Protein 4WJ4 (pdb70)

Foldseek 3Di:
DFFDFQLPDDPVQAFPKTKHKAWFQAKDDPPQKIWTWGADLNGTAIEMEGCPPVVQVVVRVVAGGGFTKMFIFGKHQDDPVQADPVRSCRRIHTYTPHMDRPGHDDDDPDHLDDDDPDDVLSCQQPVVVVCVNNLLSVLQVLLVVLVVLLCVLCVVVQADADDDDQFAADDPDDAAWDWAFDLVDFPGTTTGAQDCVLVVLLVLLVVRAKYWYFDWHAGPDFADQAGARIFTKIWIKGFPDAPVVFCVSVVVSVQSSCCSRVNDHDPDAAEAECVVCLQWQLDLFHQVQFPKTKAFQLCLVCPWQDCLRNVLSPPPQWGKIKIKDALCLVPDVVVLVVLQVQLVVLPAPGKFKWRAAAVVVFLPSTDGPCSVRGDRVSVVVVCVVNVHHHRMMMIMGTDGSNSSSRSVNVSRVVVRVVVVSGRDLKRKHKHFWAQQWDDDVDPAIAGPAHLFFDWPDDLVVCLPPVRPIITQWMFMHMSRHTQKIWGWGDLQLSSSVSSCVSRPNDVVCCCVPVVVVSVSSVVGRGGMMIMMGRSLVVSCSSSVHRGSCSSDSNGADSNNARSNVRPPDDDDVVVVVSSPDDDDD

Nearest PDB structures (foldseek):
  4wj3-assembly2_O  TM=9.629E-01  e=0.000E+00  Pseudomonas aeruginosa PAO1
  1eqr-assembly1_C-1  TM=9.334E-01  e=2.883E-82  Escherichia coli
  7ap4-assembly1_B  TM=9.429E-01  e=3.306E-72  Thermus thermophilus HB8
  7ap4-assembly1_A  TM=9.368E-01  e=5.315E-71  Thermus thermophilus HB8
  6wom-assembly2_C  TM=9.315E-01  e=9.173E-64  Elizabethkingia anophelis

Structure (mmCIF, N/CA/C/O backbone):
data_4WJ4
#
_entry.id   4WJ4
#
_cell.length_a   157.913
_cell.length_b   157.913
_cell.length_c   146.260
_cell.angle_alpha   90.00
_cell.angle_beta   90.00
_cell.angle_gamma   90.00
#
_symmetry.space_group_name_H-M   'P 41 2 2'
#
loop_
_entity.id
_entity.type
_entity.pdbx_description
1 polymer 'Aspartate--tRNA(Asp/Asn) ligase'
2 polymer 76mer-tRNA
3 non-polymer 'ASPARTIC ACID'
#
loop_
_atom_site.group_PDB
_atom_site.id
_atom_site.type_symbol
_atom_site.label_atom_id
_atom_site.label_alt_id
_atom_site.label_comp_id
_atom_site.label_asym_id
_atom_site.label_entity_id
_atom_site.label_seq_id
_atom_site.pdbx_PDB_ins_code
_atom_site.Cartn_x
_atom_site.Cartn_y
_atom_site.Cartn_z
_atom_site.occupancy
_atom_site.B_iso_or_equiv
_atom_site.auth_seq_id
_atom_site.auth_comp_id
_atom_site.auth_asym_id
_atom_site.auth_atom_id
_atom_site.pdbx_PDB_model_num
ATOM 1 N N . MET A 1 10 ? -67.612 8.263 24.848 1.00 110.28 2 MET A N 1
ATOM 2 C CA . MET A 1 10 ? -66.419 7.630 25.403 1.00 116.07 2 MET A CA 1
ATOM 3 C C . MET A 1 10 ? -65.153 8.119 24.703 1.00 120.84 2 MET A C 1
ATOM 4 O O . MET A 1 10 ? -64.167 8.459 25.355 1.00 122.94 2 MET A O 1
ATOM 9 N N . ARG A 1 11 ? -65.182 8.147 23.374 1.00 119.86 3 ARG A N 1
ATOM 10 C CA . ARG A 1 11 ? -64.068 8.683 22.598 1.00 110.39 3 ARG A CA 1
ATOM 11 C C . ARG A 1 11 ? -64.326 10.146 22.243 1.00 117.32 3 ARG A C 1
ATOM 12 O O . ARG A 1 11 ? -65.455 10.523 21.926 1.00 114.38 3 ARG A O 1
ATOM 20 N N . SER A 1 12 ? -63.281 10.967 22.302 1.00 122.01 4 SER A N 1
ATOM 21 C CA . SER A 1 12 ? -63.392 12.382 21.956 1.00 116.36 4 SER A CA 1
ATOM 22 C C . SER A 1 12 ? -63.216 12.594 20.461 1.00 120.12 4 SER A C 1
ATOM 23 O O . SER A 1 12 ? -64.086 13.153 19.793 1.00 120.94 4 SER A O 1
ATOM 26 N N . HIS A 1 13 ? -62.075 12.152 19.944 1.00 116.42 5 HIS A N 1
ATOM 27 C CA . HIS A 1 13 ? -61.771 12.299 18.528 1.00 118.39 5 HIS A CA 1
ATOM 28 C C . HIS A 1 13 ? -61.096 11.045 17.984 1.00 115.97 5 HIS A C 1
ATOM 29 O O . HIS A 1 13 ? -60.507 10.269 18.738 1.00 108.10 5 HIS A O 1
ATOM 36 N N . TYR A 1 14 ? -61.194 10.851 16.672 1.00 115.29 6 TYR A N 1
ATOM 37 C CA . TYR A 1 14 ? -60.486 9.769 16.000 1.00 111.21 6 TYR A CA 1
ATOM 38 C C . TYR A 1 14 ? -59.022 10.140 15.815 1.00 115.23 6 TYR A C 1
ATOM 39 O O . TYR A 1 14 ? -58.702 11.294 15.528 1.00 118.10 6 TYR A O 1
ATOM 48 N N . CYS A 1 15 ? -58.142 9.155 15.971 1.00 114.71 7 CYS A N 1
ATOM 49 C CA . CYS A 1 15 ? -56.702 9.371 15.857 1.00 113.94 7 CYS A CA 1
ATOM 50 C C . CYS A 1 15 ? -56.316 10.028 14.536 1.00 116.70 7 CYS A C 1
ATOM 51 O O . CYS A 1 15 ? -55.566 11.003 14.516 1.00 120.15 7 CYS A O 1
ATOM 54 N N . GLY A 1 16 ? -56.843 9.496 13.437 1.00 116.46 8 GLY A N 1
ATOM 55 C CA . GLY A 1 16 ? -56.517 9.991 12.111 1.00 118.20 8 GLY A CA 1
ATOM 56 C C . GLY A 1 16 ? -57.235 11.273 11.736 1.00 118.27 8 GLY A C 1
ATOM 57 O O . GLY A 1 16 ? -57.272 11.652 10.565 1.00 123.32 8 GLY A O 1
ATOM 58 N N . GLN A 1 17 ? -57.812 11.942 12.729 1.00 111.96 9 GLN A N 1
ATOM 59 C CA . GLN A 1 17 ? -58.479 13.217 12.503 1.00 118.12 9 GLN A CA 1
ATOM 60 C C . GLN A 1 17 ? -57.989 14.271 13.489 1.00 121.31 9 GLN A C 1
ATOM 61 O O . GLN A 1 17 ? -58.716 15.205 13.827 1.00 119.55 9 GLN A O 1
ATOM 67 N N . LEU A 1 18 ? -56.749 14.115 13.945 1.00 122.25 10 LEU A N 1
ATOM 68 C CA . LEU A 1 18 ? -56.139 15.077 14.857 1.00 121.72 10 LEU A CA 1
ATOM 69 C C . LEU A 1 18 ? -55.376 16.154 14.090 1.00 129.81 10 LEU A C 1
ATOM 70 O O . LEU A 1 18 ? -54.211 15.973 13.730 1.00 123.05 10 LEU A O 1
ATOM 75 N N . ASN A 1 19 ? -56.049 17.275 13.849 1.00 135.56 11 ASN A N 1
ATOM 76 C CA . ASN A 1 19 ? -55.483 18.381 13.088 1.00 129.02 11 ASN A CA 1
ATOM 77 C C . ASN A 1 19 ? -54.595 19.270 13.956 1.00 134.76 11 ASN A C 1
ATOM 78 O O . ASN A 1 19 ? -54.418 19.013 15.146 1.00 135.57 11 ASN A O 1
ATOM 83 N N . GLU A 1 20 ? -54.032 20.313 13.353 1.00 141.08 12 GLU A N 1
ATOM 84 C CA . GLU A 1 20 ? -53.200 21.264 14.080 1.00 137.45 12 GLU A CA 1
ATOM 85 C C . GLU A 1 20 ? -54.063 22.184 14.930 1.00 135.18 12 GLU A C 1
ATOM 86 O O . GLU A 1 20 ? -53.615 22.703 15.950 1.00 136.57 12 GLU A O 1
ATOM 92 N N . SER A 1 21 ? -55.305 22.378 14.496 1.00 132.28 13 SER A N 1
ATOM 93 C CA . SER A 1 21 ? -56.234 23.285 15.163 1.00 139.45 13 SER A CA 1
ATOM 94 C C . SER A 1 21 ? -56.592 22.807 16.566 1.00 143.90 13 SER A C 1
ATOM 95 O O . SER A 1 21 ? -57.023 23.592 17.414 1.00 139.56 13 SER A O 1
ATOM 98 N N . LEU A 1 22 ? -56.406 21.514 16.804 1.00 143.10 14 LEU A N 1
ATOM 99 C CA . LEU A 1 22 ? -56.749 20.913 18.085 1.00 144.85 14 LEU A CA 1
ATOM 100 C C . LEU A 1 22 ? -55.633 21.096 19.111 1.00 146.11 14 LEU A C 1
ATOM 101 O O . LEU A 1 22 ? -55.682 20.521 20.198 1.00 145.00 14 LEU A O 1
ATOM 106 N N . ASP A 1 23 ? -54.634 21.901 18.758 1.00 142.33 15 ASP A N 1
ATOM 107 C CA . ASP A 1 23 ? -53.502 22.171 19.640 1.00 143.31 15 ASP A CA 1
ATOM 108 C C . ASP A 1 23 ? -53.961 22.798 20.954 1.00 143.30 15 ASP A C 1
ATOM 109 O O . ASP A 1 23 ? -54.811 23.690 20.964 1.00 144.65 15 ASP A O 1
ATOM 114 N N . GLY A 1 24 ? -53.399 22.320 22.060 1.00 139.00 16 GLY A N 1
ATOM 115 C CA . GLY A 1 24 ? -53.772 22.803 23.377 1.00 144.50 16 GLY A CA 1
ATOM 116 C C . GLY A 1 24 ? -54.912 22.000 23.974 1.00 149.90 16 GLY A C 1
ATOM 117 O O . GLY A 1 24 ? -54.870 21.618 25.146 1.00 144.19 16 GLY A O 1
ATOM 118 N N . GLN A 1 25 ? -55.933 21.750 23.159 1.00 149.07 17 GLN A N 1
ATOM 119 C CA . GLN A 1 25 ? -57.080 20.945 23.562 1.00 145.00 17 GLN A CA 1
ATOM 120 C C . GLN A 1 25 ? -56.659 19.549 24.007 1.00 141.43 17 GLN A C 1
ATOM 121 O O . GLN A 1 25 ? -55.685 18.993 23.497 1.00 137.45 17 GLN A O 1
ATOM 127 N N . GLU A 1 26 ? -57.389 18.988 24.965 1.00 138.13 18 GLU A N 1
ATOM 128 C CA . GLU A 1 26 ? -57.137 17.619 25.388 1.00 133.04 18 GLU A CA 1
ATOM 129 C C . GLU A 1 26 ? -58.165 16.679 24.768 1.00 132.91 18 GLU A C 1
ATOM 130 O O . GLU A 1 26 ? -59.326 17.044 24.573 1.00 127.72 18 GLU A O 1
ATOM 136 N N . VAL A 1 27 ? -57.724 15.467 24.457 1.00 127.49 19 VAL A N 1
ATOM 137 C CA . VAL A 1 27 ? -58.532 14.524 23.704 1.00 118.13 19 VAL A CA 1
ATOM 138 C C . VAL A 1 27 ? -58.498 13.139 24.350 1.00 122.62 19 VAL A C 1
ATOM 139 O O . VAL A 1 27 ? -57.511 12.759 24.983 1.00 122.08 19 VAL A O 1
ATOM 143 N N . THR A 1 28 ? -59.599 12.406 24.212 1.00 126.39 20 THR A N 1
ATOM 144 C CA . THR A 1 28 ? -59.664 11.005 24.609 1.00 120.22 20 THR A CA 1
ATOM 145 C C . THR A 1 28 ? -59.979 10.143 23.392 1.00 117.04 20 THR A C 1
ATOM 146 O O . THR A 1 28 ? -61.069 10.231 22.830 1.00 120.46 20 THR A O 1
ATOM 150 N N . LEU A 1 29 ? -59.025 9.315 22.983 1.00 108.54 21 LEU A N 1
ATOM 151 C CA . LEU A 1 29 ? -59.205 8.482 21.801 1.00 108.82 21 LEU A CA 1
ATOM 152 C C . LEU A 1 29 ? -59.048 6.997 22.119 1.00 111.72 21 LEU A C 1
ATOM 153 O O . LEU A 1 29 ? -58.173 6.602 22.890 1.00 113.12 21 LEU A O 1
ATOM 158 N N . CYS A 1 30 ? -59.915 6.181 21.527 1.00 113.60 22 CYS A N 1
ATOM 159 C CA . CYS A 1 30 ? -59.866 4.734 21.710 1.00 106.70 22 CYS A CA 1
ATOM 160 C C . CYS A 1 30 ? -59.437 4.063 20.413 1.00 100.88 22 CYS A C 1
ATOM 161 O O . CYS A 1 30 ? -59.803 4.513 19.326 1.00 105.00 22 CYS A O 1
ATOM 164 N N . GLY A 1 31 ? -58.663 2.989 20.519 1.00 91.62 23 GLY A N 1
ATOM 165 C CA . GLY A 1 31 ? -58.219 2.289 19.327 1.00 92.07 23 GLY A CA 1
ATOM 166 C C . GLY A 1 31 ? -57.244 1.163 19.598 1.00 97.33 23 GLY A C 1
ATOM 167 O O . GLY A 1 31 ? -57.131 0.681 20.724 1.00 99.81 23 GLY A O 1
ATOM 168 N N . TRP A 1 32 ? -56.535 0.739 18.558 1.00 94.52 24 TRP A N 1
ATOM 169 C CA . TRP A 1 32 ? -55.571 -0.343 18.694 1.00 97.63 24 TRP A CA 1
ATOM 170 C C . TRP A 1 32 ? -54.153 0.196 18.781 1.00 104.15 24 TRP A C 1
ATOM 171 O O . TRP A 1 32 ? -53.870 1.300 18.325 1.00 107.74 24 TRP A O 1
ATOM 182 N N . VAL A 1 33 ? -53.261 -0.585 19.375 1.00 104.79 25 VAL A N 1
ATOM 183 C CA . VAL A 1 33 ? -51.858 -0.209 19.432 1.00 104.78 25 VAL A CA 1
ATOM 184 C C . VAL A 1 33 ? -51.128 -0.807 18.237 1.00 106.56 25 VAL A C 1
ATOM 185 O O . VAL A 1 33 ? -50.790 -1.991 18.234 1.00 108.60 25 VAL A O 1
ATOM 189 N N . HIS A 1 34 ? -50.905 0.018 17.218 1.00 100.80 26 HIS A N 1
ATOM 190 C CA . HIS A 1 34 ? -50.268 -0.431 15.985 1.00 108.95 26 HIS A CA 1
ATOM 191 C C . HIS A 1 34 ? -48.858 -0.937 16.249 1.00 113.67 26 HIS A C 1
ATOM 192 O O . HIS A 1 34 ? -48.582 -2.130 16.113 1.00 112.05 26 HIS A O 1
ATOM 199 N N . ARG A 1 35 ? -47.968 -0.023 16.621 1.00 119.29 27 ARG A N 1
ATOM 200 C CA . ARG A 1 35 ? -46.632 -0.401 17.065 1.00 119.33 27 ARG A CA 1
ATOM 201 C C . ARG A 1 35 ? -46.148 0.510 18.187 1.00 114.61 27 ARG A C 1
ATOM 202 O O . ARG A 1 35 ? -46.594 1.652 18.323 1.00 104.82 27 ARG A O 1
ATOM 210 N N . ARG A 1 36 ? -45.233 -0.021 18.990 1.00 121.39 28 ARG A N 1
ATOM 211 C CA . ARG A 1 36 ? -44.722 0.666 20.169 1.00 120.24 28 ARG A CA 1
ATOM 212 C C . ARG A 1 36 ? -43.203 0.768 20.136 1.00 125.87 28 ARG A C 1
ATOM 213 O O . ARG A 1 36 ? -42.513 -0.214 19.860 1.00 129.41 28 ARG A O 1
ATOM 221 N N . ARG A 1 37 ? -42.684 1.957 20.426 1.00 124.20 29 ARG A N 1
ATOM 222 C CA . ARG A 1 37 ? -41.241 2.165 20.456 1.00 129.93 29 ARG A CA 1
ATOM 223 C C . ARG A 1 37 ? -40.789 2.643 21.833 1.00 135.39 29 ARG A C 1
ATOM 224 O O . ARG A 1 37 ? -41.186 3.715 22.292 1.00 134.17 29 ARG A O 1
ATOM 232 N N . ASP A 1 38 ? -39.956 1.834 22.484 1.00 136.78 30 ASP A N 1
ATOM 233 C CA . ASP A 1 38 ? -39.543 2.085 23.863 1.00 147.47 30 ASP A CA 1
ATOM 234 C C . ASP A 1 38 ? -38.108 2.596 23.953 1.00 151.19 30 ASP A C 1
ATOM 235 O O . ASP A 1 38 ? -37.163 1.880 23.622 1.00 153.52 30 ASP A O 1
ATOM 240 N N . HIS A 1 39 ? -37.954 3.837 24.407 1.00 152.18 31 HIS A N 1
ATOM 241 C CA . HIS A 1 39 ? -36.633 4.433 24.577 1.00 154.49 31 HIS A CA 1
ATOM 242 C C . HIS A 1 39 ? -36.229 4.476 26.050 1.00 153.65 31 HIS A C 1
ATOM 243 O O . HIS A 1 39 ? -35.133 4.920 26.389 1.00 153.72 31 HIS A O 1
ATOM 250 N N . GLY A 1 40 ? -37.120 4.012 26.920 1.00 151.08 32 GLY A N 1
ATOM 251 C CA . GLY A 1 40 ? -36.851 3.988 28.345 1.00 143.72 32 GLY A CA 1
ATOM 252 C C . GLY A 1 40 ? -37.364 5.222 29.063 1.00 146.11 32 GLY A C 1
ATOM 253 O O . GLY A 1 40 ? -38.284 5.140 29.877 1.00 151.59 32 GLY A O 1
ATOM 254 N N . GLY A 1 41 ? -36.765 6.370 28.761 1.00 142.71 33 GLY A N 1
ATOM 255 C CA . GLY A 1 41 ? -37.145 7.621 29.393 1.00 147.55 33 GLY A CA 1
ATOM 256 C C . GLY A 1 41 ? -38.290 8.302 28.672 1.00 147.58 33 GLY A C 1
ATOM 257 O O . GLY A 1 41 ? -38.893 9.240 29.191 1.00 142.09 33 GLY A O 1
ATOM 258 N N . VAL A 1 42 ? -38.578 7.830 27.463 1.00 149.33 34 VAL A N 1
ATOM 259 C CA . VAL A 1 42 ? -39.714 8.308 26.682 1.00 146.44 34 VAL A CA 1
ATOM 260 C C . VAL A 1 42 ? -40.318 7.139 25.910 1.00 141.87 34 VAL A C 1
ATOM 261 O O . VAL A 1 42 ? -39.609 6.434 25.191 1.00 141.09 34 VAL A O 1
ATOM 265 N N . ILE A 1 43 ? -41.622 6.923 26.068 1.00 139.97 35 ILE A N 1
ATOM 266 C CA . ILE A 1 43 ? -42.292 5.820 25.380 1.00 136.27 35 ILE A CA 1
ATOM 267 C C . ILE A 1 43 ? -43.203 6.326 24.263 1.00 132.08 35 ILE A C 1
ATOM 268 O O . ILE A 1 43 ? -43.996 7.244 24.465 1.00 130.65 35 ILE A O 1
ATOM 273 N N . PHE A 1 44 ? -43.082 5.725 23.082 1.00 129.88 36 PHE A N 1
ATOM 274 C CA . PHE A 1 44 ? -43.890 6.119 21.932 1.00 126.32 36 PHE A CA 1
ATOM 275 C C . PHE A 1 44 ? -44.944 5.075 21.572 1.00 124.66 36 PHE A C 1
ATOM 276 O O . PHE A 1 44 ? -44.650 3.881 21.499 1.00 123.64 36 PHE A O 1
ATOM 284 N N . LEU A 1 45 ? -46.170 5.536 21.341 1.00 123.44 37 LEU A N 1
ATOM 285 C CA . LEU A 1 45 ? -47.251 4.663 20.890 1.00 123.37 37 LEU A CA 1
ATOM 286 C C . LEU A 1 45 ? -47.879 5.181 19.604 1.00 123.57 37 LEU A C 1
ATOM 287 O O . LEU A 1 45 ? -48.168 6.367 19.483 1.00 121.83 37 LEU A O 1
ATOM 292 N N . ASP A 1 46 ? -48.090 4.290 18.642 1.00 118.51 38 ASP A N 1
ATOM 293 C CA . ASP A 1 46 ? -48.840 4.650 17.445 1.00 117.16 38 ASP A CA 1
ATOM 294 C C . ASP A 1 46 ? -50.232 4.034 17.504 1.00 116.02 38 ASP A C 1
ATOM 295 O O . ASP A 1 46 ? -50.409 2.851 17.226 1.00 111.80 38 ASP A O 1
ATOM 300 N N . VAL A 1 47 ? -51.216 4.845 17.875 1.00 110.68 39 VAL A N 1
ATOM 301 C CA . VAL A 1 47 ? -52.581 4.362 18.048 1.00 109.10 39 VAL A CA 1
ATOM 302 C C . VAL A 1 47 ? -53.389 4.490 16.756 1.00 111.91 39 VAL A C 1
ATOM 303 O O . VAL A 1 47 ? -53.399 5.546 16.120 1.00 114.08 39 VAL A O 1
ATOM 307 N N . ARG A 1 48 ? -54.067 3.409 16.383 1.00 108.92 40 ARG A N 1
ATOM 308 C CA . ARG A 1 48 ? -54.785 3.332 15.116 1.00 107.57 40 ARG A CA 1
ATOM 309 C C . ARG A 1 48 ? -56.289 3.130 15.285 1.00 102.95 40 ARG A C 1
ATOM 310 O O . ARG A 1 48 ? -56.728 2.317 16.102 1.00 103.96 40 ARG A O 1
ATOM 318 N N . ASP A 1 49 ? -57.069 3.875 14.506 1.00 97.70 41 ASP A N 1
ATOM 319 C CA . ASP A 1 49 ? -58.497 3.606 14.368 1.00 95.79 41 ASP A CA 1
ATOM 320 C C . ASP A 1 49 ? -58.928 3.782 12.912 1.00 107.04 41 ASP A C 1
ATOM 321 O O . ASP A 1 49 ? -58.089 3.951 12.026 1.00 111.80 41 ASP A O 1
ATOM 326 N N . ARG A 1 50 ? -60.238 3.762 12.678 1.00 107.76 42 ARG A N 1
ATOM 327 C CA . ARG A 1 50 ? -60.795 3.768 11.326 1.00 108.63 42 ARG A CA 1
ATOM 328 C C . ARG A 1 50 ? -60.329 4.943 10.461 1.00 112.59 42 ARG A C 1
ATOM 329 O O . ARG A 1 50 ? -60.392 4.872 9.234 1.00 116.27 42 ARG A O 1
ATOM 337 N N . GLU A 1 51 ? -59.867 6.017 11.096 1.00 110.98 43 GLU A N 1
ATOM 338 C CA . GLU A 1 51 ? -59.482 7.223 10.367 1.00 112.60 43 GLU A CA 1
ATOM 339 C C . GLU A 1 51 ? -57.974 7.334 10.177 1.00 111.29 43 GLU A C 1
ATOM 340 O O . GLU A 1 51 ? -57.501 8.173 9.408 1.00 108.94 43 GLU A O 1
ATOM 346 N N . GLY A 1 52 ? -57.218 6.492 10.876 1.00 107.48 44 GLY A N 1
ATOM 347 C CA . GLY A 1 52 ? -55.774 6.498 10.732 1.00 111.33 44 GLY A CA 1
ATOM 348 C C . GLY A 1 52 ? -55.006 6.369 12.032 1.00 110.85 44 GLY A C 1
ATOM 349 O O . GLY A 1 52 ? -55.532 5.882 13.035 1.00 113.85 44 GLY A O 1
ATOM 350 N N . LEU A 1 53 ? -53.752 6.810 12.008 1.00 112.78 45 LEU A N 1
ATOM 351 C CA . LEU A 1 53 ? -52.865 6.668 13.156 1.00 109.12 45 LEU A CA 1
ATOM 352 C C . LEU A 1 53 ? -52.472 8.011 13.759 1.00 115.92 45 LEU A C 1
ATOM 353 O O . LEU A 1 53 ? -52.400 9.024 13.063 1.00 117.30 45 LEU A O 1
ATOM 358 N N . ALA A 1 54 ? -52.221 8.004 15.063 1.00 116.43 46 ALA A N 1
ATOM 359 C CA . ALA A 1 54 ? -51.705 9.176 15.757 1.00 112.75 46 ALA A CA 1
ATOM 360 C C . ALA A 1 54 ? -50.642 8.742 16.760 1.00 114.55 46 ALA A C 1
ATOM 361 O O . ALA A 1 54 ? -50.576 7.570 17.133 1.00 112.34 46 ALA A O 1
ATOM 363 N N . GLN A 1 55 ? -49.808 9.680 17.192 1.00 117.34 47 GLN A N 1
ATOM 364 C CA . GLN A 1 55 ? -48.708 9.345 18.088 1.00 121.01 47 GLN A CA 1
ATOM 365 C C . GLN A 1 55 ? -48.932 9.876 19.500 1.00 121.58 47 GLN A C 1
ATOM 366 O O . GLN A 1 55 ? -49.222 11.056 19.702 1.00 118.52 47 GLN A O 1
ATOM 372 N N . VAL A 1 56 ? -48.797 8.983 20.473 1.00 120.45 48 VAL A N 1
ATOM 373 C CA . VAL A 1 56 ? -48.911 9.339 21.877 1.00 124.59 48 VAL A CA 1
ATOM 374 C C . VAL A 1 56 ? -47.558 9.169 22.559 1.00 130.94 48 VAL A C 1
ATOM 375 O O . VAL A 1 56 ? -46.909 8.130 22.420 1.00 127.03 48 VAL A O 1
ATOM 379 N N . VAL A 1 57 ? -47.137 10.197 23.290 1.00 130.63 49 VAL A N 1
ATOM 380 C CA . VAL A 1 57 ? -45.829 10.200 23.937 1.00 130.32 49 VAL A CA 1
ATOM 381 C C . VAL A 1 57 ? -45.970 10.118 25.455 1.00 134.77 49 VAL A C 1
ATOM 382 O O . VAL A 1 57 ? -46.874 10.721 26.035 1.00 134.19 49 VAL A O 1
ATOM 386 N N . PHE A 1 58 ? -45.074 9.369 26.092 1.00 138.84 50 PHE A N 1
ATOM 387 C CA . PHE A 1 58 ? -45.107 9.191 27.541 1.00 141.26 50 PHE A CA 1
ATOM 388 C C . PHE A 1 58 ? -43.775 9.524 28.210 1.00 147.07 50 PHE A C 1
ATOM 389 O O . PHE A 1 58 ? -42.721 9.010 27.816 1.00 146.56 50 PHE A O 1
ATOM 397 N N . ASP A 1 59 ? -43.841 10.387 29.222 1.00 152.74 51 ASP A N 1
ATOM 398 C CA . ASP A 1 59 ? -42.704 10.691 30.086 1.00 148.80 51 ASP A CA 1
ATOM 399 C C . ASP A 1 59 ? -42.994 10.164 31.494 1.00 144.93 51 ASP A C 1
ATOM 400 O O . ASP A 1 59 ? -44.151 10.127 31.916 1.00 143.84 51 ASP A O 1
ATOM 405 N N . PRO A 1 60 ? -41.945 9.744 32.223 1.00 142.96 52 PRO A N 1
ATOM 406 C CA . PRO A 1 60 ? -42.105 9.062 33.515 1.00 140.90 52 PRO A CA 1
ATOM 407 C C . PRO A 1 60 ? -42.521 9.963 34.681 1.00 141.00 52 PRO A C 1
ATOM 408 O O . PRO A 1 60 ? -42.461 9.513 35.825 1.00 136.71 52 PRO A O 1
ATOM 412 N N . ASP A 1 61 ? -42.936 11.198 34.406 1.00 143.89 53 ASP A N 1
ATOM 413 C CA . ASP A 1 61 ? -43.404 12.093 35.463 1.00 138.07 53 ASP A CA 1
ATOM 414 C C . ASP A 1 61 ? -44.711 11.581 36.069 1.00 144.57 53 ASP A C 1
ATOM 415 O O . ASP A 1 61 ? -45.066 11.927 37.196 1.00 145.85 53 ASP A O 1
ATOM 420 N N . ARG A 1 62 ? -45.422 10.758 35.306 1.00 143.80 54 ARG A N 1
ATOM 421 C CA . ARG A 1 62 ? -46.554 9.998 35.821 1.00 140.46 54 ARG A CA 1
ATOM 422 C C . ARG A 1 62 ? -46.288 8.520 35.558 1.00 137.70 54 ARG A C 1
ATOM 423 O O . ARG A 1 62 ? -46.646 7.986 34.507 1.00 138.66 54 ARG A O 1
ATOM 431 N N . ALA A 1 63 ? -45.645 7.871 36.523 1.00 131.48 55 ALA A N 1
ATOM 432 C CA . ALA A 1 63 ? -45.087 6.539 36.321 1.00 129.41 55 ALA A CA 1
ATOM 433 C C . ALA A 1 63 ? -46.141 5.442 36.245 1.00 134.21 55 ALA A C 1
ATOM 434 O O . ALA A 1 63 ? -45.840 4.324 35.829 1.00 134.89 55 ALA A O 1
ATOM 436 N N . GLU A 1 64 ? -47.371 5.743 36.648 1.00 130.61 56 GLU A N 1
ATOM 437 C CA . GLU A 1 64 ? -48.427 4.745 36.556 1.00 137.99 56 GLU A CA 1
ATOM 438 C C . GLU A 1 64 ? -48.838 4.562 35.100 1.00 138.45 56 GLU A C 1
ATOM 439 O O . GLU A 1 64 ? -48.930 3.437 34.607 1.00 139.78 56 GLU A O 1
ATOM 445 N N . THR A 1 65 ? -49.075 5.679 34.418 1.00 135.20 57 THR A N 1
ATOM 446 C CA . THR A 1 65 ? -49.398 5.660 32.997 1.00 128.69 57 THR A CA 1
ATOM 447 C C . THR A 1 65 ? -48.227 5.077 32.214 1.00 127.23 57 THR A C 1
ATOM 448 O O . THR A 1 65 ? -48.411 4.399 31.202 1.00 132.77 57 THR A O 1
ATOM 452 N N . PHE A 1 66 ? -47.021 5.344 32.703 1.00 126.14 58 PHE A N 1
ATOM 453 C CA . PHE A 1 66 ? -45.805 4.789 32.125 1.00 128.07 58 PHE A CA 1
ATOM 454 C C . PHE A 1 66 ? -45.784 3.267 32.270 1.00 130.59 58 PHE A C 1
ATOM 455 O O . PHE A 1 66 ? -45.358 2.548 31.362 1.00 130.54 58 PHE A O 1
ATOM 463 N N . ALA A 1 67 ? -46.251 2.785 33.418 1.00 130.25 59 ALA A N 1
ATOM 464 C CA . ALA A 1 67 ? -46.331 1.352 33.680 1.00 133.47 59 ALA A CA 1
ATOM 465 C C . ALA A 1 67 ? -47.387 0.715 32.790 1.00 135.66 59 ALA A C 1
ATOM 466 O O . ALA A 1 67 ? -47.253 -0.433 32.364 1.00 137.95 59 ALA A O 1
ATOM 468 N N . LYS A 1 68 ? -48.440 1.476 32.516 1.00 130.88 60 LYS A N 1
ATOM 469 C CA . LYS A 1 68 ? -49.486 1.036 31.607 1.00 130.20 60 LYS A CA 1
ATOM 470 C C . LYS A 1 68 ? -49.084 1.282 30.155 1.00 133.91 60 LYS A C 1
ATOM 471 O O . LYS A 1 68 ? -49.844 0.989 29.236 1.00 141.60 60 LYS A O 1
ATOM 477 N N . ALA A 1 69 ? -47.888 1.824 29.951 1.00 128.79 61 ALA A N 1
ATOM 478 C CA . ALA A 1 69 ? -47.374 2.034 28.604 1.00 123.78 61 ALA A CA 1
ATOM 479 C C . ALA A 1 69 ? -46.300 1.005 28.276 1.00 127.24 61 ALA A C 1
ATOM 480 O O . ALA A 1 69 ? -46.079 0.674 27.112 1.00 127.39 61 ALA A O 1
ATOM 482 N N . ASP A 1 70 ? -45.637 0.499 29.309 1.00 133.05 62 ASP A N 1
ATOM 483 C CA . ASP A 1 70 ? -44.568 -0.475 29.122 1.00 138.29 62 ASP A CA 1
ATOM 484 C C . ASP A 1 70 ? -45.131 -1.884 28.925 1.00 139.67 62 ASP A C 1
ATOM 485 O O . ASP A 1 70 ? -44.560 -2.694 28.194 1.00 134.94 62 ASP A O 1
ATOM 490 N N . ARG A 1 71 ? -46.256 -2.167 29.576 1.00 135.77 63 ARG A N 1
ATOM 491 C CA . ARG A 1 71 ? -46.893 -3.477 29.471 1.00 136.92 63 ARG A CA 1
ATOM 492 C C . ARG A 1 71 ? -47.571 -3.660 28.115 1.00 136.19 63 ARG A C 1
ATOM 493 O O . ARG A 1 71 ? -47.642 -4.771 27.587 1.00 134.47 63 ARG A O 1
ATOM 501 N N . VAL A 1 72 ? -48.060 -2.555 27.559 1.00 134.15 64 VAL A N 1
ATOM 502 C CA . VAL A 1 72 ? -48.778 -2.551 26.285 1.00 121.95 64 VAL A CA 1
ATOM 503 C C . VAL A 1 72 ? -47.938 -3.083 25.123 1.00 116.78 64 VAL A C 1
ATOM 504 O O . VAL A 1 72 ? -46.802 -2.656 24.925 1.00 124.71 64 VAL A O 1
ATOM 508 N N . ARG A 1 73 ? -48.502 -4.020 24.363 1.00 117.96 65 ARG A N 1
ATOM 509 C CA . ARG A 1 73 ? -47.830 -4.563 23.181 1.00 120.41 65 ARG A CA 1
ATOM 510 C C . ARG A 1 73 ? -48.645 -4.326 21.905 1.00 121.13 65 ARG A C 1
ATOM 511 O O . ARG A 1 73 ? -49.464 -3.407 21.843 1.00 114.21 65 ARG A O 1
ATOM 519 N N . SER A 1 74 ? -48.416 -5.153 20.888 1.00 123.22 66 SER A N 1
ATOM 520 C CA . SER A 1 74 ? -49.040 -4.954 19.580 1.00 121.44 66 SER A CA 1
ATOM 521 C C . SER A 1 74 ? -50.531 -5.279 19.568 1.00 116.52 66 SER A C 1
ATOM 522 O O . SER A 1 74 ? -50.967 -6.281 20.139 1.00 115.25 66 SER A O 1
ATOM 525 N N . GLU A 1 75 ? -51.298 -4.410 18.913 1.00 111.40 67 GLU A N 1
ATOM 526 C CA . GLU A 1 75 ? -52.731 -4.602 18.685 1.00 114.67 67 GLU A CA 1
ATOM 527 C C . GLU A 1 75 ? -53.567 -4.657 19.968 1.00 111.71 67 GLU A C 1
ATOM 528 O O . GLU A 1 75 ? -54.699 -5.143 19.955 1.00 108.17 67 GLU A O 1
ATOM 534 N N . PHE A 1 76 ? -53.014 -4.151 21.066 1.00 106.32 68 PHE A N 1
ATOM 535 C CA . PHE A 1 76 ? -53.780 -3.972 22.295 1.00 99.69 68 PHE A CA 1
ATOM 536 C C . PHE A 1 76 ? -54.907 -2.973 22.065 1.00 99.06 68 PHE A C 1
ATOM 537 O O . PHE A 1 76 ? -54.723 -1.975 21.371 1.00 104.39 68 PHE A O 1
ATOM 545 N N . VAL A 1 77 ? -56.073 -3.240 22.641 1.00 97.54 69 VAL A N 1
ATOM 546 C CA . VAL A 1 77 ? -57.192 -2.312 22.532 1.00 96.38 69 VAL A CA 1
ATOM 547 C C . VAL A 1 77 ? -57.197 -1.368 23.725 1.00 93.25 69 VAL A C 1
ATOM 548 O O . VAL A 1 77 ? -57.526 -1.771 24.841 1.00 97.68 69 VAL A O 1
ATOM 552 N N . VAL A 1 78 ? -56.830 -0.114 23.485 1.00 92.58 70 VAL A N 1
ATOM 553 C CA . VAL A 1 78 ? -56.639 0.842 24.568 1.00 92.99 70 VAL A CA 1
ATOM 554 C C . VAL A 1 78 ? -57.426 2.138 24.401 1.00 100.46 70 VAL A C 1
ATOM 555 O O . VAL A 1 78 ? -57.837 2.511 23.296 1.00 102.33 70 VAL A O 1
ATOM 559 N N . LYS A 1 79 ? -57.623 2.812 25.529 1.00 102.84 71 LYS A N 1
ATOM 560 C CA . LYS A 1 79 ? -58.268 4.116 25.581 1.00 109.37 71 LYS A CA 1
ATOM 561 C C . LYS A 1 79 ? -57.317 5.118 26.222 1.00 116.80 71 LYS A C 1
ATOM 562 O O . LYS A 1 79 ? -56.952 4.976 27.390 1.00 121.38 71 LYS A O 1
ATOM 568 N N . ILE A 1 80 ? -56.910 6.125 25.458 1.00 114.67 72 ILE A N 1
ATOM 569 C CA . ILE A 1 80 ? -55.928 7.085 25.944 1.00 113.91 72 ILE A CA 1
ATOM 570 C C . ILE A 1 80 ? -56.498 8.493 26.040 1.00 116.70 72 ILE A C 1
ATOM 571 O O . ILE A 1 80 ? -57.081 9.004 25.088 1.00 111.93 72 ILE A O 1
ATOM 576 N N . THR A 1 81 ? -56.333 9.109 27.206 1.00 125.29 73 THR A N 1
ATOM 577 C CA . THR A 1 81 ? -56.659 10.516 27.387 1.00 122.54 73 THR A CA 1
ATOM 578 C C . THR A 1 81 ? -55.364 11.306 27.523 1.00 123.33 73 THR A C 1
ATOM 579 O O . THR A 1 81 ? -54.487 10.936 28.302 1.00 125.28 73 THR A O 1
ATOM 583 N N . GLY A 1 82 ? -55.237 12.384 26.758 1.00 120.06 74 GLY A N 1
ATOM 584 C CA . GLY A 1 82 ? -54.033 13.192 26.805 1.00 122.81 74 GLY A CA 1
ATOM 585 C C . GLY A 1 82 ? -54.233 14.588 26.255 1.00 128.90 74 GLY A C 1
ATOM 586 O O . GLY A 1 82 ? -55.366 15.018 26.057 1.00 126.42 74 GLY A O 1
ATOM 587 N N . LYS A 1 83 ? -53.137 15.301 26.013 1.00 133.13 75 LYS A N 1
ATOM 588 C CA . LYS A 1 83 ? -53.226 16.639 25.430 1.00 133.18 75 LYS A CA 1
ATOM 589 C C . LYS A 1 83 ? -52.567 16.702 24.061 1.00 131.92 75 LYS A C 1
ATOM 590 O O . LYS A 1 83 ? -51.491 16.142 23.850 1.00 128.38 75 LYS A O 1
ATOM 596 N N . VAL A 1 84 ? -53.224 17.392 23.134 1.00 131.32 76 VAL A N 1
ATOM 597 C CA . VAL A 1 84 ? -52.719 17.530 21.775 1.00 133.42 76 VAL A CA 1
ATOM 598 C C . VAL A 1 84 ? -51.550 18.508 21.725 1.00 137.43 76 VAL A C 1
ATOM 599 O O . VAL A 1 84 ? -51.733 19.726 21.757 1.00 135.96 76 VAL A O 1
ATOM 603 N N . ARG A 1 85 ? -50.346 17.953 21.652 1.00 137.67 77 ARG A N 1
ATOM 604 C CA . ARG A 1 85 ? -49.120 18.736 21.623 1.00 137.35 77 ARG A CA 1
ATOM 605 C C . ARG A 1 85 ? -48.610 18.924 20.201 1.00 139.67 77 ARG A C 1
ATOM 606 O O . ARG A 1 85 ? -48.401 17.952 19.483 1.00 140.18 77 ARG A O 1
ATOM 614 N N . LEU A 1 86 ? -48.410 20.175 19.799 1.00 139.94 78 LEU A N 1
ATOM 615 C CA . LEU A 1 86 ? -47.810 20.462 18.501 1.00 138.35 78 LEU A CA 1
ATOM 616 C C . LEU A 1 86 ? -46.356 19.995 18.501 1.00 135.28 78 LEU A C 1
ATOM 617 O O . LEU A 1 86 ? -45.487 20.645 19.078 1.00 139.29 78 LEU A O 1
ATOM 622 N N . ARG A 1 87 ? -46.102 18.858 17.859 1.00 136.05 79 ARG A N 1
ATOM 623 C CA . ARG A 1 87 ? -44.787 18.224 17.906 1.00 141.92 79 ARG A CA 1
ATOM 624 C C . ARG A 1 87 ? -43.726 19.061 17.188 1.00 149.00 79 ARG A C 1
ATOM 625 O O . ARG A 1 87 ? -44.049 19.818 16.270 1.00 148.12 79 ARG A O 1
ATOM 633 N N . PRO A 1 88 ? -42.456 18.936 17.618 1.00 151.85 80 PRO A N 1
ATOM 634 C CA . PRO A 1 88 ? -41.323 19.665 17.029 1.00 151.79 80 PRO A CA 1
ATOM 635 C C . PRO A 1 88 ? -41.193 19.485 15.517 1.00 158.50 80 PRO A C 1
ATOM 636 O O . PRO A 1 88 ? -41.744 18.541 14.949 1.00 155.85 80 PRO A O 1
ATOM 640 N N . GLU A 1 89 ? -40.456 20.390 14.881 1.00 162.11 81 GLU A N 1
ATOM 641 C CA . GLU A 1 89 ? -40.343 20.420 13.427 1.00 162.84 81 GLU A CA 1
ATOM 642 C C . GLU A 1 89 ? -39.512 19.266 12.870 1.00 158.33 81 GLU A C 1
ATOM 643 O O . GLU A 1 89 ? -39.761 18.794 11.760 1.00 151.74 81 GLU A O 1
ATOM 649 N N . GLY A 1 90 ? -38.529 18.814 13.641 1.00 155.63 82 GLY A N 1
ATOM 650 C CA . GLY A 1 90 ? -37.658 17.738 13.203 1.00 156.61 82 GLY A CA 1
ATOM 651 C C . GLY A 1 90 ? -38.218 16.364 13.514 1.00 153.30 82 GLY A C 1
ATOM 652 O O . GLY A 1 90 ? -37.533 15.353 13.353 1.00 145.10 82 GLY A O 1
ATOM 653 N N . ALA A 1 91 ? -39.471 16.328 13.955 1.00 155.26 83 ALA A N 1
ATOM 654 C CA . ALA A 1 91 ? -40.104 15.078 14.362 1.00 153.30 83 ALA A CA 1
ATOM 655 C C . ALA A 1 91 ? -41.397 14.809 13.596 1.00 146.16 83 ALA A C 1
ATOM 656 O O . ALA A 1 91 ? -42.070 13.807 13.839 1.00 144.06 83 ALA A O 1
ATOM 658 N N . ARG A 1 92 ? -41.739 15.702 12.672 1.00 145.38 84 ARG A N 1
ATOM 659 C CA . ARG A 1 92 ? -42.994 15.592 11.936 1.00 140.59 84 ARG A CA 1
ATOM 660 C C . ARG A 1 92 ? -42.976 14.408 10.970 1.00 138.18 84 ARG A C 1
ATOM 661 O O . ARG A 1 92 ? -41.964 14.135 10.324 1.00 140.33 84 ARG A O 1
ATOM 669 N N . ASN A 1 93 ? -44.100 13.702 10.888 1.00 138.33 85 ASN A N 1
ATOM 670 C CA . ASN A 1 93 ? -44.207 12.510 10.054 1.00 137.66 85 ASN A CA 1
ATOM 671 C C . ASN A 1 93 ? -45.073 12.761 8.822 1.00 137.55 85 ASN A C 1
ATOM 672 O O . ASN A 1 93 ? -46.249 13.103 8.945 1.00 133.03 85 ASN A O 1
ATOM 677 N N . PRO A 1 94 ? -44.485 12.596 7.626 1.00 139.93 86 PRO A N 1
ATOM 678 C CA . PRO A 1 94 ? -45.183 12.810 6.352 1.00 139.60 86 PRO A CA 1
ATOM 679 C C . PRO A 1 94 ? -46.276 11.777 6.077 1.00 137.55 86 PRO A C 1
ATOM 680 O O . PRO A 1 94 ? -47.364 12.147 5.634 1.00 134.89 86 PRO A O 1
ATOM 684 N N . ASN A 1 95 ? -45.983 10.504 6.330 1.00 137.40 87 ASN A N 1
ATOM 685 C CA . ASN A 1 95 ? -46.925 9.422 6.052 1.00 138.78 87 ASN A CA 1
ATOM 686 C C . ASN A 1 95 ? -48.192 9.497 6.899 1.00 137.68 87 ASN A C 1
ATOM 687 O O . ASN A 1 95 ? -49.279 9.136 6.445 1.00 137.47 87 ASN A O 1
ATOM 692 N N . MET A 1 96 ? -48.042 9.966 8.131 1.00 135.19 88 MET A N 1
ATOM 693 C CA . MET A 1 96 ? -49.152 10.053 9.071 1.00 127.17 88 MET A CA 1
ATOM 694 C C . MET A 1 96 ? -49.944 11.343 8.859 1.00 117.65 88 MET A C 1
ATOM 695 O O . MET A 1 96 ? -49.377 12.434 8.872 1.00 122.81 88 MET A O 1
ATOM 700 N N . ALA A 1 97 ? -51.252 11.213 8.658 1.00 115.42 89 ALA A N 1
ATOM 701 C CA . ALA A 1 97 ? -52.116 12.370 8.432 1.00 112.60 89 ALA A CA 1
ATOM 702 C C . ALA A 1 97 ? -52.078 13.327 9.619 1.00 117.91 89 ALA A C 1
ATOM 703 O O . ALA A 1 97 ? -52.158 14.542 9.453 1.00 119.02 89 ALA A O 1
ATOM 705 N N . SER A 1 98 ? -51.957 12.765 10.817 1.00 122.65 90 SER A N 1
ATOM 706 C CA . SER A 1 98 ? -51.787 13.557 12.027 1.00 119.59 90 SER A CA 1
ATOM 707 C C . SER A 1 98 ? -50.333 13.499 12.467 1.00 129.32 90 SER A C 1
ATOM 708 O O . SER A 1 98 ? -50.036 13.389 13.657 1.00 132.92 90 SER A O 1
ATOM 711 N N . GLY A 1 99 ? -49.429 13.565 11.494 1.00 135.77 91 GLY A N 1
ATOM 712 C CA . GLY A 1 99 ? -48.008 13.403 11.748 1.00 138.90 91 GLY A CA 1
ATOM 713 C C . GLY A 1 99 ? -47.297 14.684 12.134 1.00 136.44 91 GLY A C 1
ATOM 714 O O . GLY A 1 99 ? -46.126 14.659 12.507 1.00 135.76 91 GLY A O 1
ATOM 715 N N . SER A 1 100 ? -47.999 15.807 12.032 1.00 135.60 92 SER A N 1
ATOM 716 C CA . SER A 1 100 ? -47.453 17.087 12.465 1.00 137.50 92 SER A CA 1
ATOM 717 C C . SER A 1 100 ? -47.928 17.394 13.877 1.00 139.18 92 SER A C 1
ATOM 718 O O . SER A 1 100 ? -47.814 18.524 14.353 1.00 141.23 92 SER A O 1
ATOM 721 N N . ILE A 1 101 ? -48.458 16.374 14.543 1.00 138.88 93 ILE A N 1
ATOM 722 C CA . ILE A 1 101 ? -49.033 16.544 15.869 1.00 133.28 93 ILE A CA 1
ATOM 723 C C . ILE A 1 101 ? -48.775 15.317 16.740 1.00 129.79 93 ILE A C 1
ATOM 724 O O . ILE A 1 101 ? -48.502 14.226 16.236 1.00 131.64 93 ILE A O 1
ATOM 729 N N . GLU A 1 102 ? -48.852 15.511 18.051 1.00 128.44 94 GLU A N 1
ATOM 730 C CA . GLU A 1 102 ? -48.657 14.438 19.017 1.00 127.37 94 GLU A CA 1
ATOM 731 C C . GLU A 1 102 ? -49.687 14.529 20.126 1.00 126.73 94 GLU A C 1
ATOM 732 O O . GLU A 1 102 ? -50.473 15.472 20.182 1.00 131.41 94 GLU A O 1
ATOM 738 N N . VAL A 1 103 ? -49.677 13.540 21.011 1.00 127.01 95 VAL A N 1
ATOM 739 C CA . VAL A 1 103 ? -50.532 13.563 22.187 1.00 128.02 95 VAL A CA 1
ATOM 740 C C . VAL A 1 103 ? -49.741 13.125 23.412 1.00 126.41 95 VAL A C 1
ATOM 741 O O . VAL A 1 103 ? -49.281 11.988 23.484 1.00 119.73 95 VAL A O 1
ATOM 745 N N . LEU A 1 104 ? -49.562 14.031 24.367 1.00 125.63 96 LEU A N 1
ATOM 746 C CA . LEU A 1 104 ? -48.920 13.654 25.618 1.00 129.76 96 LEU A CA 1
ATOM 747 C C . LEU A 1 104 ? -49.940 12.910 26.469 1.00 130.82 96 LEU A C 1
ATOM 748 O O . LEU A 1 104 ? -51.010 13.435 26.778 1.00 128.77 96 LEU A O 1
ATOM 753 N N . GLY A 1 105 ? -49.605 11.671 26.820 1.00 129.01 97 GLY A N 1
ATOM 754 C CA . GLY A 1 105 ? -50.539 10.779 27.482 1.00 126.90 97 GLY A CA 1
ATOM 755 C C . GLY A 1 105 ? -50.737 11.046 28.959 1.00 127.83 97 GLY A C 1
ATOM 756 O O . GLY A 1 105 ? -49.876 10.728 29.780 1.00 123.41 97 GLY A O 1
ATOM 757 N N . TYR A 1 106 ? -51.883 11.629 29.295 1.00 130.53 98 TYR A N 1
ATOM 758 C CA . TYR A 1 106 ? -52.250 11.865 30.686 1.00 132.62 98 TYR A CA 1
ATOM 759 C C . TYR A 1 106 ? -52.594 10.556 31.394 1.00 131.80 98 TYR A C 1
ATOM 760 O O . TYR A 1 106 ? -51.981 10.209 32.405 1.00 131.12 98 TYR A O 1
ATOM 769 N N . GLU A 1 107 ? -53.572 9.830 30.861 1.00 137.61 99 GLU A N 1
ATOM 770 C CA . GLU A 1 107 ? -53.944 8.531 31.415 1.00 137.74 99 GLU A CA 1
ATOM 771 C C . GLU A 1 107 ? -54.259 7.505 30.327 1.00 128.82 99 GLU A C 1
ATOM 772 O O . GLU A 1 107 ? -54.936 7.808 29.343 1.00 124.64 99 GLU A O 1
ATOM 778 N N . LEU A 1 108 ? -53.760 6.288 30.520 1.00 121.25 100 LEU A N 1
ATOM 779 C CA . LEU A 1 108 ? -53.993 5.194 29.587 1.00 122.00 100 LEU A CA 1
ATOM 780 C C . LEU A 1 108 ? -54.748 4.062 30.275 1.00 123.72 100 LEU A C 1
ATOM 781 O O . LEU A 1 108 ? -54.582 3.831 31.471 1.00 133.67 100 LEU A O 1
ATOM 786 N N . GLU A 1 109 ? -55.578 3.358 29.513 1.00 117.76 101 GLU A N 1
ATOM 787 C CA . GLU A 1 109 ? -56.281 2.191 30.029 1.00 111.70 101 GLU A CA 1
ATOM 788 C C . GLU A 1 109 ? -56.356 1.098 28.973 1.00 106.75 101 GLU A C 1
ATOM 789 O O . GLU A 1 109 ? -56.755 1.350 27.837 1.00 109.08 101 GLU A O 1
ATOM 795 N N . VAL A 1 110 ? -55.967 -0.116 29.347 1.00 99.12 102 VAL A N 1
ATOM 796 C CA . VAL A 1 110 ? -56.053 -1.246 28.433 1.00 93.83 102 VAL A CA 1
ATOM 797 C C . VAL A 1 110 ? -57.454 -1.848 28.470 1.00 99.69 102 VAL A C 1
ATOM 798 O O . VAL A 1 110 ? -57.779 -2.634 29.362 1.00 103.51 102 VAL A O 1
ATOM 802 N N . LEU A 1 111 ? -58.282 -1.461 27.502 1.00 100.52 103 LEU A N 1
ATOM 803 C CA . LEU A 1 111 ? -59.645 -1.972 27.398 1.00 90.59 103 LEU A CA 1
ATOM 804 C C . LEU A 1 111 ? -59.638 -3.478 27.176 1.00 96.00 103 LEU A C 1
ATOM 805 O O . LEU A 1 111 ? -60.497 -4.194 27.694 1.00 105.69 103 LEU A O 1
ATOM 810 N N . ASN A 1 112 ? -58.665 -3.955 26.406 1.00 88.52 104 ASN A N 1
ATOM 811 C CA . ASN A 1 112 ? -58.496 -5.388 26.196 1.00 94.99 104 ASN A CA 1
ATOM 812 C C . ASN A 1 112 ? -57.091 -5.720 25.714 1.00 94.30 104 ASN A C 1
ATOM 813 O O . ASN A 1 112 ? -56.504 -4.981 24.924 1.00 96.15 104 ASN A O 1
ATOM 818 N N . GLN A 1 113 ? -56.554 -6.836 26.197 1.00 98.58 105 GLN A N 1
ATOM 819 C CA . GLN A 1 113 ? -55.223 -7.277 25.801 1.00 104.47 105 GLN A CA 1
ATOM 820 C C . GLN A 1 113 ? -55.276 -8.047 24.489 1.00 101.48 105 GLN A C 1
ATOM 821 O O . GLN A 1 113 ? -56.345 -8.485 24.061 1.00 102.17 105 GLN A O 1
ATOM 827 N N . ALA A 1 114 ? -54.120 -8.217 23.857 1.00 101.57 106 ALA A N 1
ATOM 828 C CA . ALA A 1 114 ? -54.062 -8.862 22.550 1.00 101.53 106 ALA A CA 1
ATOM 829 C C . ALA A 1 114 ? -52.854 -9.778 22.403 1.00 97.39 106 ALA A C 1
ATOM 830 O O . ALA A 1 114 ? -51.729 -9.399 22.725 1.00 102.33 106 ALA A O 1
ATOM 832 N N . GLU A 1 115 ? -53.097 -10.986 21.906 1.00 89.95 107 GLU A N 1
ATOM 833 C CA . GLU A 1 115 ? -52.020 -11.916 21.606 1.00 100.51 107 GLU A CA 1
ATOM 834 C C . GLU A 1 115 ? -51.300 -11.438 20.346 1.00 106.08 107 GLU A C 1
ATOM 835 O O . GLU A 1 115 ? -51.864 -10.678 19.560 1.00 109.65 107 GLU A O 1
ATOM 841 N N . THR A 1 116 ? -50.056 -11.871 20.163 1.00 107.52 108 THR A N 1
ATOM 842 C CA . THR A 1 116 ? -49.247 -11.436 19.026 1.00 111.41 108 THR A CA 1
ATOM 843 C C . THR A 1 116 ? -49.871 -11.829 17.687 1.00 110.45 108 THR A C 1
ATOM 844 O O . THR A 1 116 ? -50.083 -13.013 17.423 1.00 106.73 108 THR A O 1
ATOM 848 N N . PRO A 1 117 ? -50.162 -10.829 16.837 1.00 106.62 109 PRO A N 1
ATOM 849 C CA . PRO A 1 117 ? -50.768 -11.049 15.518 1.00 107.25 109 PRO A CA 1
ATOM 850 C C . PRO A 1 117 ? -49.917 -11.956 14.634 1.00 109.38 109 PRO A C 1
ATOM 851 O O . PRO A 1 117 ? -48.749 -11.640 14.407 1.00 114.37 109 PRO A O 1
ATOM 855 N N . PRO A 1 118 ? -50.496 -13.071 14.152 1.00 108.66 110 PRO A N 1
ATOM 856 C CA . PRO A 1 118 ? -49.834 -14.092 13.329 1.00 113.93 110 PRO A CA 1
ATOM 857 C C . PRO A 1 118 ? -48.955 -13.496 12.233 1.00 118.66 110 PRO A C 1
ATOM 858 O O . PRO A 1 118 ? -47.799 -13.893 12.081 1.00 126.76 110 PRO A O 1
ATOM 862 N N . PHE A 1 119 ? -49.501 -12.552 11.476 1.00 106.41 111 PHE A N 1
ATOM 863 C CA . PHE A 1 119 ? -48.700 -11.817 10.511 1.00 109.41 111 PHE A CA 1
ATOM 864 C C . PHE A 1 119 ? -48.637 -10.353 10.922 1.00 109.35 111 PHE A C 1
ATOM 865 O O . PHE A 1 119 ? -49.555 -9.848 11.567 1.00 108.37 111 PHE A O 1
ATOM 873 N N . PRO A 1 120 ? -47.539 -9.672 10.568 1.00 115.17 112 PRO A N 1
ATOM 874 C CA . PRO A 1 120 ? -47.397 -8.252 10.897 1.00 119.26 112 PRO A CA 1
ATOM 875 C C . PRO A 1 120 ? -48.283 -7.371 10.025 1.00 118.68 112 PRO A C 1
ATOM 876 O O . PRO A 1 120 ? -48.557 -7.715 8.876 1.00 119.86 112 PRO A O 1
ATOM 880 N N . LEU A 1 121 ? -48.727 -6.247 10.576 1.00 118.30 113 LEU A N 1
ATOM 881 C CA . LEU A 1 121 ? -49.506 -5.275 9.820 1.00 125.48 113 LEU A CA 1
ATOM 882 C C . LEU A 1 121 ? -48.573 -4.202 9.270 1.00 139.41 113 LEU A C 1
ATOM 883 O O . LEU A 1 121 ? -48.952 -3.040 9.134 1.00 144.38 113 LEU A O 1
ATOM 888 N N . ASP A 1 122 ? -47.351 -4.614 8.946 1.00 144.21 114 ASP A N 1
ATOM 889 C CA . ASP A 1 122 ? -46.270 -3.688 8.631 1.00 144.21 114 ASP A CA 1
ATOM 890 C C . ASP A 1 122 ? -46.175 -3.359 7.142 1.00 147.96 114 ASP A C 1
ATOM 891 O O . ASP A 1 122 ? -46.805 -4.003 6.301 1.00 142.22 114 ASP A O 1
ATOM 896 N N . GLU A 1 123 ? -45.382 -2.337 6.840 1.00 158.74 115 GLU A N 1
ATOM 897 C CA . GLU A 1 123 ? -45.060 -1.951 5.473 1.00 158.31 115 GLU A CA 1
ATOM 898 C C . GLU A 1 123 ? -44.360 -3.074 4.716 1.00 153.82 115 GLU A C 1
ATOM 899 O O . GLU A 1 123 ? -43.300 -3.549 5.132 1.00 148.62 115 GLU A O 1
ATOM 905 N N . TYR A 1 124 ? -44.966 -3.489 3.608 1.00 151.05 116 TYR A N 1
ATOM 906 C CA . TYR A 1 124 ? -44.376 -4.476 2.705 1.00 160.09 116 TYR A CA 1
ATOM 907 C C . TYR A 1 124 ? -43.985 -5.779 3.399 1.00 148.68 116 TYR A C 1
ATOM 908 O O . TYR A 1 124 ? -42.806 -6.122 3.477 1.00 147.46 116 TYR A O 1
ATOM 917 N N . SER A 1 125 ? -44.981 -6.495 3.906 1.00 144.66 117 SER A N 1
ATOM 918 C CA . SER A 1 125 ? -44.775 -7.853 4.390 1.00 135.81 117 SER A CA 1
ATOM 919 C C . SER A 1 125 ? -45.551 -8.795 3.481 1.00 132.04 117 SER A C 1
ATOM 920 O O . SER A 1 125 ? -46.781 -8.765 3.449 1.00 135.74 117 SER A O 1
ATOM 923 N N . ASP A 1 126 ? -44.831 -9.626 2.736 1.00 129.04 118 ASP A N 1
ATOM 924 C CA . ASP A 1 126 ? -45.439 -10.392 1.653 1.00 129.80 118 ASP A CA 1
ATOM 925 C C . ASP A 1 126 ? -46.258 -11.589 2.134 1.00 126.34 118 ASP A C 1
ATOM 926 O O . ASP A 1 126 ? -46.094 -12.701 1.633 1.00 132.84 118 ASP A O 1
ATOM 931 N N . VAL A 1 127 ? -47.133 -11.366 3.109 1.00 118.23 119 VAL A N 1
ATOM 932 C CA . VAL A 1 127 ? -48.216 -12.306 3.351 1.00 110.30 119 VAL A CA 1
ATOM 933 C C . VAL A 1 127 ? -49.049 -12.236 2.076 1.00 115.89 119 VAL A C 1
ATOM 934 O O . VAL A 1 127 ? -49.250 -11.144 1.544 1.00 126.71 119 VAL A O 1
ATOM 938 N N . GLY A 1 128 ? -49.545 -13.364 1.573 1.00 109.22 120 GLY A N 1
ATOM 939 C CA . GLY A 1 128 ? -49.592 -14.623 2.284 1.00 101.43 120 GLY A CA 1
ATOM 940 C C . GLY A 1 128 ? -51.077 -14.875 2.419 1.00 104.32 120 GLY A C 1
ATOM 941 O O . GLY A 1 128 ? -51.615 -14.920 3.524 1.00 112.44 120 GLY A O 1
ATOM 942 N N . GLU A 1 129 ? -51.742 -15.020 1.276 1.00 100.64 121 GLU A N 1
ATOM 943 C CA . GLU A 1 129 ? -53.194 -14.888 1.214 1.00 107.36 121 GLU A CA 1
ATOM 944 C C . GLU A 1 129 ? -53.960 -15.929 2.023 1.00 105.28 121 GLU A C 1
ATOM 945 O O . GLU A 1 129 ? -55.021 -15.626 2.559 1.00 111.73 121 GLU A O 1
ATOM 951 N N . GLU A 1 130 ? -53.444 -17.149 2.108 1.00 96.26 122 GLU A N 1
ATOM 952 C CA . GLU A 1 130 ? -54.114 -18.174 2.901 1.00 99.86 122 GLU A CA 1
ATOM 953 C C . GLU A 1 130 ? -54.141 -17.759 4.372 1.00 103.84 122 GLU A C 1
ATOM 954 O O . GLU A 1 130 ? -55.144 -17.942 5.071 1.00 105.67 122 GLU A O 1
ATOM 960 N N . THR A 1 131 ? -53.036 -17.177 4.829 1.00 101.20 123 THR A N 1
ATOM 961 C CA . THR A 1 131 ? -52.932 -16.691 6.197 1.00 100.32 123 THR A CA 1
ATOM 962 C C . THR A 1 131 ? -53.787 -15.443 6.397 1.00 104.51 123 THR A C 1
ATOM 963 O O . THR A 1 131 ? -54.366 -15.243 7.465 1.00 109.72 123 THR A O 1
ATOM 967 N N . ARG A 1 132 ? -53.866 -14.603 5.369 1.00 102.71 124 ARG A N 1
ATOM 968 C CA . ARG A 1 132 ? -54.673 -13.390 5.452 1.00 100.64 124 ARG A CA 1
ATOM 969 C C . ARG A 1 132 ? -56.156 -13.731 5.498 1.00 100.96 124 ARG A C 1
ATOM 970 O O . ARG A 1 132 ? -56.948 -12.999 6.085 1.00 104.72 124 ARG A O 1
ATOM 978 N N . LEU A 1 133 ? -56.524 -14.848 4.880 1.00 98.05 125 LEU A N 1
ATOM 979 C CA . LEU A 1 133 ? -57.914 -15.285 4.855 1.00 99.08 125 LEU A CA 1
ATOM 980 C C . LEU A 1 133 ? -58.281 -16.036 6.130 1.00 104.03 125 LEU A C 1
ATOM 981 O O . LEU A 1 133 ? -59.404 -15.919 6.622 1.00 104.42 125 LEU A O 1
ATOM 986 N N . ARG A 1 134 ? -57.335 -16.806 6.664 1.00 104.00 126 ARG A N 1
ATOM 987 C CA . ARG A 1 134 ? -57.576 -17.542 7.901 1.00 99.51 126 ARG A CA 1
ATOM 988 C C . ARG A 1 134 ? -57.761 -16.580 9.072 1.00 96.85 126 ARG A C 1
ATOM 989 O O . ARG A 1 134 ? -58.512 -16.861 10.005 1.00 103.54 126 ARG A O 1
ATOM 997 N N . TYR A 1 135 ? -57.078 -15.441 9.013 1.00 95.51 127 TYR A N 1
ATOM 998 C CA . TYR A 1 135 ? -57.219 -14.404 10.029 1.00 94.12 127 TYR A CA 1
ATOM 999 C C . TYR A 1 135 ? -57.697 -13.107 9.391 1.00 98.88 127 TYR A C 1
ATOM 1000 O O . TYR A 1 135 ? -57.093 -12.049 9.575 1.00 98.16 127 TYR A O 1
ATOM 1009 N N . ARG A 1 136 ? -58.793 -13.201 8.645 1.00 98.04 128 ARG A N 1
ATOM 1010 C CA . ARG A 1 136 ? -59.336 -12.069 7.902 1.00 93.09 128 ARG A CA 1
ATOM 1011 C C . ARG A 1 136 ? -59.736 -10.910 8.815 1.00 93.43 128 ARG A C 1
ATOM 1012 O O . ARG A 1 136 ? -59.795 -9.761 8.378 1.00 92.47 128 ARG A O 1
ATOM 1020 N N . PHE A 1 137 ? -59.999 -11.214 10.083 1.00 93.95 129 PHE A N 1
ATOM 1021 C CA . PHE A 1 137 ? -60.455 -10.204 11.032 1.00 91.37 129 PHE A CA 1
ATOM 1022 C C . PHE A 1 137 ? -59.334 -9.276 11.491 1.00 93.24 129 PHE A C 1
ATOM 1023 O O . PHE A 1 137 ? -59.600 -8.218 12.056 1.00 95.63 129 PHE A O 1
ATOM 1031 N N . ILE A 1 138 ? -58.085 -9.669 11.266 1.00 94.25 130 ILE A N 1
ATOM 1032 C CA . ILE A 1 138 ? -56.969 -8.767 11.535 1.00 99.89 130 ILE A CA 1
ATOM 1033 C C . ILE A 1 138 ? -56.329 -8.335 10.226 1.00 99.01 130 ILE A C 1
ATOM 1034 O O . ILE A 1 138 ? -55.525 -7.403 10.195 1.00 106.80 130 ILE A O 1
ATOM 1039 N N . ASP A 1 139 ? -56.687 -9.016 9.143 1.00 92.40 131 ASP A N 1
ATOM 1040 C CA . ASP A 1 139 ? -56.216 -8.617 7.826 1.00 91.26 131 ASP A CA 1
ATOM 1041 C C . ASP A 1 139 ? -56.912 -7.336 7.392 1.00 86.86 131 ASP A C 1
ATOM 1042 O O . ASP A 1 139 ? -56.315 -6.490 6.730 1.00 96.67 131 ASP A O 1
ATOM 1047 N N . LEU A 1 140 ? -58.176 -7.195 7.775 1.00 86.02 132 LEU A N 1
ATOM 1048 C CA . LEU A 1 140 ? -58.956 -6.016 7.418 1.00 85.00 132 LEU A CA 1
ATOM 1049 C C . LEU A 1 140 ? -58.589 -4.823 8.293 1.00 90.88 132 LEU A C 1
ATOM 1050 O O . LEU A 1 140 ? -59.078 -3.715 8.077 1.00 94.12 132 LEU A O 1
ATOM 1055 N N . ARG A 1 141 ? -57.733 -5.051 9.286 1.00 91.89 133 ARG A N 1
ATOM 1056 C CA . ARG A 1 141 ? -57.216 -3.956 10.099 1.00 94.08 133 ARG A CA 1
ATOM 1057 C C . ARG A 1 141 ? -56.268 -3.105 9.269 1.00 92.74 133 ARG A C 1
ATOM 1058 O O . ARG A 1 141 ? -56.175 -1.892 9.462 1.00 86.89 133 ARG A O 1
ATOM 1066 N N . ARG A 1 142 ? -55.563 -3.762 8.352 1.00 91.16 134 ARG A N 1
ATOM 1067 C CA . ARG A 1 142 ? -54.675 -3.086 7.417 1.00 86.95 134 ARG A CA 1
ATOM 1068 C C . ARG A 1 142 ? -55.415 -1.980 6.684 1.00 96.52 134 ARG A C 1
ATOM 1069 O O . ARG A 1 142 ? -56.460 -2.225 6.081 1.00 102.31 134 ARG A O 1
ATOM 1077 N N . PRO A 1 143 ? -54.870 -0.757 6.735 1.00 92.17 135 PRO A N 1
ATOM 1078 C CA . PRO A 1 143 ? -55.485 0.440 6.151 1.00 94.20 135 PRO A CA 1
ATOM 1079 C C . PRO A 1 143 ? -55.879 0.271 4.684 1.00 97.08 135 PRO A C 1
ATOM 108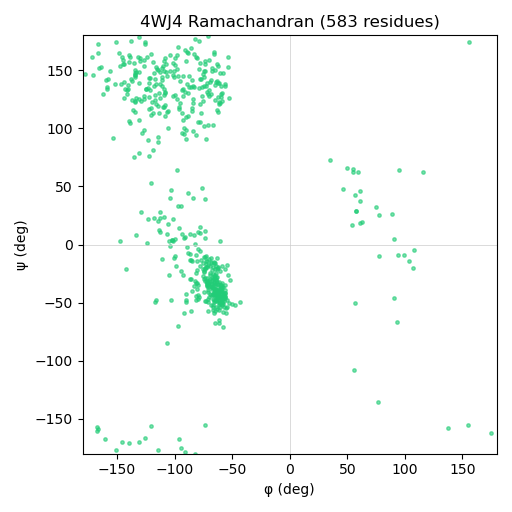0 O O . PRO A 1 143 ? -56.850 0.885 4.248 1.00 97.55 135 PRO A O 1
ATOM 1084 N N . GLU A 1 144 ? -55.144 -0.554 3.944 1.00 99.08 136 GLU A N 1
ATOM 1085 C CA . GLU A 1 144 ? -55.430 -0.774 2.529 1.00 105.09 136 GLU A CA 1
ATOM 1086 C C . GLU A 1 144 ? -56.762 -1.488 2.324 1.00 103.09 136 GLU A C 1
ATOM 1087 O O . GLU A 1 144 ? -57.626 -1.015 1.580 1.00 102.11 136 GLU A O 1
ATOM 1093 N N . MET A 1 145 ? -56.916 -2.632 2.985 1.00 100.47 137 MET A N 1
ATOM 1094 C CA . MET A 1 145 ? -58.153 -3.401 2.934 1.00 95.27 137 MET A CA 1
ATOM 1095 C C . MET A 1 145 ? -59.339 -2.568 3.401 1.00 96.33 137 MET A C 1
ATOM 1096 O O . MET A 1 145 ? -60.399 -2.548 2.763 1.00 97.41 137 MET A O 1
ATOM 1101 N N . ALA A 1 146 ? -59.147 -1.881 4.522 1.00 86.95 138 ALA A N 1
ATOM 1102 C CA . ALA A 1 146 ? -60.181 -1.027 5.080 1.00 84.21 138 ALA A CA 1
ATOM 1103 C C . ALA A 1 146 ? -60.590 0.036 4.071 1.00 95.25 138 ALA A C 1
ATOM 1104 O O . ALA A 1 146 ? -61.775 0.310 3.899 1.00 98.47 138 ALA A O 1
ATOM 1106 N N . ALA A 1 147 ? -59.604 0.615 3.392 1.00 96.88 139 ALA A N 1
ATOM 1107 C CA . ALA A 1 147 ? -59.864 1.641 2.387 1.00 91.26 139 ALA A CA 1
ATOM 1108 C C . ALA A 1 147 ? -60.651 1.070 1.216 1.00 90.06 139 ALA A C 1
ATOM 1109 O O . ALA A 1 147 ? -61.537 1.732 0.673 1.00 86.90 139 ALA A O 1
ATOM 1111 N N . LYS A 1 148 ? -60.323 -0.159 0.829 1.00 92.13 140 LYS A N 1
ATOM 1112 C CA . LYS A 1 148 ? -61.056 -0.834 -0.236 1.00 87.96 140 LYS A CA 1
ATOM 1113 C C . LYS A 1 148 ? -62.521 -1.015 0.142 1.00 89.93 140 LYS A C 1
ATOM 1114 O O . LYS A 1 148 ? -63.408 -0.670 -0.635 1.00 91.64 140 LYS A O 1
ATOM 1120 N N . LEU A 1 149 ? -62.774 -1.546 1.336 1.00 90.57 141 LEU A N 1
ATOM 1121 C CA . LEU A 1 149 ? -64.149 -1.792 1.773 1.00 86.32 141 LEU A CA 1
ATOM 1122 C C . LEU A 1 149 ? -64.948 -0.501 1.942 1.00 86.41 141 LEU A C 1
ATOM 1123 O O . LEU A 1 149 ? -66.108 -0.419 1.517 1.00 91.69 141 LEU A O 1
ATOM 1128 N N . LYS A 1 150 ? -64.330 0.503 2.558 1.00 80.51 142 LYS A N 1
ATOM 1129 C CA . LYS A 1 150 ? -64.967 1.807 2.702 1.00 83.70 142 LYS A CA 1
ATOM 1130 C C . LYS A 1 150 ? -65.284 2.375 1.324 1.00 87.28 142 LYS A C 1
ATOM 1131 O O . LYS A 1 150 ? -66.323 3.013 1.127 1.00 89.26 142 LYS A O 1
ATOM 1137 N N . LEU A 1 151 ? -64.396 2.119 0.366 1.00 88.71 143 LEU A N 1
ATOM 1138 C CA . LEU A 1 151 ? -64.621 2.572 -1.000 1.00 87.70 143 LEU A CA 1
ATOM 1139 C C . LEU A 1 151 ? -65.812 1.860 -1.622 1.00 80.42 143 LEU A C 1
ATOM 1140 O O . LEU A 1 151 ? -66.616 2.488 -2.298 1.00 83.21 143 LEU A O 1
ATOM 1145 N N . ARG A 1 152 ? -65.914 0.552 -1.401 1.00 76.94 144 ARG A N 1
ATOM 1146 C CA . ARG A 1 152 ? -67.040 -0.221 -1.915 1.00 75.47 144 ARG A CA 1
ATOM 1147 C C . ARG A 1 152 ? -68.346 0.348 -1.376 1.00 80.83 144 ARG A C 1
ATOM 1148 O O . ARG A 1 152 ? -69.299 0.578 -2.131 1.00 78.89 144 ARG A O 1
ATOM 1156 N N . ALA A 1 153 ? -68.375 0.591 -0.068 1.00 80.22 145 ALA A N 1
ATOM 1157 C CA . ALA A 1 153 ? -69.558 1.155 0.573 1.00 80.04 145 ALA A CA 1
ATOM 1158 C C . ALA A 1 153 ? -69.913 2.514 -0.024 1.00 82.43 145 ALA A C 1
ATOM 1159 O O . ALA A 1 153 ? -71.083 2.807 -0.280 1.00 86.40 145 ALA A O 1
ATOM 1161 N N . ARG A 1 154 ? -68.895 3.337 -0.249 1.00 84.04 146 ARG A N 1
ATOM 1162 C CA . ARG A 1 154 ? -69.084 4.657 -0.842 1.00 84.04 146 ARG A CA 1
ATOM 1163 C C . ARG A 1 154 ? -69.665 4.548 -2.256 1.00 84.26 146 ARG A C 1
ATOM 1164 O O . ARG A 1 154 ? -70.541 5.326 -2.651 1.00 87.38 146 ARG A O 1
ATOM 1172 N N . ILE A 1 155 ? -69.173 3.563 -3.004 1.00 81.17 147 ILE A N 1
ATOM 1173 C CA . ILE A 1 155 ? -69.643 3.280 -4.356 1.00 83.96 147 ILE A CA 1
ATOM 1174 C C . ILE A 1 155 ? -71.122 2.909 -4.361 1.00 85.22 147 ILE A C 1
ATOM 1175 O O . ILE A 1 155 ? -71.923 3.546 -5.050 1.00 83.98 147 ILE A O 1
ATOM 1180 N N . THR A 1 156 ? -71.483 1.883 -3.590 1.00 78.67 148 THR A N 1
ATOM 1181 C CA . THR A 1 156 ? -72.878 1.454 -3.516 1.00 75.95 148 THR A CA 1
ATOM 1182 C C . THR A 1 156 ? -73.763 2.593 -3.027 1.00 84.15 148 THR A C 1
ATOM 1183 O O . THR A 1 156 ? -74.920 2.709 -3.437 1.00 84.57 148 THR A O 1
ATOM 1187 N N . SER A 1 157 ? -73.211 3.431 -2.155 1.00 83.90 149 SER A N 1
ATOM 1188 C CA . SER A 1 157 ? -73.910 4.620 -1.688 1.00 86.07 149 SER A CA 1
ATOM 1189 C C . SER A 1 157 ? -74.258 5.523 -2.869 1.00 86.63 149 SER A C 1
ATOM 1190 O O . SER A 1 157 ? -75.415 5.920 -3.044 1.00 83.50 149 SER A O 1
ATOM 1193 N N . SER A 1 158 ? -73.249 5.825 -3.685 1.00 88.95 150 SER A N 1
ATOM 1194 C CA . SER A 1 158 ? -73.430 6.681 -4.858 1.00 94.69 150 SER A CA 1
ATOM 1195 C C . SER A 1 158 ? -74.426 6.109 -5.870 1.00 89.51 150 SER A C 1
ATOM 1196 O O . SER A 1 158 ? -75.280 6.832 -6.394 1.00 87.66 150 SER A O 1
ATOM 1199 N N . ILE A 1 159 ? -74.304 4.814 -6.144 1.00 82.10 151 ILE A N 1
ATOM 1200 C CA . ILE A 1 159 ? -75.182 4.141 -7.094 1.00 78.80 151 ILE A CA 1
ATOM 1201 C C . ILE A 1 159 ? -76.625 4.151 -6.616 1.00 82.92 151 ILE A C 1
ATOM 1202 O O . ILE A 1 159 ? -77.538 4.488 -7.374 1.00 83.17 151 ILE A O 1
ATOM 1207 N N . ARG A 1 160 ? -76.821 3.783 -5.353 1.00 89.71 152 ARG A N 1
ATOM 1208 C CA . ARG A 1 160 ? -78.145 3.808 -4.742 1.00 88.16 152 ARG A CA 1
ATOM 1209 C C . ARG A 1 160 ? -78.750 5.203 -4.811 1.00 85.87 152 ARG A C 1
ATOM 1210 O O . ARG A 1 160 ? -79.932 5.359 -5.116 1.00 82.84 152 ARG A O 1
ATOM 1218 N N . ARG A 1 161 ? -77.928 6.211 -4.531 1.00 86.99 153 ARG A N 1
ATOM 1219 C CA . ARG A 1 161 ? -78.372 7.599 -4.590 1.00 86.95 153 ARG A CA 1
ATOM 1220 C C . ARG A 1 161 ? -78.829 7.975 -5.999 1.00 90.87 153 ARG A C 1
ATOM 1221 O O . ARG A 1 161 ? -79.910 8.544 -6.177 1.00 92.47 153 ARG A O 1
ATOM 1229 N N . TYR A 1 162 ? -78.013 7.638 -6.997 1.00 90.78 154 TYR A N 1
ATOM 1230 C CA . TYR A 1 162 ? -78.357 7.911 -8.390 1.00 87.97 154 TYR A CA 1
ATOM 1231 C C . TYR A 1 162 ? -79.672 7.246 -8.788 1.00 86.86 154 TYR A C 1
ATOM 1232 O O . TYR A 1 162 ? -80.610 7.914 -9.217 1.00 88.08 154 TYR A O 1
ATOM 1241 N N . LEU A 1 163 ? -79.726 5.924 -8.653 1.00 89.77 155 LEU A N 1
ATOM 1242 C CA . LEU A 1 163 ? -80.900 5.157 -9.055 1.00 85.20 155 LEU A CA 1
ATOM 1243 C C . LEU A 1 163 ? -82.164 5.595 -8.324 1.00 87.15 155 LEU A C 1
ATOM 1244 O O . LEU A 1 163 ? -83.247 5.614 -8.908 1.00 87.23 155 LEU A O 1
ATOM 1249 N N . ASP A 1 164 ? -82.025 5.949 -7.051 1.00 90.79 156 ASP A N 1
ATOM 1250 C CA . ASP A 1 164 ? -83.157 6.469 -6.295 1.00 90.01 156 ASP A CA 1
ATOM 1251 C C . ASP A 1 164 ? -83.612 7.807 -6.874 1.00 90.24 156 ASP A C 1
ATOM 1252 O O . ASP A 1 164 ? -84.811 8.063 -6.985 1.00 92.43 156 ASP A O 1
ATOM 1257 N N . ASP A 1 165 ? -82.653 8.649 -7.257 1.00 93.83 157 ASP A N 1
ATOM 1258 C CA . ASP A 1 165 ? -82.973 9.969 -7.808 1.00 92.18 157 ASP A CA 1
ATOM 1259 C C . ASP A 1 165 ? -83.651 9.907 -9.178 1.00 92.75 157 ASP A C 1
ATOM 1260 O O . ASP A 1 165 ? -84.234 10.893 -9.625 1.00 97.85 157 ASP A O 1
ATOM 1265 N N . ASN A 1 166 ? -83.571 8.759 -9.846 1.00 94.55 158 ASN A N 1
ATOM 1266 C CA . ASN A 1 166 ? -84.134 8.624 -11.188 1.00 89.66 158 ASN A CA 1
ATOM 1267 C C . ASN A 1 166 ? -85.379 7.742 -11.244 1.00 90.76 158 ASN A C 1
ATOM 1268 O O . ASN A 1 166 ? -85.708 7.186 -12.291 1.00 91.34 158 ASN A O 1
ATOM 1273 N N . GLY A 1 167 ? -86.065 7.617 -10.114 1.00 89.91 159 GLY A N 1
ATOM 1274 C CA . GLY A 1 167 ? -87.342 6.929 -10.076 1.00 93.10 159 GLY A CA 1
ATOM 1275 C C . GLY A 1 167 ? -87.265 5.418 -10.159 1.00 89.68 159 GLY A C 1
ATOM 1276 O O . GLY A 1 167 ? -88.162 4.774 -10.702 1.00 86.92 159 GLY A O 1
ATOM 1277 N N . PHE A 1 168 ? -86.194 4.846 -9.621 1.00 89.94 160 PHE A N 1
ATOM 1278 C CA . PHE A 1 168 ? -86.080 3.396 -9.542 1.00 89.61 160 PHE A CA 1
ATOM 1279 C C . PHE A 1 168 ? -86.494 2.917 -8.156 1.00 90.28 160 PHE A C 1
ATOM 1280 O O . PHE A 1 168 ? -86.357 3.643 -7.172 1.00 91.75 160 PHE A O 1
ATOM 1288 N N . LEU A 1 169 ? -87.007 1.694 -8.087 1.00 88.99 161 LEU A N 1
ATOM 1289 C CA . LEU A 1 169 ? -87.550 1.159 -6.844 1.00 88.85 161 LEU A CA 1
ATOM 1290 C C . LEU A 1 169 ? -86.687 0.045 -6.266 1.00 88.23 161 LEU A C 1
ATOM 1291 O O . LEU A 1 169 ? -86.501 -0.994 -6.897 1.00 89.46 161 LEU A O 1
ATOM 1296 N N . ASP A 1 170 ? -86.169 0.261 -5.062 1.00 85.77 162 ASP A N 1
ATOM 1297 C CA . ASP A 1 170 ? -85.367 -0.753 -4.387 1.00 81.21 162 ASP A CA 1
ATOM 1298 C C . ASP A 1 170 ? -86.265 -1.881 -3.895 1.00 82.63 162 ASP A C 1
ATOM 1299 O O . ASP A 1 170 ? -86.790 -1.829 -2.784 1.00 88.88 162 ASP A O 1
ATOM 1304 N N . VAL A 1 171 ? -86.443 -2.895 -4.736 1.00 82.20 163 VAL A N 1
ATOM 1305 C CA . VAL A 1 171 ? -87.320 -4.019 -4.424 1.00 78.54 163 VAL A CA 1
ATOM 1306 C C . VAL A 1 171 ? -86.517 -5.293 -4.201 1.00 76.79 163 VAL A C 1
ATOM 1307 O O . VAL A 1 171 ? -85.588 -5.588 -4.949 1.00 83.06 163 VAL A O 1
ATOM 1311 N N . GLU A 1 172 ? -86.878 -6.050 -3.171 1.00 78.34 164 GLU A N 1
ATOM 1312 C CA . GLU A 1 172 ? -86.164 -7.278 -2.853 1.00 78.09 164 GLU A CA 1
ATOM 1313 C C . GLU A 1 172 ? -86.825 -8.488 -3.502 1.00 84.41 164 GLU A C 1
ATOM 1314 O O . GLU A 1 172 ? -88.043 -8.657 -3.436 1.00 82.35 164 GLU A O 1
ATOM 1320 N N . THR A 1 173 ? -86.009 -9.325 -4.133 1.00 85.92 165 THR A N 1
ATOM 1321 C CA . THR A 1 173 ? -86.484 -10.568 -4.723 1.00 79.23 165 THR A CA 1
ATOM 1322 C C . THR A 1 173 ? -86.011 -11.744 -3.875 1.00 81.86 165 THR A C 1
ATOM 1323 O O . THR A 1 173 ? -84.942 -11.681 -3.268 1.00 83.92 165 THR A O 1
ATOM 1327 N N . PRO A 1 174 ? -86.808 -12.821 -3.825 1.00 81.74 166 PRO A N 1
ATOM 1328 C CA . PRO A 1 174 ? -86.464 -13.981 -2.995 1.00 85.10 166 PRO A CA 1
ATOM 1329 C 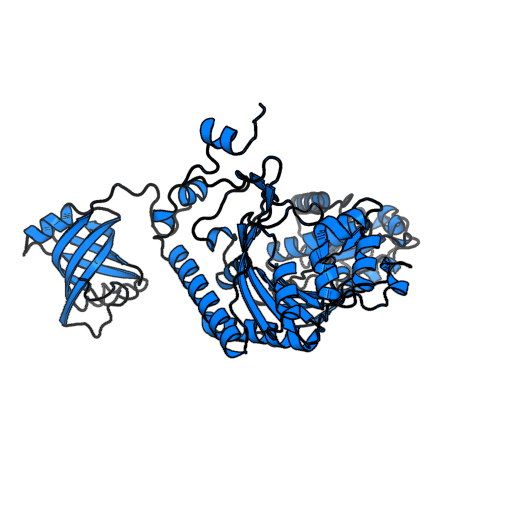C . PRO A 1 174 ? -85.202 -14.707 -3.452 1.00 85.67 166 PRO A C 1
ATOM 1330 O O . PRO A 1 174 ? -84.878 -14.708 -4.641 1.00 88.58 166 PRO A O 1
ATOM 1334 N N . ILE A 1 175 ? -84.503 -15.317 -2.500 1.00 82.67 167 ILE A N 1
ATOM 1335 C CA . ILE A 1 175 ? -83.327 -16.123 -2.798 1.00 79.57 167 ILE A CA 1
ATOM 1336 C C . ILE A 1 175 ? -83.733 -17.578 -3.032 1.00 84.81 167 ILE A C 1
ATOM 1337 O O . ILE A 1 175 ? -83.321 -18.196 -4.011 1.00 93.02 167 ILE A O 1
ATOM 1342 N N . LEU A 1 176 ? -84.550 -18.122 -2.137 1.00 80.07 168 LEU A N 1
ATOM 1343 C CA . LEU A 1 176 ? -85.031 -19.492 -2.284 1.00 82.57 168 LEU A CA 1
ATOM 1344 C C . LEU A 1 176 ? -86.034 -19.604 -3.433 1.00 93.26 168 LEU A C 1
ATOM 1345 O O . LEU A 1 176 ? -87.196 -19.223 -3.286 1.00 97.66 168 LEU A O 1
ATOM 1350 N N . GLY A 1 177 ? -85.583 -20.126 -4.573 1.00 89.13 169 GLY A N 1
ATOM 1351 C CA . GLY A 1 177 ? -86.425 -20.233 -5.753 1.00 89.21 169 GLY A CA 1
ATOM 1352 C C . GLY A 1 177 ? -86.494 -21.637 -6.328 1.00 98.08 169 GLY A C 1
ATOM 1353 O O . GLY A 1 177 ? -86.080 -22.600 -5.683 1.00 98.77 169 GLY A O 1
ATOM 1354 N N . ARG A 1 178 ? -87.017 -21.752 -7.547 1.00 97.95 170 ARG A N 1
ATOM 1355 C CA . ARG A 1 178 ? -87.172 -23.049 -8.201 1.00 93.09 170 ARG A CA 1
ATOM 1356 C C . ARG A 1 178 ? -85.922 -23.458 -8.975 1.00 94.90 170 ARG A C 1
ATOM 1357 O O . ARG A 1 178 ? -85.325 -22.642 -9.677 1.00 100.69 170 ARG A O 1
ATOM 1365 N N . PRO A 1 179 ? -85.519 -24.729 -8.837 1.00 95.62 171 PRO A N 1
ATOM 1366 C CA . PRO A 1 179 ? -84.384 -25.278 -9.585 1.00 100.85 171 PRO A CA 1
ATOM 1367 C C . PRO A 1 179 ? -84.717 -25.577 -11.044 1.00 108.50 171 PRO A C 1
ATOM 1368 O O . PRO A 1 179 ? -85.704 -26.255 -11.345 1.00 114.45 171 PRO A O 1
ATOM 1372 N N . THR A 1 180 ? -83.891 -25.060 -11.945 1.00 111.13 172 THR A N 1
ATOM 1373 C CA . THR A 1 180 ? -84.048 -25.343 -13.363 1.00 117.71 172 THR A CA 1
ATOM 1374 C C . THR A 1 180 ? -82.698 -25.676 -13.973 1.00 126.88 172 THR A C 1
ATOM 1375 O O . THR A 1 180 ? -81.675 -25.123 -13.565 1.00 127.36 172 THR A O 1
ATOM 1379 N N . PRO A 1 181 ? -82.690 -26.579 -14.965 1.00 129.65 173 PRO A N 1
ATOM 1380 C CA . PRO A 1 181 ? -81.436 -27.055 -15.531 1.00 130.27 173 PRO A CA 1
ATOM 1381 C C . PRO A 1 181 ? -81.119 -26.433 -16.892 1.00 131.48 173 PRO A C 1
ATOM 1382 O O . PRO A 1 181 ? -80.784 -27.206 -17.792 1.00 143.09 173 PRO A O 1
ATOM 1386 N N . GLU A 1 182 ? -81.233 -25.113 -17.061 1.00 125.58 174 GLU A N 1
ATOM 1387 C CA . GLU A 1 182 ? -80.783 -24.471 -18.301 1.00 135.57 174 GLU A CA 1
ATOM 1388 C C . GLU A 1 182 ? -79.618 -23.502 -18.064 1.00 133.67 174 GLU A C 1
ATOM 1389 O O . GLU A 1 182 ? -78.628 -23.537 -18.791 1.00 139.02 174 GLU A O 1
ATOM 1395 N N . GLY A 1 183 ? -79.730 -22.637 -17.061 1.00 115.72 175 GLY A N 1
ATOM 1396 C CA . GLY A 1 183 ? -78.668 -21.690 -16.771 1.00 113.71 175 GLY A CA 1
ATOM 1397 C C . GLY A 1 183 ? -77.449 -22.331 -16.131 1.00 111.29 175 GLY A C 1
ATOM 1398 O O . GLY A 1 183 ? -77.199 -23.525 -16.306 1.00 116.71 175 GLY A O 1
ATOM 1399 N N . ALA A 1 184 ? -76.685 -21.535 -15.387 1.00 110.66 176 ALA A N 1
ATOM 1400 C CA . ALA A 1 184 ? -75.525 -22.041 -14.659 1.00 105.56 176 ALA A CA 1
ATOM 1401 C C . ALA A 1 184 ? -75.942 -23.017 -13.561 1.00 107.83 176 ALA A C 1
ATOM 1402 O O . ALA A 1 184 ? -77.116 -23.091 -13.197 1.00 106.87 176 ALA A O 1
ATOM 1404 N N . ARG A 1 185 ? -74.972 -23.761 -13.036 1.00 100.07 177 ARG A N 1
ATOM 1405 C CA . ARG A 1 185 ? -75.231 -24.740 -11.984 1.00 93.19 177 ARG A CA 1
ATOM 1406 C C . ARG A 1 185 ? -75.790 -24.060 -10.743 1.00 97.09 177 ARG A C 1
ATOM 1407 O O . ARG A 1 185 ? -75.166 -23.162 -10.182 1.00 105.31 177 ARG A O 1
ATOM 1415 N N . ASP A 1 186 ? -76.972 -24.491 -10.320 1.00 99.99 178 ASP A N 1
ATOM 1416 C CA . ASP A 1 186 ? -77.639 -23.882 -9.180 1.00 101.70 178 ASP A CA 1
ATOM 1417 C C . ASP A 1 186 ? -77.237 -24.554 -7.873 1.00 90.15 178 ASP A C 1
ATOM 1418 O O . ASP A 1 186 ? -77.111 -25.775 -7.806 1.00 88.45 178 ASP A O 1
ATOM 1423 N N . TYR A 1 187 ? -77.017 -23.749 -6.840 1.00 88.09 179 TYR A N 1
ATOM 1424 C CA . TYR A 1 187 ? -76.866 -24.281 -5.494 1.00 91.49 179 TYR A CA 1
ATOM 1425 C C . TYR A 1 187 ? -78.231 -24.759 -5.016 1.00 92.89 179 TYR A C 1
ATOM 1426 O O . TYR A 1 187 ? -79.219 -24.037 -5.137 1.00 96.47 179 TYR A O 1
ATOM 1435 N N . LEU A 1 188 ? -78.293 -25.973 -4.480 1.00 91.67 180 LEU A N 1
ATOM 1436 C CA . LEU A 1 188 ? -79.573 -26.551 -4.082 1.00 92.89 180 LEU A CA 1
ATOM 1437 C C . LEU A 1 188 ? -79.784 -26.518 -2.568 1.00 95.91 180 LEU A C 1
ATOM 1438 O O . LEU A 1 188 ? -78.827 -26.576 -1.797 1.00 97.01 180 LEU A O 1
ATOM 1443 N N . VAL A 1 189 ? -81.045 -26.414 -2.154 1.00 90.07 181 VAL A N 1
ATOM 1444 C CA . VAL A 1 189 ? -81.402 -26.406 -0.738 1.00 89.17 181 VAL A CA 1
ATOM 1445 C C . VAL A 1 189 ? -82.535 -27.387 -0.455 1.00 91.90 181 VAL A C 1
ATOM 1446 O O . VAL A 1 189 ? -83.679 -27.129 -0.815 1.00 96.66 181 VAL A O 1
ATOM 1450 N N . PRO A 1 190 ? -82.223 -28.516 0.198 1.00 90.53 182 PRO A N 1
ATOM 1451 C CA . PRO A 1 190 ? -83.232 -29.537 0.506 1.00 90.87 182 PRO A CA 1
ATOM 1452 C C . PRO A 1 190 ? -84.413 -28.980 1.299 1.00 94.50 182 PRO A C 1
ATOM 1453 O O . PRO A 1 190 ? -84.218 -28.207 2.239 1.00 95.32 182 PRO A O 1
ATOM 1457 N N . SER A 1 191 ? -85.625 -29.370 0.914 1.00 91.45 183 SER A N 1
ATOM 1458 C CA . SER A 1 191 ? -86.828 -28.868 1.568 1.00 92.70 183 SER A CA 1
ATOM 1459 C C . SER A 1 191 ? -87.319 -29.811 2.655 1.00 95.96 183 SER A C 1
ATOM 1460 O O . SER A 1 191 ? -87.617 -30.975 2.395 1.00 96.88 183 SER A O 1
ATOM 1463 N N . ARG A 1 192 ? -87.408 -29.292 3.874 1.00 102.04 184 ARG A N 1
ATOM 1464 C CA . ARG A 1 192 ? -87.878 -30.074 5.009 1.00 103.27 184 ARG A CA 1
ATOM 1465 C C . ARG A 1 192 ? -89.357 -30.427 4.865 1.00 102.85 184 ARG A C 1
ATOM 1466 O O . ARG A 1 192 ? -89.794 -31.491 5.303 1.00 104.79 184 ARG A O 1
ATOM 1474 N N . THR A 1 193 ? -90.119 -29.532 4.241 1.00 101.52 185 THR A N 1
ATOM 1475 C CA . THR A 1 193 ? -91.567 -29.692 4.130 1.00 102.40 185 THR A CA 1
ATOM 1476 C C . THR A 1 193 ? -91.998 -30.401 2.846 1.00 103.57 185 THR A C 1
ATOM 1477 O O . THR A 1 193 ? -93.065 -31.015 2.797 1.00 105.99 185 THR A O 1
ATOM 1481 N N . TYR A 1 194 ? -91.172 -30.305 1.809 1.00 101.08 186 TYR A N 1
ATOM 1482 C CA . TYR A 1 194 ? -91.445 -30.971 0.540 1.00 97.02 186 TYR A CA 1
ATOM 1483 C C . TYR A 1 194 ? -90.342 -31.969 0.206 1.00 101.29 186 TYR A C 1
ATOM 1484 O O . TYR A 1 194 ? -89.442 -31.657 -0.574 1.00 103.74 186 TYR A O 1
ATOM 1493 N N . PRO A 1 195 ? -90.413 -33.175 0.790 1.00 103.61 187 PRO A N 1
ATOM 1494 C CA . PRO A 1 195 ? -89.364 -34.187 0.616 1.00 103.04 187 PRO A CA 1
ATOM 1495 C C . PRO A 1 195 ? -89.151 -34.564 -0.846 1.00 99.35 187 PRO A C 1
ATOM 1496 O O . PRO A 1 195 ? -90.113 -34.854 -1.556 1.00 104.45 187 PRO A O 1
ATOM 1500 N N . GLY A 1 196 ? -87.897 -34.548 -1.284 1.00 94.29 188 GLY A N 1
ATOM 1501 C CA . GLY A 1 196 ? -87.565 -34.890 -2.653 1.00 96.87 188 GLY A CA 1
ATOM 1502 C C . GLY A 1 196 ? -87.481 -33.665 -3.540 1.00 104.75 188 GLY A C 1
ATOM 1503 O O . GLY A 1 196 ? -87.047 -33.746 -4.689 1.00 113.42 188 GLY A O 1
ATOM 1504 N N . HIS A 1 197 ? -87.901 -32.525 -3.005 1.00 101.33 189 HIS A N 1
ATOM 1505 C CA . HIS A 1 197 ? -87.848 -31.273 -3.749 1.00 104.73 189 HIS A CA 1
ATOM 1506 C C . HIS A 1 197 ? -86.773 -30.350 -3.186 1.00 96.39 189 HIS A C 1
ATOM 1507 O O . HIS A 1 197 ? -86.365 -30.485 -2.033 1.00 97.65 189 HIS A O 1
ATOM 1514 N N . PHE A 1 198 ? -86.314 -29.415 -4.008 1.00 93.92 190 PHE A N 1
ATOM 1515 C CA . PHE A 1 198 ? -85.227 -28.530 -3.616 1.00 93.70 190 PHE A CA 1
ATOM 1516 C C . PHE A 1 198 ? -85.512 -27.078 -3.975 1.00 96.94 190 PHE A C 1
ATOM 1517 O O . PHE A 1 198 ? -86.222 -26.794 -4.936 1.00 101.03 190 PHE A O 1
ATOM 1525 N N . PHE A 1 199 ? -84.965 -26.165 -3.182 1.00 92.05 191 PHE A N 1
ATOM 1526 C CA . PHE A 1 199 ? -84.897 -24.764 -3.556 1.00 89.88 191 PHE A CA 1
ATOM 1527 C C . PHE A 1 199 ? -83.607 -24.563 -4.327 1.00 92.76 191 PHE A C 1
ATOM 1528 O O . PHE A 1 199 ? -82.723 -25.418 -4.297 1.00 93.03 191 PHE A O 1
ATOM 1536 N N . ALA A 1 200 ? -83.493 -23.435 -5.015 1.00 91.68 192 ALA A N 1
ATOM 1537 C CA . ALA A 1 200 ? -82.264 -23.121 -5.724 1.00 88.26 192 ALA A CA 1
ATOM 1538 C C . ALA A 1 200 ? -81.927 -21.645 -5.585 1.00 82.21 192 ALA A C 1
ATOM 1539 O O . ALA A 1 200 ? -82.792 -20.783 -5.739 1.00 82.68 192 ALA A O 1
ATOM 1541 N N . LEU A 1 201 ? -80.666 -21.364 -5.284 1.00 80.25 193 LEU A N 1
ATOM 1542 C CA . LEU A 1 201 ? -80.198 -19.992 -5.184 1.00 85.43 193 LEU A CA 1
ATOM 1543 C C . LEU A 1 201 ? -80.131 -19.371 -6.575 1.00 90.64 193 LEU A C 1
ATOM 1544 O O . LEU A 1 201 ? -79.699 -20.021 -7.527 1.00 100.83 193 LEU A O 1
ATOM 1549 N N . PRO A 1 202 ? -80.556 -18.105 -6.696 1.00 81.91 194 PRO A N 1
ATOM 1550 C CA . PRO A 1 202 ? -80.679 -17.451 -8.000 1.00 91.42 194 PRO A CA 1
ATOM 1551 C C . PRO A 1 202 ? -79.341 -16.997 -8.573 1.00 95.38 194 PRO A C 1
ATOM 1552 O O . PRO A 1 202 ? -78.469 -16.546 -7.830 1.00 97.25 194 PRO A O 1
ATOM 1556 N N . GLN A 1 203 ? -79.185 -17.120 -9.886 1.00 91.71 195 GLN A N 1
ATOM 1557 C CA . GLN A 1 203 ? -78.014 -16.583 -10.560 1.00 92.64 195 GLN A CA 1
ATOM 1558 C C . GLN A 1 203 ? -78.222 -15.095 -10.800 1.00 99.04 195 GLN A C 1
ATOM 1559 O O . GLN A 1 203 ? -77.266 -14.330 -10.932 1.00 98.95 195 GLN A O 1
ATOM 1565 N N . SER A 1 204 ? -79.491 -14.703 -10.854 1.00 95.80 196 SER A N 1
ATOM 1566 C CA . SER A 1 204 ? -79.893 -13.324 -11.092 1.00 91.19 196 SER A CA 1
ATOM 1567 C C . SER A 1 204 ? -81.394 -13.208 -10.874 1.00 90.83 196 SER A C 1
ATOM 1568 O O . SER A 1 204 ? -82.137 -14.142 -11.167 1.00 95.69 196 SER A O 1
ATOM 1571 N N . PRO A 1 205 ? -81.852 -12.060 -10.358 1.00 88.96 197 PRO A N 1
ATOM 1572 C CA . PRO A 1 205 ? -83.288 -11.833 -10.151 1.00 91.06 197 PRO A CA 1
ATOM 1573 C C . PRO A 1 205 ? -84.033 -11.582 -11.463 1.00 95.73 197 PRO A C 1
ATOM 1574 O O . PRO A 1 205 ? -84.940 -10.750 -11.495 1.00 100.55 197 PRO A O 1
ATOM 1578 N N . GLN A 1 206 ? -83.662 -12.306 -12.515 1.00 93.89 198 GLN A N 1
ATOM 1579 C CA . GLN A 1 206 ? -84.128 -12.024 -13.870 1.00 93.84 198 GLN A CA 1
ATOM 1580 C C . GLN A 1 206 ? -85.643 -12.134 -14.035 1.00 92.44 198 GLN A C 1
ATOM 1581 O O . GLN A 1 206 ? -86.328 -11.141 -14.326 1.00 90.86 198 GLN A O 1
ATOM 1587 N N . LEU A 1 207 ? -86.163 -13.344 -13.859 1.00 90.42 199 LEU A N 1
ATOM 1588 C CA . LEU A 1 207 ? -87.592 -13.575 -14.011 1.00 88.73 199 LEU A CA 1
ATOM 1589 C C . LEU A 1 207 ? -88.382 -12.654 -13.092 1.00 87.72 199 LEU A C 1
ATOM 1590 O O . LEU A 1 207 ? -89.388 -12.079 -13.499 1.00 89.16 199 LEU A O 1
ATOM 1595 N N . PHE A 1 208 ? -87.899 -12.493 -11.864 1.00 86.80 200 PHE A N 1
ATOM 1596 C CA . PHE A 1 208 ? -88.567 -11.645 -10.884 1.00 79.43 200 PHE A CA 1
ATOM 1597 C C . PHE A 1 208 ? -88.610 -10.183 -11.311 1.00 86.03 200 PHE A C 1
ATOM 1598 O O . PHE A 1 208 ? -89.633 -9.519 -11.147 1.00 86.42 200 PHE A O 1
ATOM 1606 N N . LYS A 1 209 ? -87.508 -9.682 -11.860 1.00 86.12 201 LYS A N 1
ATOM 1607 C CA . LYS A 1 209 ? -87.460 -8.287 -12.285 1.00 82.81 201 LYS A CA 1
ATOM 1608 C C . LYS A 1 209 ? -88.409 -8.085 -13.468 1.00 86.06 201 LYS A C 1
ATOM 1609 O O . LYS A 1 209 ? -89.087 -7.050 -13.572 1.00 91.47 201 LYS A O 1
ATOM 1615 N N . GLN A 1 210 ? -88.492 -9.088 -14.338 1.00 84.55 202 GLN A N 1
ATOM 1616 C CA . GLN A 1 210 ? -89.418 -9.005 -15.459 1.00 85.15 202 GLN A CA 1
ATOM 1617 C C . GLN A 1 210 ? -90.865 -8.988 -14.963 1.00 86.94 202 GLN A C 1
ATOM 1618 O O . GLN A 1 210 ? -91.690 -8.209 -15.452 1.00 90.09 202 GLN A O 1
ATOM 1624 N N . LEU A 1 211 ? -91.164 -9.835 -13.981 1.00 82.74 203 LEU A N 1
ATOM 1625 C CA . LEU A 1 211 ? -92.487 -9.850 -13.367 1.00 81.12 203 LEU A CA 1
ATOM 1626 C C . LEU A 1 211 ? -92.808 -8.492 -12.754 1.00 84.77 203 LEU A C 1
ATOM 1627 O O . LEU A 1 211 ? -93.937 -8.013 -12.845 1.00 87.10 203 LEU A O 1
ATOM 1632 N N . LEU A 1 212 ? -91.806 -7.872 -12.139 1.00 86.69 204 LEU A N 1
ATOM 1633 C CA . LEU A 1 212 ? -91.981 -6.549 -11.550 1.00 90.38 204 LEU A CA 1
ATOM 1634 C C . LEU A 1 212 ? -92.234 -5.497 -12.622 1.00 88.17 204 LEU A C 1
ATOM 1635 O O . LEU A 1 212 ? -92.845 -4.464 -12.349 1.00 86.61 204 LEU A O 1
ATOM 1640 N N . MET A 1 213 ? -91.762 -5.755 -13.839 1.00 89.93 205 MET A N 1
ATOM 1641 C CA . MET A 1 213 ? -92.100 -4.881 -14.961 1.00 91.40 205 MET A CA 1
ATOM 1642 C C . MET A 1 213 ? -93.539 -5.092 -15.428 1.00 94.22 205 MET A C 1
ATOM 1643 O O . MET A 1 213 ? -94.245 -4.131 -15.746 1.00 90.37 205 MET A O 1
ATOM 1648 N N . VAL A 1 214 ? -93.961 -6.354 -15.474 1.00 86.21 206 VAL A N 1
ATOM 1649 C CA . VAL A 1 214 ? -95.348 -6.694 -15.773 1.00 81.48 206 VAL A CA 1
ATOM 1650 C C . VAL A 1 214 ? -96.272 -6.158 -14.678 1.00 93.47 206 VAL A C 1
ATOM 1651 O O . VAL A 1 214 ? -97.424 -5.802 -14.932 1.00 95.40 206 VAL A O 1
ATOM 1655 N N . ALA A 1 215 ? -95.746 -6.085 -13.459 1.00 94.45 207 ALA A N 1
ATOM 1656 C CA . ALA A 1 215 ? -96.528 -5.668 -12.300 1.00 87.99 207 ALA A CA 1
ATOM 1657 C C . ALA A 1 215 ? -96.845 -4.176 -12.300 1.00 87.81 207 ALA A C 1
ATOM 1658 O O . ALA A 1 215 ? -97.631 -3.708 -11.477 1.00 94.88 207 ALA A O 1
ATOM 1660 N N . GLY A 1 216 ? -96.229 -3.427 -13.208 1.00 82.65 208 GLY A N 1
ATOM 1661 C CA . GLY A 1 216 ? -96.542 -2.018 -13.348 1.00 91.50 208 GLY A CA 1
ATOM 1662 C C . GLY A 1 216 ? -95.524 -1.059 -12.762 1.00 94.31 208 GLY A C 1
ATOM 1663 O O . GLY A 1 216 ? -95.579 0.140 -13.038 1.00 101.34 208 GLY A O 1
ATOM 1664 N N . PHE A 1 217 ? -94.608 -1.569 -11.942 1.00 88.26 209 PHE A N 1
ATOM 1665 C CA . PHE A 1 217 ? -93.502 -0.750 -11.449 1.00 84.96 209 PHE A CA 1
ATOM 1666 C C . PHE A 1 217 ? -92.658 -0.325 -12.638 1.00 100.81 209 PHE A C 1
ATOM 1667 O O . PHE A 1 217 ? -92.069 -1.164 -13.317 1.00 111.65 209 PHE A O 1
ATOM 1675 N N . ASP A 1 218 ? -92.605 0.975 -12.896 1.00 100.03 210 ASP A N 1
ATOM 1676 C CA . ASP A 1 218 ? -91.986 1.468 -14.118 1.00 96.77 210 ASP A CA 1
ATOM 1677 C C . ASP A 1 218 ? -90.481 1.208 -14.139 1.00 95.74 210 ASP A C 1
ATOM 1678 O O . ASP A 1 218 ? -89.930 0.786 -15.155 1.00 91.40 210 ASP A O 1
ATOM 1683 N N . ARG A 1 219 ? -89.821 1.456 -13.012 1.00 95.58 211 ARG A N 1
ATOM 1684 C CA . ARG A 1 219 ? -88.374 1.298 -12.930 1.00 89.81 211 ARG A CA 1
ATOM 1685 C C . ARG A 1 219 ? -87.945 0.611 -11.639 1.00 87.19 211 ARG A C 1
ATOM 1686 O O . ARG A 1 219 ? -88.270 1.063 -10.543 1.00 90.52 211 ARG A O 1
ATOM 1694 N N . TYR A 1 220 ? -87.201 -0.478 -11.783 1.00 81.93 212 TYR A N 1
ATOM 1695 C CA . TYR A 1 220 ? -86.763 -1.275 -10.646 1.00 79.46 212 TYR A CA 1
ATOM 1696 C C . TYR A 1 220 ? -85.243 -1.393 -10.579 1.00 82.21 212 TYR A C 1
ATOM 1697 O O . TYR A 1 220 ? -84.571 -1.490 -11.606 1.00 91.10 212 TYR A O 1
ATOM 1706 N N . TYR A 1 221 ? -84.709 -1.393 -9.363 1.00 77.10 213 TYR A N 1
ATOM 1707 C CA . TYR A 1 221 ? -83.299 -1.686 -9.155 1.00 79.69 213 TYR A CA 1
ATOM 1708 C C . TYR A 1 221 ? -83.116 -2.450 -7.849 1.00 79.65 213 TYR A C 1
ATOM 1709 O O . TYR A 1 221 ? -83.942 -2.351 -6.945 1.00 84.86 213 TYR A O 1
ATOM 1718 N N . GLN A 1 222 ? -82.034 -3.213 -7.753 1.00 74.77 214 GLN A N 1
ATOM 1719 C CA . GLN A 1 222 ? -81.749 -3.970 -6.537 1.00 78.51 214 GLN A CA 1
ATOM 1720 C C . GLN A 1 222 ? -80.295 -4.404 -6.483 1.00 81.84 214 GLN A C 1
ATOM 1721 O O . GLN A 1 222 ? -79.787 -4.978 -7.433 1.00 85.43 214 GLN A O 1
ATOM 1727 N N . ILE A 1 223 ? -79.620 -4.142 -5.372 1.00 82.37 215 ILE A N 1
ATOM 1728 C CA . ILE A 1 223 ? -78.267 -4.652 -5.213 1.00 78.12 215 ILE A CA 1
ATOM 1729 C C . ILE A 1 223 ? -78.351 -6.024 -4.549 1.00 73.38 215 ILE A C 1
ATOM 1730 O O . ILE A 1 223 ? -78.353 -6.138 -3.324 1.00 75.82 215 ILE A O 1
ATOM 1735 N N . ALA A 1 224 ? -78.426 -7.060 -5.382 1.00 69.86 216 ALA A N 1
ATOM 1736 C CA . ALA A 1 224 ? -78.835 -8.394 -4.948 1.00 80.30 216 ALA A CA 1
ATOM 1737 C C . ALA A 1 224 ? -77.710 -9.425 -4.922 1.00 87.67 216 ALA A C 1
ATOM 1738 O O . ALA A 1 224 ? -76.775 -9.362 -5.719 1.00 83.59 216 ALA A O 1
ATOM 1740 N N . LYS A 1 225 ? -77.827 -10.384 -4.005 1.00 90.63 217 LYS A N 1
ATOM 1741 C CA . LYS A 1 225 ? -76.897 -11.507 -3.921 1.00 82.50 217 LYS A CA 1
ATOM 1742 C C . LYS A 1 225 ? -77.215 -12.555 -4.982 1.00 88.02 217 LYS A C 1
ATOM 1743 O O . LYS A 1 225 ? -78.374 -12.922 -5.173 1.00 93.97 217 LYS A O 1
ATOM 1749 N N . CYS A 1 226 ? -76.182 -13.037 -5.665 1.00 87.71 218 CYS A N 1
ATOM 1750 C CA . CYS A 1 226 ? -76.351 -14.040 -6.713 1.00 87.67 218 CYS A CA 1
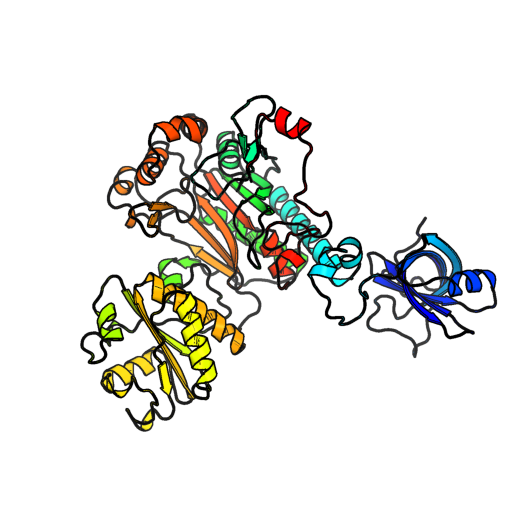ATOM 1751 C C . CYS A 1 226 ? -75.384 -15.211 -6.532 1.00 89.16 218 CYS A C 1
ATOM 1752 O O . CYS A 1 226 ? -74.265 -15.038 -6.038 1.00 93.36 218 CYS A O 1
ATOM 1755 N N . PHE A 1 227 ? -75.820 -16.398 -6.949 1.00 89.75 219 PHE A N 1
ATOM 1756 C CA . PHE A 1 227 ? -75.098 -17.631 -6.647 1.00 88.94 219 PHE A CA 1
ATOM 1757 C C . PHE A 1 227 ? -74.949 -18.566 -7.849 1.00 92.67 219 PHE A C 1
ATOM 1758 O O . PHE A 1 227 ? -75.938 -18.991 -8.450 1.00 95.60 219 PHE A O 1
ATOM 1766 N N . ARG A 1 228 ? -73.702 -18.891 -8.179 1.00 89.39 220 ARG A N 1
ATOM 1767 C CA . ARG A 1 228 ? -73.398 -19.842 -9.244 1.00 87.39 220 ARG A CA 1
ATOM 1768 C C . ARG A 1 228 ? -72.475 -20.947 -8.726 1.00 91.57 220 ARG A C 1
ATOM 1769 O O . ARG A 1 228 ? -71.402 -20.675 -8.183 1.00 91.65 220 ARG A O 1
ATOM 1777 N N . ASP A 1 229 ? -72.899 -22.196 -8.893 1.00 90.98 221 ASP A N 1
ATOM 1778 C CA . ASP A 1 229 ? -72.128 -23.342 -8.419 1.00 91.93 221 ASP A CA 1
ATOM 1779 C C . ASP A 1 229 ? -71.066 -23.739 -9.443 1.00 94.93 221 ASP A C 1
ATOM 1780 O O . ASP A 1 229 ? -70.822 -24.921 -9.682 1.00 95.95 221 ASP A O 1
ATOM 1785 N N . GLU A 1 230 ? -70.440 -22.736 -10.049 1.00 100.51 222 GLU A N 1
ATOM 1786 C CA . GLU A 1 230 ? -69.367 -22.957 -11.008 1.00 99.62 222 GLU A CA 1
ATOM 1787 C C . GLU A 1 230 ? -68.020 -22.745 -10.336 1.00 96.64 222 GLU A C 1
ATOM 1788 O O . GLU A 1 230 ? -67.934 -22.096 -9.294 1.00 97.00 222 GLU A O 1
ATOM 1794 N N . ASP A 1 231 ? -66.968 -23.291 -10.935 1.00 99.15 223 ASP A N 1
ATOM 1795 C CA . ASP A 1 231 ? -65.629 -23.147 -10.384 1.00 98.19 223 ASP A CA 1
ATOM 1796 C C . ASP A 1 231 ? -65.194 -21.686 -10.438 1.00 93.53 223 ASP A C 1
ATOM 1797 O O . ASP A 1 231 ? -65.792 -20.877 -11.146 1.00 92.31 223 ASP A O 1
ATOM 1802 N N . LEU A 1 232 ? -64.159 -21.346 -9.680 1.00 92.50 224 LEU A N 1
ATOM 1803 C CA . LEU A 1 232 ? -63.769 -19.951 -9.529 1.00 90.68 224 LEU A CA 1
ATOM 1804 C C . LEU A 1 232 ? -62.641 -19.527 -10.449 1.00 91.75 224 LEU A C 1
ATOM 1805 O O . LEU A 1 232 ? -61.998 -20.351 -11.095 1.00 93.29 224 LEU A O 1
ATOM 1810 N N . ARG A 1 233 ? -62.415 -18.219 -10.485 1.00 90.91 225 ARG A N 1
ATOM 1811 C CA . ARG A 1 233 ? -61.248 -17.631 -11.124 1.00 90.39 225 ARG A CA 1
ATOM 1812 C C . ARG A 1 233 ? -60.913 -16.331 -10.410 1.00 87.21 225 ARG A C 1
ATOM 1813 O O . ARG A 1 233 ? -61.556 -15.983 -9.420 1.00 99.09 225 ARG A O 1
ATOM 1821 N N . ALA A 1 234 ? -59.909 -15.620 -10.910 1.00 87.56 226 ALA A N 1
ATOM 1822 C CA . ALA A 1 234 ? -59.437 -14.397 -10.265 1.00 93.60 226 ALA A CA 1
ATOM 1823 C C . ALA A 1 234 ? -60.547 -13.364 -10.089 1.00 93.27 226 ALA A C 1
ATOM 1824 O O . ALA A 1 234 ? -60.569 -12.632 -9.102 1.00 92.61 226 ALA A O 1
ATOM 1826 N N . ASP A 1 235 ? -61.469 -13.316 -11.046 1.00 102.13 227 ASP A N 1
ATOM 1827 C CA . ASP A 1 235 ? -62.564 -12.350 -11.017 1.00 97.44 227 ASP A CA 1
ATOM 1828 C C . ASP A 1 235 ? -63.926 -13.033 -10.946 1.00 100.29 227 ASP A C 1
ATOM 1829 O O . ASP A 1 235 ? -64.941 -12.448 -11.325 1.00 102.62 227 ASP A O 1
ATOM 1834 N N . ARG A 1 236 ? -63.945 -14.271 -10.463 1.00 96.18 228 ARG A N 1
ATOM 1835 C CA . ARG A 1 236 ? -65.184 -15.035 -10.396 1.00 91.65 228 ARG A CA 1
ATOM 1836 C C . ARG A 1 236 ? -65.337 -15.727 -9.046 1.00 95.55 228 ARG A C 1
ATOM 1837 O O . ARG A 1 236 ? -64.473 -16.499 -8.629 1.00 101.22 228 ARG A O 1
ATOM 1845 N N . GLN A 1 237 ? -66.441 -15.440 -8.367 1.00 88.53 229 GLN A N 1
ATOM 1846 C CA . GLN A 1 237 ? -66.751 -16.070 -7.092 1.00 84.44 229 GLN A CA 1
ATOM 1847 C C . GLN A 1 237 ? -68.057 -16.846 -7.200 1.00 90.84 229 GLN A C 1
ATOM 1848 O O . GLN A 1 237 ? -68.876 -16.558 -8.073 1.00 97.10 229 GLN A O 1
ATOM 1854 N N . PRO A 1 238 ? -68.256 -17.843 -6.325 1.00 83.54 230 PRO A N 1
ATOM 1855 C CA . PRO A 1 238 ? -69.519 -18.583 -6.368 1.00 88.40 230 PRO A CA 1
ATOM 1856 C C . PRO A 1 238 ? -70.663 -17.728 -5.843 1.00 85.97 230 PRO A C 1
ATOM 1857 O O . PRO A 1 238 ? -71.815 -17.894 -6.243 1.00 91.49 230 PRO A O 1
ATOM 1861 N N . GLU A 1 239 ? -70.329 -16.813 -4.944 1.00 80.72 231 GLU A N 1
ATOM 1862 C CA . GLU A 1 239 ? -71.303 -15.900 -4.375 1.00 83.09 231 GLU A CA 1
ATOM 1863 C C . GLU A 1 239 ? -70.877 -14.479 -4.697 1.00 91.14 231 GLU A C 1
ATOM 1864 O O . GLU A 1 239 ? -69.857 -13.998 -4.198 1.00 96.02 231 GLU A O 1
ATOM 1870 N N . PHE A 1 240 ? -71.650 -13.812 -5.544 1.00 87.92 232 PHE A N 1
ATOM 1871 C CA . PHE A 1 240 ? -71.268 -12.488 -6.016 1.00 87.36 232 PHE A CA 1
ATOM 1872 C C . PHE A 1 240 ? -72.438 -11.520 -5.956 1.00 86.96 232 PHE A C 1
ATOM 1873 O O . PHE A 1 240 ? -73.581 -11.900 -6.200 1.00 89.31 232 PHE A O 1
ATOM 1881 N N . THR A 1 241 ? -72.143 -10.267 -5.629 1.00 90.71 233 THR A N 1
ATOM 1882 C CA . THR A 1 241 ? -73.166 -9.234 -5.523 1.00 79.87 233 THR A CA 1
ATOM 1883 C C . THR A 1 241 ? -73.323 -8.496 -6.845 1.00 77.05 233 THR A C 1
ATOM 1884 O O . THR A 1 241 ? -72.338 -8.112 -7.474 1.00 84.71 233 THR A O 1
ATOM 1888 N N . GLN A 1 242 ? -74.568 -8.298 -7.259 1.00 81.19 234 GLN A N 1
ATOM 1889 C CA . GLN A 1 242 ? -74.858 -7.757 -8.577 1.00 81.96 234 GLN A CA 1
ATOM 1890 C C . GLN A 1 242 ? -75.855 -6.598 -8.508 1.00 79.62 234 GLN A C 1
ATOM 1891 O O . GLN A 1 242 ? -76.823 -6.640 -7.751 1.00 81.31 234 GLN A O 1
ATOM 1897 N N . ILE A 1 243 ? -75.599 -5.557 -9.293 1.00 77.90 235 ILE A N 1
ATOM 1898 C CA . ILE A 1 243 ? -76.484 -4.403 -9.375 1.00 81.25 235 ILE A CA 1
ATOM 1899 C C . ILE A 1 243 ? -77.522 -4.595 -10.476 1.00 85.84 235 ILE A C 1
ATOM 1900 O O . ILE A 1 243 ? -77.254 -4.372 -11.657 1.00 86.20 235 ILE A O 1
ATOM 1905 N N . ASP A 1 244 ? -78.709 -5.018 -10.063 1.00 81.91 236 ASP A N 1
ATOM 1906 C CA . ASP A 1 244 ? -79.811 -5.328 -10.959 1.00 84.21 236 ASP A CA 1
ATOM 1907 C C . ASP A 1 244 ? -80.597 -4.075 -11.320 1.00 87.17 236 ASP A C 1
ATOM 1908 O O . ASP A 1 244 ? -80.886 -3.248 -10.453 1.00 92.29 236 ASP A O 1
ATOM 1913 N N . ILE A 1 245 ? -80.938 -3.942 -12.599 1.00 84.31 237 ILE A N 1
ATOM 1914 C CA . ILE A 1 245 ? -81.729 -2.816 -13.091 1.00 79.22 237 ILE A CA 1
ATOM 1915 C C . ILE A 1 245 ? -82.689 -3.273 -14.185 1.00 80.75 237 ILE A C 1
ATOM 1916 O O . ILE A 1 245 ? -82.291 -4.000 -15.093 1.00 90.68 237 ILE A O 1
ATOM 1921 N N . GLU A 1 246 ? -83.948 -2.852 -14.105 1.00 79.58 238 GLU A N 1
ATOM 1922 C CA . GLU A 1 246 ? -84.913 -3.176 -15.152 1.00 85.19 238 GLU A CA 1
ATOM 1923 C C . GLU A 1 246 ? -85.923 -2.045 -15.349 1.00 85.83 238 GLU A C 1
ATOM 1924 O O . GLU A 1 246 ? -86.401 -1.460 -14.379 1.00 89.83 238 GLU A O 1
ATOM 1930 N N . THR A 1 247 ? -86.238 -1.733 -16.605 1.00 87.80 239 THR A N 1
ATOM 1931 C CA . THR A 1 247 ? -87.157 -0.638 -16.926 1.00 89.64 239 THR A CA 1
ATOM 1932 C C . THR A 1 247 ? -88.230 -1.043 -17.930 1.00 89.81 239 THR A C 1
ATOM 1933 O O . THR A 1 247 ? -88.083 -2.036 -18.643 1.00 94.14 239 THR A O 1
ATOM 1937 N N . SER A 1 248 ? -89.300 -0.253 -17.985 1.00 89.40 240 SER A N 1
ATOM 1938 C CA . SER A 1 248 ? -90.378 -0.452 -18.950 1.00 86.43 240 SER A CA 1
ATOM 1939 C C . SER A 1 248 ? -90.484 0.734 -19.907 1.00 88.80 240 SER A C 1
ATOM 1940 O O . SER A 1 248 ? -90.121 1.858 -19.555 1.00 91.38 240 SER A O 1
ATOM 1943 N N . PHE A 1 249 ? -90.987 0.467 -21.111 1.00 93.45 241 PHE A N 1
ATOM 1944 C CA . PHE A 1 249 ? -91.207 1.483 -22.144 1.00 90.20 241 PHE A CA 1
ATOM 1945 C C . PHE A 1 249 ? -89.938 2.262 -22.497 1.00 92.38 241 PHE A C 1
ATOM 1946 O O . PHE A 1 249 ? -89.978 3.482 -22.657 1.00 94.07 241 PHE A O 1
ATOM 1954 N N . LEU A 1 250 ? -88.818 1.552 -22.622 1.00 91.54 242 LEU A N 1
ATOM 1955 C CA . LEU A 1 250 ? -87.554 2.160 -23.035 1.00 92.45 242 LEU A CA 1
ATOM 1956 C C . LEU A 1 250 ? -86.809 1.272 -24.032 1.00 97.18 242 LEU A C 1
ATOM 1957 O O . LEU A 1 250 ? -86.829 0.046 -23.910 1.00 98.50 242 LEU A O 1
ATOM 1962 N N . ASP A 1 251 ? -86.155 1.887 -25.017 1.00 93.69 243 ASP A N 1
ATOM 1963 C CA . ASP A 1 251 ? -85.348 1.130 -25.976 1.00 93.70 243 ASP A CA 1
ATOM 1964 C C . ASP A 1 251 ? -83.905 1.018 -25.492 1.00 93.44 243 ASP A C 1
ATOM 1965 O O . ASP A 1 251 ? -83.571 1.502 -24.410 1.00 96.78 243 ASP A O 1
ATOM 1970 N N . GLU A 1 252 ? -83.053 0.383 -26.291 1.00 88.47 244 GLU A N 1
ATOM 1971 C CA . GLU A 1 252 ? -81.671 0.156 -25.883 1.00 87.09 244 GLU A CA 1
ATOM 1972 C C . GLU A 1 252 ? -80.886 1.457 -25.740 1.00 92.09 244 GLU A C 1
ATOM 1973 O O . GLU A 1 252 ? -80.012 1.559 -24.884 1.00 97.49 244 GLU A O 1
ATOM 1979 N N . SER A 1 253 ? -81.203 2.453 -26.563 1.00 92.91 245 SER A N 1
ATOM 1980 C CA . SER A 1 253 ? -80.506 3.736 -26.498 1.00 93.89 245 SER A CA 1
ATOM 1981 C C . SER A 1 253 ? -80.759 4.448 -25.169 1.00 97.17 245 SER A C 1
ATOM 1982 O O . SER A 1 253 ? -79.839 5.006 -24.562 1.00 97.48 245 SER A O 1
ATOM 1985 N N . ASP A 1 254 ? -82.011 4.424 -24.723 1.00 100.46 246 ASP A N 1
ATOM 1986 C CA . ASP A 1 254 ? -82.385 5.041 -23.454 1.00 96.85 246 ASP A CA 1
ATOM 1987 C C . ASP A 1 254 ? -81.682 4.349 -22.296 1.00 91.64 246 ASP A C 1
ATOM 1988 O O . ASP A 1 254 ? -81.139 5.000 -21.402 1.00 92.56 246 ASP A O 1
ATOM 1993 N N . ILE A 1 255 ? -81.692 3.021 -22.328 1.00 88.97 247 ILE A N 1
ATOM 1994 C CA . ILE A 1 255 ? -81.115 2.219 -21.259 1.00 87.09 247 ILE A CA 1
ATOM 1995 C C . ILE A 1 255 ? -79.601 2.411 -21.162 1.00 87.06 247 ILE A C 1
ATOM 1996 O O . ILE A 1 255 ? -79.070 2.666 -20.070 1.00 88.21 247 ILE A O 1
ATOM 2001 N N . ILE A 1 256 ? -78.909 2.313 -22.298 1.00 86.77 248 ILE A N 1
ATOM 2002 C CA . ILE A 1 256 ? -77.464 2.520 -22.306 1.00 88.53 248 ILE A CA 1
ATOM 2003 C C . ILE A 1 256 ? -77.157 3.956 -21.888 1.00 88.87 248 ILE A C 1
ATOM 2004 O O . ILE A 1 256 ? -76.141 4.216 -21.238 1.00 91.88 248 ILE A O 1
ATOM 2009 N N . GLY A 1 257 ? -78.056 4.878 -22.228 1.00 90.90 249 GLY A N 1
ATOM 2010 C CA . GLY A 1 257 ? -77.926 6.257 -21.793 1.00 86.87 249 GLY A CA 1
ATOM 2011 C C . GLY A 1 257 ? -77.938 6.393 -20.280 1.00 88.50 249 GLY A C 1
ATOM 2012 O O . GLY A 1 257 ? -77.019 6.977 -19.693 1.00 92.20 249 GLY A O 1
ATOM 2013 N N . ILE A 1 258 ? -78.974 5.845 -19.647 1.00 88.29 250 ILE A N 1
ATOM 2014 C CA . ILE A 1 258 ? -79.127 5.930 -18.194 1.00 93.05 250 ILE A CA 1
ATOM 2015 C C . ILE A 1 258 ? -77.978 5.262 -17.450 1.00 95.11 250 ILE A C 1
ATOM 2016 O O . ILE A 1 258 ? -77.401 5.843 -16.526 1.00 93.25 250 ILE A O 1
ATOM 2021 N N . THR A 1 259 ? -77.655 4.036 -17.854 1.00 94.44 251 THR A N 1
ATOM 2022 C CA . THR A 1 259 ? -76.602 3.278 -17.188 1.00 89.71 251 THR A CA 1
ATOM 2023 C C . THR A 1 259 ? -75.231 3.944 -17.348 1.00 90.27 251 THR A C 1
ATOM 2024 O O . THR A 1 259 ? -74.459 4.035 -16.383 1.00 91.00 251 THR A O 1
ATOM 2028 N N . GLU A 1 260 ? -74.933 4.415 -18.557 1.00 86.26 252 GLU A N 1
ATOM 2029 C CA . GLU A 1 260 ? -73.678 5.123 -18.786 1.00 90.33 252 GLU A CA 1
ATOM 2030 C C . GLU A 1 260 ? -73.616 6.385 -17.928 1.00 87.96 252 GLU A C 1
ATOM 2031 O O . GLU A 1 260 ? -72.591 6.669 -17.307 1.00 86.56 252 GLU A O 1
ATOM 2037 N N . LYS A 1 261 ? -74.719 7.128 -17.891 1.00 87.54 253 LYS A N 1
ATOM 2038 C CA . LYS A 1 261 ? -74.805 8.337 -17.075 1.00 93.91 253 LYS A CA 1
ATOM 2039 C C . LYS A 1 261 ? -74.500 8.010 -15.612 1.00 95.19 253 LYS A C 1
ATOM 2040 O O . LYS A 1 261 ? -73.740 8.726 -14.946 1.00 94.89 253 LYS A O 1
ATOM 2046 N N . MET A 1 262 ? -75.082 6.914 -15.129 1.00 93.58 254 MET A N 1
ATOM 2047 C CA . MET A 1 262 ? -74.824 6.443 -13.772 1.00 89.09 254 MET A CA 1
ATOM 2048 C C . MET A 1 262 ? -73.346 6.182 -13.536 1.00 89.77 254 MET A C 1
ATOM 2049 O O . MET A 1 262 ? -72.784 6.661 -12.559 1.00 89.59 254 MET A O 1
ATOM 2054 N N . VAL A 1 263 ? -72.727 5.408 -14.424 1.00 88.92 255 VAL A N 1
ATOM 2055 C CA . VAL A 1 263 ? -71.314 5.069 -14.272 1.00 86.18 255 VAL A CA 1
ATOM 2056 C C . VAL A 1 263 ? -70.426 6.319 -14.280 1.00 91.58 255 VAL A C 1
ATOM 2057 O O . VAL A 1 263 ? -69.469 6.414 -13.507 1.00 89.20 255 VAL A O 1
ATOM 2061 N N . ARG A 1 264 ? -70.752 7.277 -15.144 1.00 90.05 256 ARG A N 1
ATOM 2062 C CA . ARG A 1 264 ? -70.016 8.537 -15.197 1.00 89.56 256 ARG A CA 1
ATOM 2063 C C . ARG A 1 264 ? -70.120 9.293 -13.878 1.00 94.21 256 ARG A C 1
ATOM 2064 O O . ARG A 1 264 ? -69.105 9.704 -13.299 1.00 94.76 256 ARG A O 1
ATOM 2072 N N . GLN A 1 265 ? -71.354 9.473 -13.412 1.00 92.39 257 GLN A N 1
ATOM 2073 C CA . GLN A 1 265 ? -71.604 10.174 -12.157 1.00 101.03 257 GLN A CA 1
ATOM 2074 C C . GLN A 1 265 ? -70.894 9.488 -10.990 1.00 98.13 257 GLN A C 1
ATOM 2075 O O . GLN A 1 265 ? -70.325 10.144 -10.122 1.00 97.26 257 GLN A O 1
ATOM 2081 N N . LEU A 1 266 ? -70.928 8.160 -10.993 1.00 94.52 258 LEU A N 1
ATOM 2082 C CA . LEU A 1 266 ? -70.277 7.349 -9.975 1.00 88.55 258 LEU A CA 1
ATOM 2083 C C . LEU A 1 266 ? -68.766 7.551 -9.975 1.00 90.11 258 LEU A C 1
ATOM 2084 O O . LEU A 1 266 ? -68.154 7.715 -8.920 1.00 95.86 258 LEU A O 1
ATOM 2089 N N . PHE A 1 267 ? -68.167 7.536 -11.161 1.00 92.34 259 PHE A N 1
ATOM 2090 C CA . PHE A 1 267 ? -66.725 7.717 -11.275 1.00 96.10 259 PHE A CA 1
ATOM 2091 C C . PHE A 1 267 ? -66.310 9.140 -10.924 1.00 98.15 259 PHE A C 1
ATOM 2092 O O . PHE A 1 267 ? -65.169 9.379 -10.527 1.00 95.70 259 PHE A O 1
ATOM 2100 N N . LYS A 1 268 ? -67.231 10.087 -11.066 1.00 98.56 260 LYS A N 1
ATOM 2101 C CA . LYS A 1 268 ? -66.904 11.467 -10.734 1.00 98.67 260 LYS A CA 1
ATOM 2102 C C . LYS A 1 268 ? -67.102 11.752 -9.245 1.00 100.87 260 LYS A C 1
ATOM 2103 O O . LYS A 1 268 ? -66.415 12.601 -8.679 1.00 105.78 260 LYS A O 1
ATOM 2109 N N . GLU A 1 269 ? -68.037 11.043 -8.616 1.00 102.53 261 GLU A N 1
ATOM 2110 C CA . GLU A 1 269 ? -68.285 11.196 -7.182 1.00 96.78 261 GLU A CA 1
ATOM 2111 C C . GLU A 1 269 ? -67.146 10.609 -6.357 1.00 98.69 261 GLU A C 1
ATOM 2112 O O . GLU A 1 269 ? -66.755 11.167 -5.331 1.00 105.99 261 GLU A O 1
ATOM 2118 N N . VAL A 1 270 ? -66.619 9.479 -6.814 1.00 94.91 262 VAL A N 1
ATOM 2119 C CA . VAL A 1 270 ? -65.633 8.728 -6.049 1.00 94.36 262 VAL A CA 1
ATOM 2120 C C . VAL A 1 270 ? -64.197 9.029 -6.476 1.00 99.43 262 VAL A C 1
ATOM 2121 O O . VAL A 1 270 ? -63.440 9.652 -5.733 1.00 105.98 262 VAL A O 1
ATOM 2125 N N . LEU A 1 271 ? -63.825 8.583 -7.672 1.00 98.91 263 LEU A N 1
ATOM 2126 C CA . LEU A 1 271 ? -62.457 8.750 -8.154 1.00 95.18 263 LEU A CA 1
ATOM 2127 C C . LEU A 1 271 ? -62.240 10.105 -8.811 1.00 97.80 263 LEU A C 1
ATOM 2128 O O . LEU A 1 271 ? -61.101 10.512 -9.045 1.00 92.89 263 LEU A O 1
ATOM 2133 N N . ASP A 1 272 ? -63.342 10.791 -9.104 1.00 99.87 264 ASP A N 1
ATOM 2134 C CA . ASP A 1 272 ? -63.308 12.071 -9.804 1.00 101.92 264 ASP A CA 1
ATOM 2135 C C . ASP A 1 272 ? -62.554 11.951 -11.126 1.00 102.78 264 ASP A C 1
ATOM 2136 O O . ASP A 1 272 ? -61.506 12.570 -11.318 1.00 97.95 264 ASP A O 1
ATOM 2141 N N . VAL A 1 273 ? -63.085 11.129 -12.026 1.00 99.64 265 VAL A N 1
ATOM 2142 C CA . VAL A 1 273 ? -62.536 11.004 -13.371 1.00 93.84 265 VAL A CA 1
ATOM 2143 C C . VAL A 1 273 ? -63.659 11.136 -14.392 1.00 95.25 265 VAL A C 1
ATOM 2144 O O . VAL A 1 273 ? -64.835 10.965 -14.061 1.00 95.61 265 VAL A O 1
ATOM 2148 N N . GLU A 1 274 ? -63.295 11.451 -15.630 1.00 96.20 266 GLU A N 1
ATOM 2149 C CA . GLU A 1 274 ? -64.272 11.578 -16.707 1.00 99.80 266 GLU A CA 1
ATOM 2150 C C . GLU A 1 274 ? -63.861 10.702 -17.888 1.00 97.16 266 GLU A C 1
ATOM 2151 O O . GLU A 1 274 ? -62.677 10.426 -18.080 1.00 93.62 266 GLU A O 1
ATOM 2157 N N . PHE A 1 275 ? -64.838 10.273 -18.679 1.00 100.78 267 PHE A N 1
ATOM 2158 C CA . PHE A 1 275 ? -64.613 9.183 -19.626 1.00 109.12 267 PHE A CA 1
ATOM 2159 C C . PHE A 1 275 ? -64.683 9.556 -21.102 1.00 112.62 267 PHE A C 1
ATOM 2160 O O . PHE A 1 275 ? -64.730 8.665 -21.954 1.00 115.79 267 PHE A O 1
ATOM 2168 N N . ASP A 1 276 ? -64.678 10.852 -21.404 1.00 107.45 268 ASP A N 1
ATOM 2169 C CA . ASP A 1 276 ? -64.871 11.316 -22.776 1.00 116.72 268 ASP A CA 1
ATOM 2170 C C . ASP A 1 276 ? -66.186 10.748 -23.314 1.00 114.60 268 ASP A C 1
ATOM 2171 O O . ASP A 1 276 ? -67.263 11.165 -22.890 1.00 124.13 268 ASP A O 1
ATOM 2176 N N . GLU A 1 277 ? -66.100 9.787 -24.229 1.00 102.54 269 GLU A N 1
ATOM 2177 C CA . GLU A 1 277 ? -67.300 9.124 -24.732 1.00 104.05 269 GLU A CA 1
ATOM 2178 C C . GLU A 1 277 ? -67.110 7.614 -24.798 1.00 103.58 269 GLU A C 1
ATOM 2179 O O . GLU A 1 277 ? -65.984 7.122 -24.878 1.00 105.26 269 GLU A O 1
ATOM 2185 N N . PHE A 1 278 ? -68.219 6.882 -24.759 1.00 97.43 270 PHE A N 1
ATOM 2186 C CA . PHE A 1 278 ? -68.174 5.428 -24.862 1.00 91.60 270 PHE A CA 1
ATOM 2187 C C . PHE A 1 278 ? -68.367 5.009 -26.310 1.00 87.89 270 PHE A C 1
ATOM 2188 O O . PHE A 1 278 ? -69.442 5.205 -26.877 1.00 95.99 270 PHE A O 1
ATOM 2196 N N . PRO A 1 279 ? -67.326 4.435 -26.919 1.00 75.41 271 PRO A N 1
ATOM 2197 C CA . PRO A 1 279 ? -67.453 3.918 -28.283 1.00 86.49 271 PRO A CA 1
ATOM 2198 C C . PRO A 1 279 ? -68.371 2.698 -28.354 1.00 84.62 271 PRO A C 1
ATOM 2199 O O . PRO A 1 279 ? -68.202 1.758 -27.581 1.00 86.60 271 PRO A O 1
ATOM 2203 N N . HIS A 1 280 ? -69.341 2.724 -29.263 1.00 85.62 272 HIS A N 1
ATOM 2204 C CA . HIS A 1 280 ? -70.191 1.563 -29.506 1.00 86.04 272 HIS A CA 1
ATOM 2205 C C . HIS A 1 280 ? -69.549 0.667 -30.555 1.00 81.40 272 HIS A C 1
ATOM 2206 O O . HIS A 1 280 ? -69.471 1.036 -31.724 1.00 94.64 272 HIS A O 1
ATOM 2213 N N . MET A 1 281 ? -69.089 -0.508 -30.141 1.00 78.76 273 MET A N 1
ATOM 2214 C CA . MET A 1 281 ? -68.440 -1.425 -31.070 1.00 79.50 273 MET A CA 1
ATOM 2215 C C . MET A 1 281 ? -69.273 -2.682 -31.288 1.00 78.93 273 MET A C 1
ATOM 2216 O O . MET A 1 281 ? -69.652 -3.355 -30.332 1.00 82.42 273 MET A O 1
ATOM 2221 N N . PRO A 1 282 ? -69.569 -2.996 -32.555 1.00 76.07 274 PRO A N 1
ATOM 2222 C CA . PRO A 1 282 ? -70.304 -4.217 -32.893 1.00 75.16 274 PRO A CA 1
ATOM 2223 C C . PRO A 1 282 ? -69.545 -5.468 -32.477 1.00 80.01 274 PRO A C 1
ATOM 2224 O O . PRO A 1 282 ? -68.318 -5.448 -32.388 1.00 82.94 274 PRO A O 1
ATOM 2228 N N . PHE A 1 283 ? -70.281 -6.543 -32.222 1.00 81.33 275 PHE A N 1
ATOM 2229 C CA . PHE A 1 283 ? -69.686 -7.815 -31.843 1.00 74.92 275 PHE A CA 1
ATOM 2230 C C . PHE A 1 283 ? -68.736 -8.309 -32.928 1.00 80.09 275 PHE A C 1
ATOM 2231 O O . PHE A 1 283 ? -67.622 -8.748 -32.638 1.00 88.09 275 PHE A O 1
ATOM 2239 N N . GLU A 1 284 ? -69.180 -8.219 -34.178 1.00 81.21 276 GLU A N 1
ATOM 2240 C CA . GLU A 1 284 ? -68.384 -8.674 -35.312 1.00 86.33 276 GLU A CA 1
ATOM 2241 C C . GLU A 1 284 ? -67.035 -7.968 -35.389 1.00 92.14 276 GLU A C 1
ATOM 2242 O O . GLU A 1 284 ? -66.009 -8.612 -35.600 1.00 101.04 276 GLU A O 1
ATOM 2248 N N . GLU A 1 285 ? -67.036 -6.649 -35.218 1.00 90.36 277 GLU A N 1
ATOM 2249 C CA . GLU A 1 285 ? -65.796 -5.878 -35.282 1.00 91.37 277 GLU A CA 1
ATOM 2250 C C . GLU A 1 285 ? -64.869 -6.227 -34.120 1.00 90.30 277 GLU A C 1
ATOM 2251 O O . GLU A 1 285 ? -63.671 -6.456 -34.315 1.00 93.63 277 GLU A O 1
ATOM 2257 N N . ALA A 1 286 ? -65.432 -6.272 -32.915 1.00 88.36 278 ALA A N 1
ATOM 2258 C CA . ALA A 1 286 ? -64.671 -6.614 -31.717 1.00 84.27 278 ALA A CA 1
ATOM 2259 C C . ALA A 1 286 ? -63.997 -7.974 -31.870 1.00 81.20 278 ALA A C 1
ATOM 2260 O O . ALA A 1 286 ? -62.860 -8.163 -31.447 1.00 88.12 278 ALA A O 1
ATOM 2262 N N . MET A 1 287 ? -64.703 -8.915 -32.485 1.00 76.44 279 MET A N 1
ATOM 2263 C CA . MET A 1 287 ? -64.145 -10.238 -32.730 1.00 80.53 279 MET A CA 1
ATOM 2264 C C . MET A 1 287 ? -63.122 -10.220 -33.861 1.00 92.37 279 MET A C 1
ATOM 2265 O O . MET A 1 287 ? -62.185 -11.019 -33.879 1.00 97.65 279 MET A O 1
ATOM 2270 N N . ARG A 1 288 ? -63.307 -9.308 -34.807 1.00 88.37 280 ARG A N 1
ATOM 2271 C CA . ARG A 1 288 ? -62.433 -9.245 -35.968 1.00 85.48 280 ARG A CA 1
ATOM 2272 C C . ARG A 1 288 ? -61.060 -8.693 -35.612 1.00 87.39 280 ARG A C 1
ATOM 2273 O O . ARG A 1 288 ? -60.040 -9.274 -35.984 1.00 95.83 280 ARG A O 1
ATOM 2281 N N . ARG A 1 289 ? -61.029 -7.576 -34.890 1.00 80.04 281 ARG A N 1
ATOM 2282 C CA . ARG A 1 289 ? -59.768 -6.873 -34.676 1.00 79.77 281 ARG A CA 1
ATOM 2283 C C . ARG A 1 289 ? -59.273 -6.882 -33.230 1.00 83.35 281 ARG A C 1
ATOM 2284 O O . ARG A 1 289 ? -58.331 -6.167 -32.892 1.00 83.53 281 ARG A O 1
ATOM 2292 N N . TYR A 1 290 ? -59.894 -7.695 -32.381 1.00 89.54 282 TYR A N 1
ATOM 2293 C CA . TYR A 1 290 ? -59.438 -7.844 -30.999 1.00 80.47 282 TYR A CA 1
ATOM 2294 C C . TYR A 1 290 ? -59.570 -9.283 -30.527 1.00 78.04 282 TYR A C 1
ATOM 2295 O O . TYR A 1 290 ? -58.915 -9.691 -29.570 1.00 87.14 282 TYR A O 1
ATOM 2304 N N . GLY A 1 291 ? -60.423 -10.043 -31.206 1.00 78.68 283 GLY A N 1
ATOM 2305 C CA . GLY A 1 291 ? -60.679 -11.423 -30.844 1.00 83.40 283 GLY A CA 1
ATOM 2306 C C . GLY A 1 291 ? -61.256 -11.565 -29.449 1.00 86.99 283 GLY A C 1
ATOM 2307 O O . GLY A 1 291 ? -60.918 -12.499 -28.721 1.00 91.07 283 GLY A O 1
ATOM 2308 N N . SER A 1 292 ? -62.126 -10.635 -29.070 1.00 83.19 284 SER A N 1
ATOM 2309 C CA . SER A 1 292 ? -62.751 -10.675 -27.753 1.00 85.70 284 SER A CA 1
ATOM 2310 C C . SER A 1 292 ? -64.059 -9.895 -27.724 1.00 84.63 284 SER A C 1
ATOM 2311 O O . SER A 1 292 ? -64.176 -8.839 -28.345 1.00 86.53 284 SER A O 1
ATOM 2314 N N . ASP A 1 293 ? -65.040 -10.420 -26.996 1.00 84.27 285 ASP A N 1
ATOM 2315 C CA . ASP A 1 293 ? -66.314 -9.736 -26.822 1.00 83.04 285 ASP A CA 1
ATOM 2316 C C . ASP A 1 293 ? -66.188 -8.647 -25.759 1.00 85.28 285 ASP A C 1
ATOM 2317 O O . ASP A 1 293 ? -67.130 -7.897 -25.503 1.00 85.82 285 ASP A O 1
ATOM 2322 N N . LYS A 1 294 ? -65.016 -8.574 -25.139 1.00 78.46 286 LYS A N 1
ATOM 2323 C CA . LYS A 1 294 ? -64.722 -7.525 -24.174 1.00 78.40 286 LYS A CA 1
ATOM 2324 C C . LYS A 1 294 ? -63.327 -6.949 -24.414 1.00 81.16 286 LYS A C 1
ATOM 2325 O O . LYS A 1 294 ? -62.389 -7.245 -23.675 1.00 88.18 286 LYS A O 1
ATOM 2331 N N . PRO A 1 295 ? -63.187 -6.119 -25.459 1.00 77.96 287 PRO A N 1
ATOM 2332 C CA . PRO A 1 295 ? -61.883 -5.572 -25.849 1.00 80.61 287 PRO A CA 1
ATOM 2333 C C . PRO A 1 295 ? -61.231 -4.700 -24.776 1.00 84.51 287 PRO A C 1
ATOM 2334 O O . PRO A 1 295 ? -61.903 -3.903 -24.119 1.00 83.32 287 PRO A O 1
ATOM 2338 N N . ASP A 1 296 ? -59.923 -4.865 -24.604 1.00 80.81 288 ASP A N 1
ATOM 2339 C CA . ASP A 1 296 ? -59.144 -3.973 -23.759 1.00 80.34 288 ASP A CA 1
ATOM 2340 C C . ASP A 1 296 ? -58.551 -2.878 -24.636 1.00 85.34 288 ASP A C 1
ATOM 2341 O O . ASP A 1 296 ? -57.497 -3.062 -25.241 1.00 91.26 288 ASP A O 1
ATOM 2346 N N . LEU A 1 297 ? -59.229 -1.738 -24.702 1.00 85.86 289 LEU A N 1
ATOM 2347 C CA . LEU A 1 297 ? -58.836 -0.674 -25.620 1.00 81.92 289 LEU A CA 1
ATOM 2348 C C . LEU A 1 297 ? -57.636 0.127 -25.118 1.00 88.22 289 LEU A C 1
ATOM 2349 O O . LEU A 1 297 ? -57.300 1.172 -25.678 1.00 95.66 289 LEU A O 1
ATOM 2354 N N . ARG A 1 298 ? -56.992 -0.361 -24.064 1.00 81.19 290 ARG A N 1
ATOM 2355 C CA . ARG A 1 298 ? -55.757 0.247 -23.591 1.00 86.44 290 ARG A CA 1
ATOM 2356 C C . ARG A 1 298 ? -54.571 -0.328 -24.349 1.00 92.04 290 ARG A C 1
ATOM 2357 O O . ARG A 1 298 ? -53.464 0.198 -24.287 1.00 97.15 290 ARG A O 1
ATOM 2365 N N . ILE A 1 299 ? -54.813 -1.418 -25.064 1.00 87.23 291 ILE A N 1
ATOM 2366 C CA . ILE A 1 299 ? -53.766 -2.066 -25.834 1.00 83.26 291 ILE A CA 1
ATOM 2367 C C . ILE A 1 299 ? -53.965 -1.804 -27.321 1.00 92.11 291 ILE A C 1
ATOM 2368 O O . ILE A 1 299 ? -54.942 -2.263 -27.912 1.00 93.07 291 ILE A O 1
ATOM 2373 N N . PRO A 1 300 ? -53.033 -1.059 -27.930 1.00 89.36 292 PRO A N 1
ATOM 2374 C CA . PRO A 1 300 ? -53.106 -0.653 -29.336 1.00 89.30 292 PRO A CA 1
ATOM 2375 C C . PRO A 1 300 ? -52.921 -1.822 -30.302 1.00 88.59 292 PRO A C 1
ATOM 2376 O O . PRO A 1 300 ? -53.292 -1.709 -31.474 1.00 91.70 292 PRO A O 1
ATOM 2380 N N . LEU A 1 301 ? -52.352 -2.921 -29.815 1.00 80.00 293 LEU A N 1
ATOM 2381 C CA . LEU A 1 301 ? -52.178 -4.120 -30.626 1.00 84.95 293 LEU A CA 1
ATOM 2382 C C . LEU A 1 301 ? -53.511 -4.597 -31.183 1.00 89.70 293 LEU A C 1
ATOM 2383 O O . LEU A 1 301 ? -54.525 -4.601 -30.483 1.00 84.73 293 LEU A O 1
ATOM 2388 N N . GLU A 1 302 ? -53.498 -5.007 -32.445 1.00 87.82 294 GLU A N 1
ATOM 2389 C CA . GLU A 1 302 ? -54.729 -5.309 -33.153 1.00 83.48 294 GLU A CA 1
ATOM 2390 C C . GLU A 1 302 ? -54.559 -6.493 -34.101 1.00 83.72 294 GLU A C 1
ATOM 2391 O O . GLU A 1 302 ? -53.529 -6.630 -34.760 1.00 87.58 294 GLU A O 1
ATOM 2397 N N . LEU A 1 303 ? -55.570 -7.355 -34.149 1.00 82.15 295 LEU A N 1
ATOM 2398 C CA . LEU A 1 303 ? -55.596 -8.466 -35.094 1.00 80.80 295 LEU A CA 1
ATOM 2399 C C . LEU A 1 303 ? -55.948 -7.957 -36.485 1.00 85.07 295 LEU A C 1
ATOM 2400 O O . LEU A 1 303 ? -56.859 -7.146 -36.635 1.00 90.59 295 LEU A O 1
ATOM 2405 N N . VAL A 1 304 ? -55.236 -8.422 -37.505 1.00 83.71 296 VAL A N 1
ATOM 2406 C CA . VAL A 1 304 ? -55.551 -7.999 -38.867 1.00 77.09 296 VAL A CA 1
ATOM 2407 C C . VAL A 1 304 ? -55.699 -9.186 -39.813 1.00 79.60 296 VAL A C 1
ATOM 2408 O O . VAL A 1 304 ? -54.792 -10.000 -39.951 1.00 79.86 296 VAL A O 1
ATOM 2412 N N . ASP A 1 305 ? -56.856 -9.280 -40.461 1.00 91.70 297 ASP A N 1
ATOM 2413 C CA . ASP A 1 305 ? -57.107 -10.356 -41.415 1.00 90.82 297 ASP A CA 1
ATOM 2414 C C . ASP A 1 305 ? -56.173 -10.240 -42.610 1.00 89.40 297 ASP A C 1
ATOM 2415 O O . ASP A 1 305 ? -55.940 -9.149 -43.130 1.00 85.87 297 ASP A O 1
ATOM 2420 N N . VAL A 1 306 ? -55.642 -11.377 -43.041 1.00 87.84 298 VAL A N 1
ATOM 2421 C CA . VAL A 1 306 ? -54.598 -11.383 -44.051 1.00 85.33 298 VAL A CA 1
ATOM 2422 C C . VAL A 1 306 ? -54.702 -12.629 -44.934 1.00 85.54 298 VAL A C 1
ATOM 2423 O O . VAL A 1 306 ? -53.892 -12.841 -45.836 1.00 85.03 298 VAL A O 1
ATOM 2427 N N . ALA A 1 307 ? -55.731 -13.433 -44.682 1.00 87.61 299 ALA A N 1
ATOM 2428 C CA . ALA A 1 307 ? -55.929 -14.698 -45.387 1.00 86.45 299 ALA A CA 1
ATOM 2429 C C . ALA A 1 307 ? -56.147 -14.513 -46.884 1.00 88.22 299 ALA A C 1
ATOM 2430 O O . ALA A 1 307 ? -55.964 -15.448 -47.664 1.00 93.13 299 ALA A O 1
ATOM 2432 N N . ASP A 1 308 ? -56.540 -13.306 -47.278 1.00 91.04 300 ASP A N 1
ATOM 2433 C CA . ASP A 1 308 ? -56.822 -13.006 -48.678 1.00 89.93 300 ASP A CA 1
ATOM 2434 C C . ASP A 1 308 ? -55.562 -13.069 -49.533 1.00 87.43 300 ASP A C 1
ATOM 2435 O O . ASP A 1 308 ? -55.635 -13.199 -50.753 1.00 92.03 300 ASP A O 1
ATOM 2440 N N . GLN A 1 309 ? -54.406 -12.978 -48.882 1.00 90.76 301 GLN A N 1
ATOM 2441 C CA . GLN A 1 309 ? -53.129 -12.975 -49.583 1.00 86.39 301 GLN A CA 1
ATOM 2442 C C . GLN A 1 309 ? -52.433 -14.328 -49.489 1.00 90.48 301 GLN A C 1
ATOM 2443 O O . GLN A 1 309 ? -51.302 -14.489 -49.948 1.00 90.00 301 GLN A O 1
ATOM 2449 N N . LEU A 1 310 ? -53.109 -15.295 -48.879 1.00 92.78 302 LEU A N 1
ATOM 2450 C CA . LEU A 1 310 ? -52.503 -16.588 -48.595 1.00 91.03 302 LEU A CA 1
ATOM 2451 C C . LEU A 1 310 ? -53.288 -17.731 -49.217 1.00 98.08 302 LEU A C 1
ATOM 2452 O O . LEU A 1 310 ? -53.194 -18.873 -48.768 1.00 100.57 302 LEU A O 1
ATOM 2457 N N . LYS A 1 311 ? -54.068 -17.422 -50.245 1.00 101.72 303 LYS A N 1
ATOM 2458 C CA . LYS A 1 311 ? -54.895 -18.430 -50.894 1.00 109.43 303 LYS A CA 1
ATOM 2459 C C . LYS A 1 311 ? -54.028 -19.485 -51.574 1.00 108.71 303 LYS A C 1
ATOM 2460 O O . LYS A 1 311 ? -54.002 -20.642 -51.156 1.00 104.39 303 LYS A O 1
ATOM 2466 N N . GLU A 1 312 ? -53.315 -19.077 -52.619 1.00 113.33 304 GLU A N 1
ATOM 2467 C CA . GLU A 1 312 ? -52.439 -19.986 -53.349 1.00 115.07 304 GLU A CA 1
ATOM 2468 C C . GLU A 1 312 ? -50.992 -19.850 -52.891 1.00 114.69 304 GLU A C 1
ATOM 2469 O O . GLU A 1 312 ? -50.118 -19.456 -53.665 1.00 119.61 304 GLU A O 1
ATOM 2475 N N . VAL A 1 313 ? -50.744 -20.179 -51.629 1.00 113.69 305 VAL A N 1
ATOM 2476 C CA . VAL A 1 313 ? -49.395 -20.132 -51.083 1.00 108.91 305 VAL A CA 1
ATOM 2477 C C . VAL A 1 313 ? -48.916 -21.556 -50.805 1.00 109.67 305 VAL A C 1
ATOM 2478 O O . VAL A 1 313 ? -49.725 -22.458 -50.570 1.00 98.35 305 VAL A O 1
ATOM 2482 N N . GLU A 1 314 ? -47.603 -21.759 -50.858 1.00 112.00 306 GLU A N 1
ATOM 2483 C CA . GLU A 1 314 ? -47.022 -23.087 -50.694 1.00 113.04 306 GLU A CA 1
ATOM 2484 C C . GLU A 1 314 ? -47.216 -23.617 -49.274 1.00 114.56 306 GLU A C 1
ATOM 2485 O O . GLU A 1 314 ? -47.439 -24.813 -49.077 1.00 116.95 306 GLU A O 1
ATOM 2491 N N . PHE A 1 315 ? -47.129 -22.723 -48.293 1.00 112.84 307 PHE A N 1
ATOM 2492 C CA . PHE A 1 315 ? -47.369 -23.083 -46.898 1.00 110.53 307 PHE A CA 1
ATOM 2493 C C . PHE A 1 315 ? -48.807 -23.560 -46.716 1.00 107.56 307 PHE A C 1
ATOM 2494 O O . PHE A 1 315 ? -49.746 -22.859 -47.089 1.00 114.01 307 PHE A O 1
ATOM 2502 N N . LYS A 1 316 ? -48.983 -24.744 -46.138 1.00 99.29 308 LYS A N 1
ATOM 2503 C CA . LYS A 1 316 ? -50.302 -25.370 -46.111 1.00 110.18 308 LYS A CA 1
ATOM 2504 C C . LYS A 1 316 ? -51.112 -25.094 -44.844 1.00 110.60 308 LYS A C 1
ATOM 2505 O O . LYS A 1 316 ? -52.342 -25.189 -44.860 1.00 107.89 308 LYS A O 1
ATOM 2511 N N . VAL A 1 317 ? -50.441 -24.747 -43.751 1.00 110.22 309 VAL A N 1
ATOM 2512 C CA . VAL A 1 317 ? -51.158 -24.449 -42.517 1.00 109.73 309 VAL A CA 1
ATOM 2513 C C . VAL A 1 317 ? -51.779 -23.057 -42.610 1.00 107.33 309 VAL A C 1
ATOM 2514 O O . VAL A 1 317 ? -52.638 -22.692 -41.805 1.00 104.59 309 VAL A O 1
ATOM 2518 N N . PHE A 1 318 ? -51.341 -22.290 -43.605 1.00 103.24 310 PHE A N 1
ATOM 2519 C CA . PHE A 1 318 ? -51.924 -20.986 -43.893 1.00 97.73 310 PHE A CA 1
ATOM 2520 C C . PHE A 1 318 ? -53.039 -21.106 -44.926 1.00 103.24 310 PHE A C 1
ATOM 2521 O O . PHE A 1 318 ? -54.185 -20.751 -44.657 1.00 104.55 310 PHE A O 1
ATOM 2529 N N . SER A 1 319 ? -52.693 -21.620 -46.104 1.00 103.55 311 SER A N 1
ATOM 2530 C CA . SER A 1 319 ? -53.640 -21.752 -47.207 1.00 96.69 311 SER A CA 1
ATOM 2531 C C . SER A 1 319 ? -54.755 -22.746 -46.897 1.00 96.84 311 SER A C 1
ATOM 2532 O O . SER A 1 319 ? -55.776 -22.776 -47.584 1.00 98.62 311 SER A O 1
ATOM 2535 N N . GLY A 1 320 ? -54.550 -23.566 -45.871 1.00 99.13 312 GLY A N 1
ATOM 2536 C CA . GLY A 1 320 ? -55.586 -24.468 -45.402 1.00 99.23 312 GLY A CA 1
ATOM 2537 C C . GLY A 1 320 ? -56.846 -23.721 -45.001 1.00 96.68 312 GLY A C 1
ATOM 2538 O O . GLY A 1 320 ? -57.861 -23.799 -45.693 1.00 97.39 312 GLY A O 1
ATOM 2539 N N . PRO A 1 321 ? -56.786 -22.988 -43.877 1.00 96.76 313 PRO A N 1
ATOM 2540 C CA . PRO A 1 321 ? -57.911 -22.177 -43.398 1.00 98.94 313 PRO A CA 1
ATOM 2541 C C . PRO A 1 321 ? -58.158 -20.923 -44.238 1.00 97.14 313 PRO A C 1
ATOM 2542 O O . PRO A 1 321 ? -59.248 -20.358 -44.171 1.00 94.76 313 PRO A O 1
ATOM 2546 N N . ALA A 1 322 ? -57.164 -20.495 -45.012 1.00 94.32 314 ALA A N 1
ATOM 2547 C CA . ALA A 1 322 ? -57.319 -19.316 -45.858 1.00 92.11 314 ALA A CA 1
ATOM 2548 C C . ALA A 1 322 ? -58.361 -19.561 -46.942 1.00 97.25 314 ALA A C 1
ATOM 2549 O O . ALA A 1 322 ? -59.021 -18.632 -47.403 1.00 105.75 314 ALA A O 1
ATOM 2551 N N . ASN A 1 323 ? -58.504 -20.816 -47.349 1.00 98.74 315 ASN A N 1
ATOM 2552 C CA . ASN A 1 323 ? -59.517 -21.185 -48.325 1.00 98.71 315 ASN A CA 1
ATOM 2553 C C . ASN A 1 323 ? -60.736 -21.790 -47.644 1.00 103.83 315 ASN A C 1
ATOM 2554 O O . ASN A 1 323 ? -61.775 -21.991 -48.271 1.00 112.65 315 ASN A O 1
ATOM 2559 N N . ASP A 1 324 ? -60.600 -22.073 -46.353 1.00 102.73 316 ASP A N 1
ATOM 2560 C CA . ASP A 1 324 ? -61.715 -22.567 -45.554 1.00 103.48 316 ASP A CA 1
ATOM 2561 C C . ASP A 1 324 ? -62.548 -21.402 -45.036 1.00 105.81 316 ASP A C 1
ATOM 2562 O O . ASP A 1 324 ? -62.068 -20.596 -44.240 1.00 110.00 316 ASP A O 1
ATOM 2567 N N . PRO A 1 325 ? -63.807 -21.314 -45.486 1.00 106.69 317 PRO A N 1
ATOM 2568 C CA . PRO A 1 325 ? -64.703 -20.218 -45.105 1.00 108.36 317 PRO A CA 1
ATOM 2569 C C . PRO A 1 325 ? -65.026 -20.205 -43.612 1.00 107.38 317 PRO A C 1
ATOM 2570 O O . PRO A 1 325 ? -65.359 -19.148 -43.078 1.00 108.02 317 PRO A O 1
ATOM 2574 N N . LYS A 1 326 ? -64.924 -21.356 -42.954 1.00 103.10 318 LYS A N 1
ATOM 2575 C CA . LYS A 1 326 ? -65.250 -21.450 -41.534 1.00 106.84 318 LYS A CA 1
ATOM 2576 C C . LYS A 1 326 ? -64.104 -20.969 -40.643 1.00 105.29 318 LYS A C 1
ATOM 2577 O O . LYS A 1 326 ? -64.271 -20.824 -39.432 1.00 110.80 318 LYS A O 1
ATOM 2583 N N . GLY A 1 327 ? -62.944 -20.720 -41.240 1.00 91.63 319 GLY A N 1
ATOM 2584 C CA . GLY A 1 327 ? -61.791 -20.283 -40.476 1.00 92.61 319 GLY A CA 1
ATOM 2585 C C . GLY A 1 327 ? -61.115 -19.071 -41.083 1.00 90.27 319 GLY A C 1
ATOM 2586 O O . GLY A 1 327 ? -61.537 -18.576 -42.124 1.00 96.44 319 GLY A O 1
ATOM 2587 N N . ARG A 1 328 ? -60.064 -18.587 -40.431 1.00 87.95 320 ARG A N 1
ATOM 2588 C CA . ARG A 1 328 ? -59.317 -17.459 -40.963 1.00 84.85 320 ARG A CA 1
ATOM 2589 C C . ARG A 1 328 ? -57.843 -17.456 -40.568 1.00 81.65 320 ARG A C 1
ATOM 2590 O O . ARG A 1 328 ? -57.375 -18.292 -39.777 1.00 87.07 320 ARG A O 1
ATOM 2598 N N . VAL A 1 329 ? -57.126 -16.498 -41.149 1.00 70.44 321 VAL A N 1
ATOM 2599 C CA . VAL A 1 329 ? -55.706 -16.301 -40.913 1.00 75.71 321 VAL A CA 1
ATOM 2600 C C . VAL A 1 329 ? -55.443 -14.849 -40.541 1.00 86.96 321 VAL A C 1
ATOM 2601 O O . VAL A 1 329 ? -55.311 -13.988 -41.410 1.00 85.80 321 VAL A O 1
ATOM 2605 N N . ALA A 1 330 ? -55.379 -14.579 -39.243 1.00 93.28 322 ALA A N 1
ATOM 2606 C CA . ALA A 1 330 ? -55.125 -13.231 -38.755 1.00 85.75 322 ALA A CA 1
ATOM 2607 C C . ALA A 1 330 ? -53.670 -13.067 -38.338 1.00 82.96 322 ALA A C 1
ATOM 2608 O O . ALA A 1 330 ? -53.052 -13.992 -37.810 1.00 82.98 322 ALA A O 1
ATOM 2610 N N . ALA A 1 331 ? -53.130 -11.881 -38.589 1.00 80.43 323 ALA A N 1
ATOM 2611 C CA . ALA A 1 331 ? -51.769 -11.549 -38.202 1.00 79.28 323 ALA A CA 1
ATOM 2612 C C . ALA A 1 331 ? -51.779 -10.572 -37.036 1.00 82.60 323 ALA A C 1
ATOM 2613 O O . ALA A 1 331 ? -52.746 -9.828 -36.839 1.00 87.61 323 ALA A O 1
ATOM 2615 N N . LEU A 1 332 ? -50.695 -10.579 -36.269 1.00 83.69 324 LEU A N 1
ATOM 2616 C CA . LEU A 1 332 ? -50.573 -9.738 -35.088 1.00 87.60 324 LEU A CA 1
ATOM 2617 C C . LEU A 1 332 ? -49.169 -9.163 -34.983 1.00 81.44 324 LEU A C 1
ATOM 2618 O O . LEU A 1 332 ? -48.225 -9.877 -34.650 1.00 87.23 324 LEU A O 1
ATOM 2623 N N . ARG A 1 333 ? -49.028 -7.876 -35.277 1.00 78.04 325 ARG A N 1
ATOM 2624 C CA . ARG A 1 333 ? -47.728 -7.230 -35.176 1.00 83.20 325 ARG A CA 1
ATOM 2625 C C . ARG A 1 333 ? -47.455 -6.778 -33.754 1.00 85.99 325 ARG A C 1
ATOM 2626 O O . ARG A 1 333 ? -48.220 -6.005 -33.182 1.00 89.02 325 ARG A O 1
ATOM 2634 N N . VAL A 1 334 ? -46.362 -7.268 -33.183 1.00 88.74 326 VAL A N 1
ATOM 2635 C CA . VAL A 1 334 ? -45.893 -6.744 -31.911 1.00 85.59 326 VAL A CA 1
ATOM 2636 C C . VAL A 1 334 ? -44.524 -6.099 -32.137 1.00 87.36 326 VAL A C 1
ATOM 2637 O O . VAL A 1 334 ? -43.576 -6.747 -32.611 1.00 93.31 326 VAL A O 1
ATOM 2641 N N . PRO A 1 335 ? -44.437 -4.796 -31.827 1.00 84.80 327 PRO A N 1
ATOM 2642 C CA . PRO A 1 335 ? -43.342 -3.888 -32.183 1.00 87.93 327 PRO A CA 1
ATOM 2643 C C . PRO A 1 335 ? -42.061 -4.069 -31.374 1.00 93.52 327 PRO A C 1
ATOM 2644 O O . PRO A 1 335 ? -42.107 -4.352 -30.177 1.00 96.82 327 PRO A O 1
ATOM 2648 N N . GLY A 1 336 ? -40.926 -3.890 -32.046 1.00 94.88 328 GLY A N 1
ATOM 2649 C CA . GLY A 1 336 ? -39.620 -3.933 -31.411 1.00 99.47 328 GLY A CA 1
ATOM 2650 C C . GLY A 1 336 ? -39.279 -5.257 -30.755 1.00 98.92 328 GLY A C 1
ATOM 2651 O O . GLY A 1 336 ? -38.370 -5.330 -29.926 1.00 109.82 328 GLY A O 1
ATOM 2652 N N . ALA A 1 337 ? -39.996 -6.309 -31.134 1.00 86.45 329 ALA A N 1
ATOM 2653 C CA . ALA A 1 337 ? -39.860 -7.593 -30.461 1.00 97.28 329 ALA A CA 1
ATOM 2654 C C . ALA A 1 337 ? -39.240 -8.676 -31.342 1.00 97.11 329 ALA A C 1
ATOM 2655 O O . ALA A 1 337 ? -39.430 -9.864 -31.089 1.00 95.90 329 ALA A O 1
ATOM 2657 N N . ALA A 1 338 ? -38.496 -8.275 -32.369 1.00 96.04 330 ALA A N 1
ATOM 2658 C CA . ALA A 1 338 ? -37.735 -9.243 -33.154 1.00 101.46 330 ALA A CA 1
ATOM 2659 C C . ALA A 1 338 ? -36.559 -9.731 -32.318 1.00 111.40 330 ALA A C 1
ATOM 2660 O O . ALA A 1 338 ? -35.981 -10.787 -32.580 1.00 109.67 330 ALA A O 1
ATOM 2662 N N . SER A 1 339 ? -36.226 -8.944 -31.300 1.00 112.16 331 SER A N 1
ATOM 2663 C CA . SER A 1 339 ? -35.152 -9.265 -30.372 1.00 108.50 331 SER A CA 1
ATOM 2664 C C . SER A 1 339 ? -35.594 -10.276 -29.314 1.00 103.91 331 SER A C 1
ATOM 2665 O O . SER A 1 339 ? -34.888 -10.510 -28.334 1.00 110.98 331 SER A O 1
ATOM 2668 N N . MET A 1 340 ? -36.763 -10.874 -29.515 1.00 102.76 332 MET A N 1
ATOM 2669 C CA . MET A 1 340 ? -37.290 -11.848 -28.566 1.00 109.38 332 MET A CA 1
ATOM 2670 C C . MET A 1 340 ? -36.492 -13.145 -28.578 1.00 107.48 332 MET A C 1
ATOM 2671 O O . MET A 1 340 ? -36.198 -13.691 -29.641 1.00 106.02 332 MET A O 1
ATOM 2676 N N . PRO A 1 341 ? -36.135 -13.637 -27.384 1.00 103.82 333 PRO A N 1
ATOM 2677 C CA . PRO A 1 341 ? -35.468 -14.932 -27.230 1.00 106.34 333 PRO A CA 1
ATOM 2678 C C . PRO A 1 341 ? -36.410 -16.075 -27.573 1.00 105.28 333 PRO A C 1
ATOM 2679 O O . PRO A 1 341 ? -37.592 -16.000 -27.238 1.00 108.83 333 PRO A O 1
ATOM 2683 N N . ARG A 1 342 ? -35.891 -17.114 -28.220 1.00 107.04 334 ARG A N 1
ATOM 2684 C CA . ARG A 1 342 ? -36.698 -18.262 -28.625 1.00 111.07 334 ARG A CA 1
ATOM 2685 C C . ARG A 1 342 ? -37.474 -18.870 -27.456 1.00 113.66 334 ARG A C 1
ATOM 2686 O O . ARG A 1 342 ? -38.526 -19.489 -27.649 1.00 116.43 334 ARG A O 1
ATOM 2694 N N . SER A 1 343 ? -36.953 -18.682 -26.247 1.00 111.00 335 SER A N 1
ATOM 2695 C CA . SER A 1 343 ? -37.649 -19.094 -25.035 1.00 111.43 335 SER A CA 1
ATOM 2696 C C . SER A 1 343 ? -39.027 -18.445 -24.946 1.00 111.93 335 SER A C 1
ATOM 2697 O O . SER A 1 343 ? -40.042 -19.129 -24.789 1.00 110.74 335 SER A O 1
ATOM 2700 N N . GLN A 1 344 ? -39.053 -17.120 -25.060 1.00 111.04 336 GLN A N 1
ATOM 2701 C CA . GLN A 1 344 ? -40.294 -16.360 -24.975 1.00 108.44 336 GLN A CA 1
ATOM 2702 C C . GLN A 1 344 ? -41.264 -16.765 -26.084 1.00 106.96 336 GLN A C 1
ATOM 2703 O O . GLN A 1 344 ? -42.468 -16.895 -25.845 1.00 110.82 336 GLN A O 1
ATOM 2709 N N . ILE A 1 345 ? -40.735 -16.968 -27.290 1.00 99.37 337 ILE A N 1
ATOM 2710 C CA . ILE A 1 345 ? -41.545 -17.440 -28.409 1.00 101.61 337 ILE A CA 1
ATOM 2711 C C . ILE A 1 345 ? -42.212 -18.768 -28.061 1.00 103.79 337 ILE A C 1
ATOM 2712 O O . ILE A 1 345 ? -43.405 -18.950 -28.307 1.00 97.97 337 ILE A O 1
ATOM 2717 N N . ASP A 1 346 ? -41.448 -19.684 -27.472 1.00 102.94 338 ASP A N 1
ATOM 2718 C CA . ASP A 1 346 ? -41.989 -20.987 -27.094 1.00 105.12 338 ASP A CA 1
ATOM 2719 C C . ASP A 1 346 ? -43.068 -20.861 -26.017 1.00 104.77 338 ASP A C 1
ATOM 2720 O O . ASP A 1 346 ? -44.110 -21.530 -26.082 1.00 106.32 338 ASP A O 1
ATOM 2725 N N . ASP A 1 347 ? -42.817 -19.999 -25.035 1.00 104.07 339 ASP A N 1
ATOM 2726 C CA . ASP A 1 347 ? -43.810 -19.715 -24.003 1.00 106.68 339 ASP A CA 1
ATOM 2727 C C . ASP A 1 347 ? -45.113 -19.245 -24.636 1.00 101.60 339 ASP A C 1
ATOM 2728 O O . ASP A 1 347 ? -46.195 -19.702 -24.266 1.00 102.86 339 ASP A O 1
ATOM 2733 N N . TYR A 1 348 ? -45.001 -18.340 -25.603 1.00 99.65 340 TYR A N 1
ATOM 2734 C CA . TYR A 1 348 ? -46.177 -17.827 -26.290 1.00 92.86 340 TYR A CA 1
ATOM 2735 C C . TYR A 1 348 ? -46.877 -18.903 -27.113 1.00 95.78 340 TYR A C 1
ATOM 2736 O O . TYR A 1 348 ? -48.103 -18.920 -27.183 1.00 98.02 340 TYR A O 1
ATOM 2745 N N . THR A 1 349 ? -46.112 -19.798 -27.733 1.00 95.92 341 THR A N 1
ATOM 2746 C CA . THR A 1 349 ? -46.712 -20.874 -28.523 1.00 95.43 341 THR A CA 1
ATOM 2747 C C . THR A 1 349 ? -47.511 -21.814 -27.628 1.00 97.22 341 THR A C 1
ATOM 2748 O O . THR A 1 349 ? -48.581 -22.292 -28.013 1.00 102.11 341 THR A O 1
ATOM 2752 N N . LYS A 1 350 ? -46.997 -22.079 -26.431 1.00 94.84 342 LYS A N 1
ATOM 2753 C CA . LYS A 1 350 ? -47.739 -22.916 -25.492 1.00 98.44 342 LYS A CA 1
ATOM 2754 C C . LYS A 1 350 ? -48.968 -22.164 -24.987 1.00 99.29 342 LYS A C 1
ATOM 2755 O O . LYS A 1 350 ? -50.040 -22.753 -24.783 1.00 97.47 342 LYS A O 1
ATOM 2761 N N . PHE A 1 351 ? -48.808 -20.854 -24.813 1.00 99.62 343 PHE A N 1
ATOM 2762 C CA . PHE A 1 351 ? -49.896 -20.007 -24.337 1.00 95.73 343 PHE A CA 1
ATOM 2763 C C . PHE A 1 351 ? -51.068 -19.995 -25.313 1.00 95.47 343 PHE A C 1
ATOM 2764 O O . PHE A 1 351 ? -52.214 -20.169 -24.908 1.00 97.23 343 PHE A O 1
ATOM 2772 N N . VAL A 1 352 ? -50.788 -19.790 -26.598 1.00 93.68 344 VAL A N 1
ATOM 2773 C CA . VAL A 1 352 ? -51.841 -19.859 -27.604 1.00 90.98 344 VAL A CA 1
ATOM 2774 C C . VAL A 1 352 ? -52.270 -21.311 -27.764 1.00 93.30 344 VAL A C 1
ATOM 2775 O O . VAL A 1 352 ? -53.343 -21.597 -28.291 1.00 96.49 344 VAL A O 1
ATOM 2779 N N . GLY A 1 353 ? -51.424 -22.223 -27.296 1.00 94.55 345 GLY A N 1
ATOM 2780 C CA . GLY A 1 353 ? -51.758 -23.632 -27.282 1.00 98.30 345 GLY A CA 1
ATOM 2781 C C . GLY A 1 353 ? -52.903 -23.947 -26.337 1.00 94.99 345 GLY A C 1
ATOM 2782 O O . GLY A 1 353 ? -53.752 -24.783 -26.652 1.00 93.73 345 GLY A O 1
ATOM 2783 N N . ILE A 1 354 ? -52.944 -23.283 -25.183 1.00 91.46 346 ILE A N 1
ATOM 2784 C CA . ILE A 1 354 ? -53.996 -23.576 -24.203 1.00 93.40 346 ILE A CA 1
ATOM 2785 C C . ILE A 1 354 ? -55.380 -23.123 -24.699 1.00 89.13 346 ILE A C 1
ATOM 2786 O O . ILE A 1 354 ? -56.405 -23.493 -24.123 1.00 86.68 346 ILE A O 1
ATOM 2791 N N . TYR A 1 355 ? -55.410 -22.346 -25.781 1.00 93.70 347 TYR A N 1
ATOM 2792 C CA . TYR A 1 355 ? -56.674 -21.877 -26.355 1.00 92.45 347 TYR A CA 1
ATOM 2793 C C . TYR A 1 355 ? -57.027 -22.586 -27.665 1.00 93.60 347 TYR A C 1
ATOM 2794 O O . TYR A 1 355 ? -57.969 -22.192 -28.352 1.00 89.57 347 TYR A O 1
ATOM 2803 N N . GLY A 1 356 ? -56.270 -23.625 -28.008 1.00 95.93 348 GLY A N 1
ATOM 2804 C CA . GLY A 1 356 ? -56.618 -24.478 -29.132 1.00 90.93 348 GLY A CA 1
ATOM 2805 C C . GLY A 1 356 ? -55.769 -24.353 -30.386 1.00 92.95 348 GLY A C 1
ATOM 2806 O O . GLY A 1 356 ? -55.963 -25.106 -31.342 1.00 93.00 348 GLY A O 1
ATOM 2807 N N . ALA A 1 357 ? -54.832 -23.410 -30.395 1.00 90.55 349 ALA A N 1
ATOM 2808 C CA . ALA A 1 357 ? -53.990 -23.196 -31.569 1.00 91.20 349 ALA A CA 1
ATOM 2809 C C . ALA A 1 357 ? -53.003 -24.342 -31.761 1.00 98.55 349 ALA A C 1
ATOM 2810 O O . ALA A 1 357 ? -52.296 -24.722 -30.827 1.00 104.02 349 ALA A O 1
ATOM 2812 N N . LYS A 1 358 ? -52.958 -24.885 -32.975 1.00 100.31 350 LYS A N 1
ATOM 2813 C CA . LYS A 1 358 ? -52.046 -25.978 -33.304 1.00 96.05 350 LYS A CA 1
ATOM 2814 C C . LYS A 1 358 ? -50.585 -25.564 -33.123 1.00 93.46 350 LYS A C 1
ATOM 2815 O O . LYS A 1 358 ? -49.736 -26.383 -32.772 1.00 94.18 350 LYS A O 1
ATOM 2821 N N . GLY A 1 359 ? -50.302 -24.288 -33.367 1.00 86.94 351 GLY A N 1
ATOM 2822 C CA . GLY A 1 359 ? -48.963 -23.752 -33.209 1.00 87.52 351 GLY A CA 1
ATOM 2823 C C . GLY A 1 359 ? -48.983 -22.236 -33.226 1.00 90.79 351 GLY A C 1
ATOM 2824 O O . GLY A 1 359 ? -50.019 -21.624 -32.969 1.00 97.82 351 GLY A O 1
ATOM 2825 N N . LEU A 1 360 ? -47.843 -21.623 -33.527 1.00 80.95 352 LEU A N 1
ATOM 2826 C CA . LEU A 1 360 ? -47.782 -20.169 -33.623 1.00 83.15 352 LEU A CA 1
ATOM 2827 C C . LEU A 1 360 ? -46.668 -19.714 -34.560 1.00 87.93 352 LEU A C 1
ATOM 2828 O O . LEU A 1 360 ? -45.525 -19.521 -34.141 1.00 82.70 352 LEU A O 1
ATOM 2833 N N . ALA A 1 361 ? -47.016 -19.545 -35.833 1.00 85.43 353 ALA A N 1
ATOM 2834 C CA . ALA A 1 361 ? -46.069 -19.085 -36.839 1.00 81.82 353 ALA A CA 1
ATOM 2835 C C . ALA A 1 361 ? -45.661 -17.643 -36.573 1.00 85.16 353 ALA A C 1
ATOM 2836 O O . ALA A 1 361 ? -46.444 -16.858 -36.041 1.00 91.85 353 ALA A O 1
ATOM 2838 N N . TYR A 1 362 ? -44.436 -17.292 -36.944 1.00 83.03 354 TYR A N 1
ATOM 2839 C CA . TYR A 1 362 ? -43.954 -15.937 -36.718 1.00 86.60 354 TYR A CA 1
ATOM 2840 C C . TYR A 1 362 ? -43.023 -15.468 -37.828 1.00 91.34 354 TYR A C 1
ATOM 2841 O O . TYR A 1 362 ? -42.476 -16.272 -38.583 1.00 93.34 354 TYR A O 1
ATOM 2850 N N . ILE A 1 363 ? -42.857 -14.154 -37.916 1.00 92.93 355 ILE A N 1
ATOM 2851 C CA . ILE A 1 363 ? -41.904 -13.543 -38.832 1.00 88.82 355 ILE A CA 1
ATOM 2852 C C . ILE A 1 363 ? -41.114 -12.469 -38.094 1.00 97.69 355 ILE A C 1
ATOM 2853 O O . ILE A 1 363 ? -41.679 -11.456 -37.665 1.00 95.29 355 ILE A O 1
ATOM 2858 N N . LYS A 1 364 ? -39.816 -12.703 -37.928 1.00 101.37 356 LYS A N 1
ATOM 2859 C CA . LYS A 1 364 ? -38.928 -11.704 -37.349 1.00 92.74 356 LYS A CA 1
ATOM 2860 C C . LYS A 1 364 ? -38.456 -10.758 -38.440 1.00 90.41 356 LYS A C 1
ATOM 2861 O O . LYS A 1 364 ? -37.794 -11.174 -39.388 1.00 99.32 356 LYS A O 1
ATOM 2867 N N . VAL A 1 365 ? -38.804 -9.485 -38.310 1.00 90.48 357 VAL A N 1
ATOM 2868 C CA . VAL A 1 365 ? -38.425 -8.495 -39.309 1.00 92.46 357 VAL A CA 1
ATOM 2869 C C . VAL A 1 365 ? -37.162 -7.748 -38.898 1.00 101.67 357 VAL A C 1
ATOM 2870 O O . VAL A 1 365 ? -37.148 -7.047 -37.886 1.00 106.24 357 VAL A O 1
ATOM 2874 N N . ASN A 1 366 ? -36.105 -7.895 -39.689 1.00 107.31 358 ASN A N 1
ATOM 2875 C CA . ASN A 1 366 ? -34.830 -7.262 -39.375 1.00 107.49 358 ASN A CA 1
ATOM 2876 C C . ASN A 1 366 ? -34.410 -6.240 -40.428 1.00 106.20 358 ASN A C 1
ATOM 2877 O O . ASN A 1 366 ? -34.052 -5.111 -40.098 1.00 107.55 358 ASN A O 1
ATOM 2882 N N . GLU A 1 367 ? -34.451 -6.642 -41.694 1.00 108.19 359 GLU A N 1
ATOM 2883 C CA . GLU A 1 367 ? -34.153 -5.735 -42.799 1.00 114.17 359 GLU A CA 1
ATOM 2884 C C . GLU A 1 367 ? -35.119 -5.962 -43.956 1.00 119.11 359 GLU A C 1
ATOM 2885 O O . GLU A 1 367 ? -34.995 -6.943 -44.689 1.00 124.64 359 GLU A O 1
ATOM 2891 N N . ARG A 1 368 ? -36.082 -5.057 -44.118 1.00 116.74 360 ARG A N 1
ATOM 2892 C CA . ARG A 1 368 ? -37.066 -5.186 -45.191 1.00 119.88 360 ARG A CA 1
ATOM 2893 C C . ARG A 1 368 ? -36.497 -4.704 -46.518 1.00 118.56 360 ARG A C 1
ATOM 2894 O O . ARG A 1 368 ? -37.061 -4.970 -47.578 1.00 122.58 360 ARG A O 1
ATOM 2902 N N . ALA A 1 369 ? -35.374 -3.998 -46.454 1.00 114.10 361 ALA A N 1
ATOM 2903 C CA . ALA A 1 369 ? -34.709 -3.521 -47.658 1.00 111.74 361 ALA A CA 1
ATOM 2904 C C . ALA A 1 369 ? -33.984 -4.661 -48.370 1.00 115.52 361 ALA A C 1
ATOM 2905 O O . ALA A 1 369 ? -33.699 -4.576 -49.564 1.00 120.15 361 ALA A O 1
ATOM 2907 N N . LYS A 1 370 ? -33.696 -5.730 -47.633 1.00 111.15 362 LYS A N 1
ATOM 2908 C CA . LYS A 1 370 ? -32.975 -6.869 -48.190 1.00 110.79 362 LYS A CA 1
ATOM 2909 C C . LYS A 1 370 ? -33.902 -7.942 -48.757 1.00 118.24 362 LYS A C 1
ATOM 2910 O O . LYS A 1 370 ? -33.445 -9.009 -49.166 1.00 123.22 362 LYS A O 1
ATOM 2916 N N . GLY A 1 371 ? -35.200 -7.663 -48.782 1.00 117.82 363 GLY A N 1
ATOM 2917 C CA . GLY A 1 371 ? -36.157 -8.588 -49.365 1.00 123.05 363 GLY A CA 1
ATOM 2918 C C . GLY A 1 371 ? -36.478 -9.775 -48.475 1.00 122.13 363 GLY A C 1
ATOM 2919 O O . GLY A 1 371 ? -36.689 -9.612 -47.274 1.00 122.80 363 GLY A O 1
ATOM 2920 N N . VAL A 1 372 ? -36.515 -10.969 -49.066 1.00 119.07 364 VAL A N 1
ATOM 2921 C CA . VAL A 1 372 ? -36.865 -12.186 -48.333 1.00 112.04 364 VAL A CA 1
ATOM 2922 C C . VAL A 1 372 ? -35.868 -12.465 -47.217 1.00 118.44 364 VAL A C 1
ATOM 2923 O O . VAL A 1 372 ? -36.252 -12.851 -46.112 1.00 118.26 364 VAL A O 1
ATOM 2927 N N . GLU A 1 373 ? -34.585 -12.283 -47.510 1.00 123.17 365 GLU A N 1
ATOM 2928 C CA . GLU A 1 373 ? -33.577 -12.309 -46.463 1.00 125.92 365 GLU A CA 1
ATOM 2929 C C . GLU A 1 373 ? -33.686 -10.997 -45.699 1.00 121.69 365 GLU A C 1
ATOM 2930 O O . GLU A 1 373 ? -34.021 -9.963 -46.276 1.00 123.00 365 GLU A O 1
ATOM 2936 N N . GLY A 1 374 ? -33.414 -11.040 -44.402 1.00 119.05 366 GLY A N 1
ATOM 2937 C CA . GLY A 1 374 ? -33.700 -9.909 -43.542 1.00 116.29 366 GLY A CA 1
ATOM 2938 C C . GLY A 1 374 ? -35.009 -10.183 -42.832 1.00 110.95 366 GLY A C 1
ATOM 2939 O O . GLY A 1 374 ? -35.415 -9.454 -41.927 1.00 110.03 366 GLY A O 1
ATOM 2940 N N . LEU A 1 375 ? -35.673 -11.248 -43.267 1.00 106.58 367 LEU A N 1
ATOM 2941 C CA . LEU A 1 375 ? -36.859 -11.757 -42.595 1.00 106.74 367 LEU A CA 1
ATOM 2942 C C . LEU A 1 375 ? -36.554 -13.141 -42.037 1.00 108.96 367 LEU A C 1
ATOM 2943 O O . LEU A 1 375 ? -36.696 -14.147 -42.732 1.00 114.51 367 LEU A O 1
ATOM 2948 N N . GLN A 1 376 ? -36.119 -13.184 -40.784 1.00 100.98 368 GLN A N 1
ATOM 2949 C CA . GLN A 1 376 ? -35.739 -14.438 -40.148 1.00 102.65 368 GLN A CA 1
ATOM 2950 C C . GLN A 1 376 ? -36.967 -15.239 -39.723 1.00 97.14 368 GLN A C 1
ATOM 2951 O O . GLN A 1 376 ? -37.714 -14.817 -38.840 1.00 96.92 368 GLN A O 1
ATOM 2957 N N . SER A 1 377 ? -37.164 -16.389 -40.366 1.00 96.39 369 SER A N 1
ATOM 2958 C CA . SER A 1 377 ? -38.255 -17.310 -40.043 1.00 98.56 369 SER A CA 1
ATOM 2959 C C . SER A 1 377 ? -38.188 -18.560 -40.915 1.00 104.27 369 SER A C 1
ATOM 2960 O O . SER A 1 377 ? -37.775 -18.492 -42.072 1.00 110.39 369 SER A O 1
ATOM 2963 N N . PRO A 1 378 ? -38.598 -19.712 -40.363 1.00 104.14 370 PRO A N 1
ATOM 2964 C CA . PRO A 1 378 ? -38.679 -20.935 -41.170 1.00 113.45 370 PRO A CA 1
ATOM 2965 C C . PRO A 1 378 ? -39.844 -20.889 -42.158 1.00 114.88 370 PRO A C 1
ATOM 2966 O O . PRO A 1 378 ? -39.911 -21.693 -43.087 1.00 117.52 370 PRO A O 1
ATOM 2970 N N . ILE A 1 379 ? -40.745 -19.936 -41.948 1.00 114.48 371 ILE A N 1
ATOM 2971 C CA . ILE A 1 379 ? -41.960 -19.805 -42.744 1.00 110.75 371 ILE A CA 1
ATOM 2972 C C . ILE A 1 379 ? -41.718 -18.965 -43.993 1.00 110.53 371 ILE A C 1
ATOM 2973 O O . ILE A 1 379 ? -42.355 -19.164 -45.029 1.00 108.88 371 ILE A O 1
ATOM 2978 N N . VAL A 1 380 ? -40.769 -18.040 -43.884 1.00 110.13 372 VAL A N 1
ATOM 2979 C CA . VAL A 1 380 ? -40.455 -17.082 -44.940 1.00 106.73 372 VAL A CA 1
ATOM 2980 C C . VAL A 1 380 ? -40.134 -17.751 -46.282 1.00 107.79 372 VAL A C 1
ATOM 2981 O O . VAL A 1 380 ? -40.178 -17.111 -47.333 1.00 105.56 372 VAL A O 1
ATOM 2985 N N . LYS A 1 381 ? -39.828 -19.044 -46.238 1.00 113.70 373 LYS A N 1
ATOM 2986 C CA . LYS A 1 381 ? -39.449 -19.796 -47.427 1.00 112.31 373 LYS A CA 1
ATOM 2987 C C . LYS A 1 381 ? -40.670 -20.261 -48.215 1.00 114.03 373 LYS A C 1
ATOM 2988 O O . LYS A 1 381 ? -40.623 -20.378 -49.439 1.00 118.69 373 LYS A O 1
ATOM 2994 N N . PHE A 1 382 ? -41.762 -20.519 -47.504 1.00 113.26 374 PHE A N 1
ATOM 2995 C CA . PHE A 1 382 ? -42.965 -21.077 -48.110 1.00 111.26 374 PHE A CA 1
ATOM 2996 C C . PHE A 1 382 ? -43.912 -20.002 -48.636 1.00 110.98 374 PHE A C 1
ATOM 2997 O O . PHE A 1 382 ? -44.956 -20.313 -49.209 1.00 114.15 374 PHE A O 1
ATOM 3005 N N . ILE A 1 383 ? -43.549 -18.739 -48.440 1.00 104.83 375 ILE A N 1
ATOM 3006 C CA . ILE A 1 383 ? -44.407 -17.636 -48.858 1.00 102.38 375 ILE A CA 1
ATOM 3007 C C . ILE A 1 383 ? -43.689 -16.699 -49.825 1.00 100.35 375 ILE A C 1
ATOM 3008 O O . ILE A 1 383 ? -42.598 -16.214 -49.526 1.00 101.37 375 ILE A O 1
ATOM 3013 N N . PRO A 1 384 ? -44.306 -16.446 -50.992 1.00 92.97 376 PRO A N 1
ATOM 3014 C CA . PRO A 1 384 ? -43.757 -15.557 -52.022 1.00 85.21 376 PRO A CA 1
ATOM 3015 C C . PRO A 1 384 ? -43.418 -14.181 -51.470 1.00 87.46 376 PRO A C 1
ATOM 3016 O O . PRO A 1 384 ? -44.033 -13.742 -50.503 1.00 99.83 376 PRO A O 1
ATOM 3020 N N . GLU A 1 385 ? -42.451 -13.511 -52.087 1.00 85.69 377 GLU A N 1
ATOM 3021 C CA . GLU A 1 385 ? -41.964 -12.232 -51.587 1.00 88.35 377 GLU A CA 1
ATOM 3022 C C . GLU A 1 385 ? -43.014 -11.124 -51.664 1.00 97.11 377 GLU A C 1
ATOM 3023 O O . GLU A 1 385 ? -43.077 -10.262 -50.787 1.00 103.75 377 GLU A O 1
ATOM 3029 N N . ALA A 1 386 ? -43.836 -11.147 -52.708 1.00 99.11 378 ALA A N 1
ATOM 3030 C CA . ALA A 1 386 ? -44.835 -10.100 -52.918 1.00 98.62 378 ALA A CA 1
ATOM 3031 C C . ALA A 1 386 ? -45.907 -10.122 -51.834 1.00 95.83 378 ALA A C 1
ATOM 3032 O O . ALA A 1 386 ? -46.149 -9.109 -51.154 1.00 100.49 378 ALA A O 1
ATOM 3034 N N . ASN A 1 387 ? -46.547 -11.280 -51.688 1.00 88.61 379 ASN A N 1
ATOM 3035 C CA . ASN A 1 387 ? -47.551 -11.492 -50.653 1.00 95.13 379 ASN A CA 1
ATOM 3036 C C . ASN A 1 387 ? -46.994 -11.127 -49.292 1.00 95.06 379 ASN A C 1
ATOM 3037 O O . ASN A 1 387 ? -47.605 -10.374 -48.541 1.00 92.44 379 ASN A O 1
ATOM 3042 N N . LEU A 1 388 ? -45.818 -11.668 -49.000 1.00 95.56 380 LEU A N 1
ATOM 3043 C CA . LEU A 1 388 ? -45.075 -11.362 -47.788 1.00 92.97 380 LEU A CA 1
ATOM 3044 C C . LEU A 1 388 ? -44.987 -9.860 -47.534 1.00 92.01 380 LEU A C 1
ATOM 3045 O O . LEU A 1 388 ? -45.325 -9.369 -46.449 1.00 95.99 380 LEU A O 1
ATOM 3050 N N . ASN A 1 389 ? -44.544 -9.134 -48.554 1.00 91.55 381 ASN A N 1
ATOM 3051 C CA . ASN A 1 389 ? -44.303 -7.706 -48.427 1.00 94.19 381 ASN A CA 1
ATOM 3052 C C . ASN A 1 389 ? -45.583 -6.911 -48.188 1.00 96.65 381 ASN A C 1
ATOM 3053 O O . ASN A 1 389 ? -45.596 -5.987 -47.370 1.00 97.72 381 ASN A O 1
ATOM 3058 N N . VAL A 1 390 ? -46.663 -7.262 -48.884 1.00 96.34 382 VAL A N 1
ATOM 3059 C CA . VAL A 1 390 ? -47.915 -6.537 -48.668 1.00 94.06 382 VAL A CA 1
ATOM 3060 C C . VAL A 1 390 ? -48.565 -6.944 -47.341 1.00 88.23 382 VAL A C 1
ATOM 3061 O O . VAL A 1 390 ? -49.354 -6.187 -46.775 1.00 90.96 382 VAL A O 1
ATOM 3065 N N . ILE A 1 391 ? -48.223 -8.129 -46.839 1.00 88.18 383 ILE A N 1
ATOM 3066 C CA . ILE A 1 391 ? -48.655 -8.545 -45.505 1.00 90.00 383 ILE A CA 1
ATOM 3067 C C . ILE A 1 391 ? -47.994 -7.666 -44.457 1.00 86.45 383 ILE A C 1
ATOM 3068 O O . ILE A 1 391 ? -48.661 -7.100 -43.591 1.00 86.07 383 ILE A O 1
ATOM 3073 N N . LEU A 1 392 ? -46.672 -7.560 -44.542 1.00 88.84 384 LEU A N 1
ATOM 3074 C CA . LEU A 1 392 ? -45.928 -6.705 -43.629 1.00 87.78 384 LEU A CA 1
ATOM 3075 C C . LEU A 1 392 ? -46.390 -5.254 -43.741 1.00 90.21 384 LEU A C 1
ATOM 3076 O O . LEU A 1 392 ? -46.417 -4.529 -42.748 1.00 93.52 384 LEU A O 1
ATOM 3081 N N . ASP A 1 393 ? -46.759 -4.834 -44.949 1.00 91.95 385 ASP A N 1
ATOM 3082 C CA . ASP A 1 393 ? -47.280 -3.483 -45.151 1.00 95.21 385 ASP A CA 1
ATOM 3083 C C . ASP A 1 393 ? -48.617 -3.284 -44.437 1.00 84.47 385 ASP A C 1
ATOM 3084 O O . ASP A 1 393 ? -48.813 -2.287 -43.744 1.00 86.19 385 ASP A O 1
ATOM 3089 N N . ARG A 1 394 ? -49.531 -4.234 -44.612 1.00 82.60 386 ARG A N 1
ATOM 3090 C CA . ARG A 1 394 ? -50.865 -4.138 -44.023 1.00 85.46 386 ARG A CA 1
ATOM 3091 C C . ARG A 1 394 ? -50.824 -4.194 -42.500 1.00 89.60 386 ARG A C 1
ATOM 3092 O O . ARG A 1 394 ? -51.529 -3.449 -41.819 1.00 92.46 386 ARG A O 1
ATOM 3100 N N . VAL A 1 395 ? -49.993 -5.087 -41.975 1.00 89.29 387 VAL A N 1
ATOM 3101 C CA . VAL A 1 395 ? -49.878 -5.284 -40.537 1.00 83.40 387 VAL A CA 1
ATOM 3102 C C . VAL A 1 395 ? -49.096 -4.134 -39.892 1.00 89.15 387 VAL A C 1
ATOM 3103 O O . VAL A 1 395 ? -49.057 -4.001 -38.668 1.00 91.09 387 VAL A O 1
ATOM 3107 N N . GLY A 1 396 ? -48.479 -3.303 -40.727 1.00 86.41 388 GLY A N 1
ATOM 3108 C CA . GLY A 1 396 ? -47.772 -2.125 -40.259 1.00 84.28 388 GLY A CA 1
ATOM 3109 C C . GLY A 1 396 ? -46.409 -2.402 -39.650 1.00 85.79 388 GLY A C 1
ATOM 3110 O O . GLY A 1 396 ? -45.915 -1.616 -38.842 1.00 87.50 388 GLY A O 1
ATOM 3111 N N . ALA A 1 397 ? -45.793 -3.512 -40.047 1.00 86.15 389 ALA A N 1
ATOM 3112 C CA . ALA A 1 397 ? -44.514 -3.926 -39.478 1.00 84.91 389 ALA A CA 1
ATOM 3113 C C . ALA A 1 397 ? -43.323 -3.271 -40.169 1.00 88.53 389 ALA A C 1
ATOM 3114 O O . ALA A 1 397 ? -43.320 -3.086 -41.385 1.00 96.78 389 ALA A O 1
ATOM 3116 N N . VAL A 1 398 ? -42.313 -2.920 -39.379 1.00 86.92 390 VAL A N 1
ATOM 3117 C CA . VAL A 1 398 ? -41.038 -2.449 -39.908 1.00 87.16 390 VAL A CA 1
ATOM 3118 C C . VAL A 1 398 ? -39.894 -3.194 -39.237 1.00 97.23 390 VAL A C 1
ATOM 3119 O O . VAL A 1 398 ? -40.118 -4.169 -38.519 1.00 100.27 390 VAL A O 1
ATOM 3123 N N . ASP A 1 399 ? -38.671 -2.727 -39.468 1.00 99.58 391 ASP A N 1
ATOM 3124 C CA . ASP A 1 399 ? -37.480 -3.363 -38.908 1.00 100.55 391 ASP A CA 1
ATOM 3125 C C . ASP A 1 399 ? -37.507 -3.382 -37.381 1.00 95.19 391 ASP A C 1
ATOM 3126 O O . ASP A 1 399 ? -37.689 -2.348 -36.738 1.00 91.06 391 ASP A O 1
ATOM 3131 N N . GLY A 1 400 ? -37.329 -4.567 -36.809 1.00 91.68 392 GLY A N 1
ATOM 3132 C CA . GLY A 1 400 ? -37.293 -4.716 -35.367 1.00 91.84 392 GLY A CA 1
ATOM 3133 C C . GLY A 1 400 ? -38.532 -5.371 -34.790 1.00 96.63 392 GLY A C 1
ATOM 3134 O O . GLY A 1 400 ? -38.499 -5.896 -33.676 1.00 94.86 392 GLY A O 1
ATOM 3135 N N . ASP A 1 401 ? -39.626 -5.342 -35.545 1.00 94.50 393 ASP A N 1
ATOM 3136 C CA . ASP A 1 401 ? -40.895 -5.895 -35.080 1.00 89.44 393 ASP A CA 1
ATOM 3137 C C . ASP A 1 401 ? -40.980 -7.387 -35.357 1.00 84.89 393 ASP A C 1
ATOM 3138 O O . ASP A 1 401 ? -40.149 -7.937 -36.077 1.00 88.79 393 ASP A O 1
ATOM 3143 N N . ILE A 1 402 ? -41.982 -8.044 -34.784 1.00 86.46 394 ILE A N 1
ATOM 3144 C CA . ILE A 1 402 ? -42.232 -9.439 -35.136 1.00 89.10 394 ILE A CA 1
ATOM 3145 C C . ILE A 1 402 ? -43.732 -9.655 -35.317 1.00 88.07 394 ILE A C 1
ATOM 3146 O O . ILE A 1 402 ? -44.547 -9.082 -34.589 1.00 90.43 394 ILE A O 1
ATOM 3151 N N . VAL A 1 403 ? -44.096 -10.458 -36.311 1.00 82.76 395 VAL A N 1
ATOM 3152 C CA . VAL A 1 403 ? -45.507 -10.683 -36.600 1.00 82.92 395 VAL A CA 1
ATOM 3153 C C . VAL A 1 403 ? -45.902 -12.132 -36.329 1.00 82.44 395 VAL A C 1
ATOM 3154 O O . VAL A 1 403 ? -45.356 -13.053 -36.932 1.00 85.76 395 VAL A O 1
ATOM 3158 N N . PHE A 1 404 ? -46.845 -12.327 -35.410 1.00 83.05 396 PHE A N 1
ATOM 3159 C CA . PHE A 1 404 ? -47.366 -13.661 -35.120 1.00 85.04 396 PHE A CA 1
ATOM 3160 C C . PHE A 1 404 ? -48.561 -13.968 -36.015 1.00 87.45 396 PHE A C 1
ATOM 3161 O O . PHE A 1 404 ? -49.216 -13.055 -36.520 1.00 89.72 396 PHE A O 1
ATOM 3169 N N . PHE A 1 405 ? -48.850 -15.251 -36.204 1.00 82.06 397 PHE A N 1
ATOM 3170 C CA . PHE A 1 405 ? -49.926 -15.653 -37.101 1.00 82.40 397 PHE A CA 1
ATOM 3171 C C . PHE A 1 405 ? -50.843 -16.703 -36.495 1.00 81.01 397 PHE A C 1
ATOM 3172 O O . PHE A 1 405 ? -50.393 -17.758 -36.047 1.00 88.24 397 PHE A O 1
ATOM 3180 N N . GLY A 1 406 ? -52.136 -16.406 -36.492 1.00 76.56 398 GLY A N 1
ATOM 3181 C CA . GLY A 1 406 ? -53.138 -17.379 -36.110 1.00 79.97 398 GLY A CA 1
ATOM 3182 C C . GLY A 1 406 ? -53.891 -17.813 -37.349 1.00 88.53 398 GLY A C 1
ATOM 3183 O O . GLY A 1 406 ? -54.636 -17.034 -37.935 1.00 90.80 398 GLY A O 1
ATOM 3184 N N . ALA A 1 407 ? -53.686 -19.055 -37.763 1.00 90.27 399 ALA A N 1
ATOM 3185 C CA . ALA A 1 407 ? -54.331 -19.562 -38.965 1.00 88.80 399 ALA A CA 1
ATOM 3186 C C . ALA A 1 407 ? -55.068 -20.854 -38.661 1.00 88.21 399 ALA A C 1
ATOM 3187 O O . ALA A 1 407 ? -54.462 -21.926 -38.632 1.00 89.92 399 ALA A O 1
ATOM 3189 N N . ASP A 1 408 ? -56.374 -20.755 -38.442 1.00 88.33 400 ASP A N 1
ATOM 3190 C CA . ASP A 1 408 ? -57.138 -21.923 -38.014 1.00 89.32 400 ASP A CA 1
ATOM 3191 C C . ASP A 1 408 ? -58.631 -21.660 -38.132 1.00 90.21 400 ASP A C 1
ATOM 3192 O O . ASP A 1 408 ? -59.047 -20.761 -38.854 1.00 87.79 400 ASP A O 1
ATOM 3197 N N . LYS A 1 409 ? -59.432 -22.453 -37.428 1.00 90.48 401 LYS A N 1
ATOM 3198 C CA . LYS A 1 409 ? -60.865 -22.217 -37.356 1.00 89.72 401 LYS A CA 1
ATOM 3199 C C . LYS A 1 409 ? -61.098 -20.852 -36.730 1.00 90.15 401 LYS A C 1
ATOM 3200 O O . LYS A 1 409 ? -60.315 -20.424 -35.884 1.00 92.31 401 LYS A O 1
ATOM 3206 N N . ALA A 1 410 ? -62.163 -20.176 -37.154 1.00 89.72 402 ALA A N 1
ATOM 3207 C CA . ALA A 1 410 ? -62.444 -18.805 -36.728 1.00 84.36 402 ALA A CA 1
ATOM 3208 C C . ALA A 1 410 ? -62.386 -18.640 -35.212 1.00 87.40 402 ALA A C 1
ATOM 3209 O O . ALA A 1 410 ? -61.691 -17.756 -34.703 1.00 91.44 402 ALA A O 1
ATOM 3211 N N . LYS A 1 411 ? -63.106 -19.501 -34.499 1.00 87.83 403 LYS A N 1
ATOM 3212 C CA . LYS A 1 411 ? -63.125 -19.465 -33.040 1.00 85.99 403 LYS A CA 1
ATOM 3213 C C . LYS A 1 411 ? -61.727 -19.593 -32.444 1.00 90.16 403 LYS A C 1
ATOM 3214 O O . LYS A 1 411 ? -61.339 -18.809 -31.577 1.00 95.49 403 LYS A O 1
ATOM 3220 N N . ILE A 1 412 ? -60.973 -20.579 -32.920 1.00 89.00 404 ILE A N 1
ATOM 3221 C CA . ILE A 1 412 ? -59.642 -20.855 -32.389 1.00 86.79 404 ILE A CA 1
ATOM 3222 C C . ILE A 1 412 ? -58.695 -19.665 -32.546 1.00 82.78 404 ILE A C 1
ATOM 3223 O O . ILE A 1 412 ? -58.051 -19.256 -31.582 1.00 85.39 404 ILE A O 1
ATOM 3228 N N . VAL A 1 413 ? -58.613 -19.105 -33.749 1.00 83.97 405 VAL A N 1
ATOM 3229 C CA . VAL A 1 413 ? -57.716 -17.976 -33.980 1.00 89.50 405 VAL A CA 1
ATOM 3230 C C . VAL A 1 413 ? -58.193 -16.743 -33.210 1.00 90.99 405 VAL A C 1
ATOM 3231 O O . VAL A 1 413 ? -57.379 -15.999 -32.653 1.00 92.19 405 VAL A O 1
ATOM 3235 N N . CYS A 1 414 ? -59.509 -16.546 -33.150 1.00 88.66 406 CYS A N 1
ATOM 3236 C CA . CYS A 1 414 ? -60.072 -15.433 -32.387 1.00 87.70 406 CYS A CA 1
ATOM 3237 C C . CYS A 1 414 ? -59.687 -15.499 -30.910 1.00 86.85 406 CYS A C 1
ATOM 3238 O O . CYS A 1 414 ? -59.275 -14.500 -30.325 1.00 86.00 406 CYS A O 1
ATOM 3241 N N . ASP A 1 415 ? -59.813 -16.683 -30.318 1.00 92.49 407 ASP A N 1
ATOM 3242 C CA . ASP A 1 415 ? -59.502 -16.877 -28.903 1.00 89.96 407 ASP A CA 1
ATOM 3243 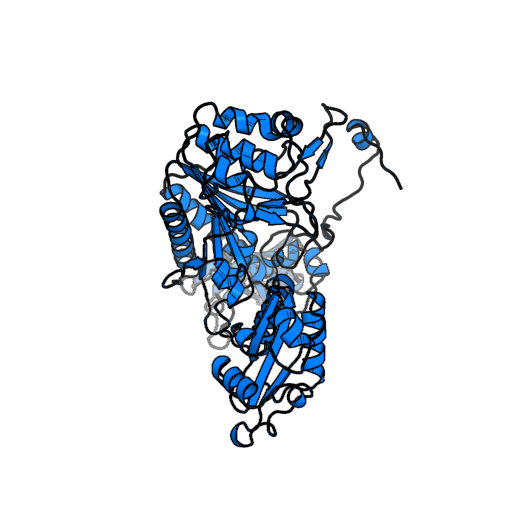C C . ASP A 1 415 ? -58.002 -16.808 -28.614 1.00 91.30 407 ASP A C 1
ATOM 3244 O O . ASP A 1 415 ? -57.566 -16.102 -27.700 1.00 90.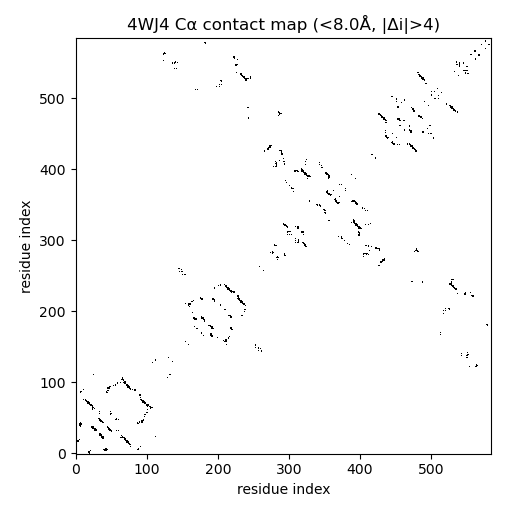93 407 ASP A O 1
ATOM 3249 N N . ALA A 1 416 ? -57.221 -17.543 -29.399 1.00 90.03 408 ALA A N 1
ATOM 3250 C CA . ALA A 1 416 ? -55.780 -17.632 -29.194 1.00 83.83 408 ALA A CA 1
ATOM 3251 C C . ALA A 1 416 ? -55.080 -16.297 -29.429 1.00 83.73 408 ALA A C 1
ATOM 3252 O O . ALA A 1 416 ? -54.280 -15.860 -28.604 1.00 81.42 408 ALA A O 1
ATOM 3254 N N . LEU A 1 417 ? -55.372 -15.650 -30.553 1.00 88.90 409 LEU A N 1
ATOM 3255 C CA . LEU A 1 417 ? -54.774 -14.347 -30.825 1.00 86.86 409 LEU A CA 1
ATOM 3256 C C . LEU A 1 417 ? -55.402 -13.272 -29.949 1.00 85.26 409 LEU A C 1
ATOM 3257 O O . LEU A 1 417 ? -54.759 -12.275 -29.626 1.00 85.75 409 LEU A O 1
ATOM 3262 N N . GLY A 1 418 ? -56.661 -13.477 -29.573 1.00 81.93 410 GLY A N 1
ATOM 3263 C CA . GLY A 1 418 ? -57.346 -12.557 -28.684 1.00 84.65 410 GLY A CA 1
ATOM 3264 C C . GLY A 1 418 ? -56.667 -12.493 -27.330 1.00 92.49 410 GLY A C 1
ATOM 3265 O O . GLY A 1 418 ? -56.520 -11.418 -26.746 1.00 92.80 410 GLY A O 1
ATOM 3266 N N . ALA A 1 419 ? -56.244 -13.654 -26.837 1.00 88.69 411 ALA A N 1
ATOM 3267 C CA . ALA A 1 419 ? -55.560 -13.745 -25.553 1.00 80.75 411 ALA A CA 1
ATOM 3268 C C . ALA A 1 419 ? -54.083 -13.376 -25.669 1.00 84.91 411 ALA A C 1
ATOM 3269 O O . ALA A 1 419 ? -53.513 -12.751 -24.771 1.00 90.88 411 ALA A O 1
ATOM 3271 N N . LEU A 1 420 ? -53.461 -13.780 -26.771 1.00 82.77 412 LEU A N 1
ATOM 3272 C CA . LEU A 1 420 ? -52.065 -13.442 -27.016 1.00 80.47 412 LEU A CA 1
ATOM 3273 C C . LEU A 1 420 ? -51.910 -11.932 -27.062 1.00 82.62 412 LEU A C 1
ATOM 3274 O O . LEU A 1 420 ? -50.919 -11.380 -26.586 1.00 84.16 412 LEU A O 1
ATOM 3279 N N . ARG A 1 421 ? -52.914 -11.277 -27.632 1.00 83.25 413 ARG A N 1
ATOM 3280 C CA . ARG A 1 421 ? -52.924 -9.830 -27.773 1.00 83.54 413 ARG A CA 1
ATOM 3281 C C . ARG A 1 421 ? -52.830 -9.135 -26.419 1.00 84.94 413 ARG A C 1
ATOM 3282 O O . ARG A 1 421 ? -51.992 -8.253 -26.224 1.00 84.80 413 ARG A O 1
ATOM 3290 N N . ILE A 1 422 ? -53.687 -9.538 -25.483 1.00 89.38 414 ILE A N 1
ATOM 3291 C CA . ILE A 1 422 ? -53.701 -8.914 -24.165 1.00 87.88 414 ILE A CA 1
ATOM 3292 C C . ILE A 1 422 ? -52.463 -9.315 -23.369 1.00 88.57 414 ILE A C 1
ATOM 3293 O O . ILE A 1 422 ? -51.922 -8.508 -22.605 1.00 92.18 414 ILE A O 1
ATOM 3298 N N . LYS A 1 423 ? -51.996 -10.548 -23.564 1.00 85.09 415 LYS A N 1
ATOM 3299 C CA . LYS A 1 423 ? -50.816 -11.009 -22.843 1.00 83.80 415 LYS A CA 1
ATOM 3300 C C . LYS A 1 423 ? -49.577 -10.210 -23.242 1.00 84.48 415 LYS A C 1
ATOM 3301 O O . LYS A 1 423 ? -48.934 -9.605 -22.390 1.00 91.71 415 LYS A O 1
ATOM 3307 N N . VAL A 1 424 ? -49.245 -10.192 -24.530 1.00 86.99 416 VAL A N 1
ATOM 3308 C CA . VAL A 1 424 ? -48.086 -9.425 -24.986 1.00 88.68 416 VAL A CA 1
ATOM 3309 C C . VAL A 1 424 ? -48.356 -7.931 -24.851 1.00 87.10 416 VAL A C 1
ATOM 3310 O O . VAL A 1 424 ? -47.436 -7.116 -24.911 1.00 90.17 416 VAL A O 1
ATOM 3314 N N . GLY A 1 425 ? -49.625 -7.577 -24.672 1.00 89.69 417 GLY A N 1
ATOM 3315 C CA . GLY A 1 425 ? -50.001 -6.201 -24.417 1.00 87.80 417 GLY A CA 1
ATOM 3316 C C . GLY A 1 425 ? -49.532 -5.772 -23.042 1.00 89.64 417 GLY A C 1
ATOM 3317 O O . GLY A 1 425 ? -49.012 -4.668 -22.868 1.00 89.78 417 GLY A O 1
ATOM 3318 N N . HIS A 1 426 ? -49.712 -6.651 -22.060 1.00 87.75 418 HIS A N 1
ATOM 3319 C CA . HIS A 1 426 ? -49.273 -6.359 -20.698 1.00 88.55 418 HIS A CA 1
ATOM 3320 C C . HIS A 1 426 ? -47.774 -6.590 -20.518 1.00 90.44 418 HIS A C 1
ATOM 3321 O O . HIS A 1 426 ? -47.114 -5.863 -19.776 1.00 95.37 418 HIS A O 1
ATOM 3328 N N . ASP A 1 427 ? -47.241 -7.600 -21.200 1.00 92.95 419 ASP A N 1
ATOM 3329 C CA . ASP A 1 427 ? -45.841 -7.983 -21.042 1.00 89.50 419 ASP A CA 1
ATOM 3330 C C . ASP A 1 427 ? -44.891 -6.897 -21.531 1.00 89.68 419 ASP A C 1
ATOM 3331 O O . ASP A 1 427 ? -43.778 -6.767 -21.027 1.00 97.82 419 ASP A O 1
ATOM 3336 N N . LEU A 1 428 ? -45.333 -6.116 -22.510 1.00 90.33 420 LEU A N 1
ATOM 3337 C CA . LEU A 1 428 ? -44.508 -5.043 -23.053 1.00 89.26 420 LEU A CA 1
ATOM 3338 C C . LEU A 1 428 ? -44.942 -3.688 -22.518 1.00 95.49 420 LEU A C 1
ATOM 3339 O O . LEU A 1 428 ? -44.398 -2.655 -22.917 1.00 93.72 420 LEU A O 1
ATOM 3344 N N . LYS A 1 429 ? -45.918 -3.706 -21.613 1.00 93.60 421 LYS A N 1
ATOM 3345 C CA . LYS A 1 429 ? -46.486 -2.489 -21.041 1.00 94.60 421 LYS A CA 1
ATOM 3346 C C . LYS A 1 429 ? -46.864 -1.493 -22.132 1.00 94.70 421 LYS A C 1
ATOM 3347 O O . LYS A 1 429 ? -46.266 -0.421 -22.246 1.00 89.49 421 LYS A O 1
ATOM 3353 N N . LEU A 1 430 ? -47.852 -1.864 -22.938 1.00 87.75 422 LEU A N 1
ATOM 3354 C CA . LEU A 1 430 ? -48.268 -1.041 -24.063 1.00 90.94 422 LEU A CA 1
ATOM 3355 C C . LEU A 1 430 ? -49.587 -0.337 -23.782 1.00 91.45 422 LEU A C 1
ATOM 3356 O O . LEU A 1 430 ? -50.254 0.128 -24.703 1.00 96.69 422 LEU A O 1
ATOM 3361 N N . LEU A 1 431 ? -49.957 -0.257 -22.509 1.00 86.15 423 LEU A N 1
ATOM 3362 C CA . LEU A 1 431 ? -51.196 0.409 -22.123 1.00 87.54 423 LEU A CA 1
ATOM 3363 C C . LEU A 1 431 ? -51.124 1.902 -22.440 1.00 88.11 423 LEU A C 1
ATOM 3364 O O . LEU A 1 431 ? -50.214 2.600 -21.992 1.00 86.15 423 LEU A O 1
ATOM 3369 N N . THR A 1 432 ? -52.088 2.381 -23.221 1.00 86.45 424 THR A N 1
ATOM 3370 C CA . THR A 1 432 ? -52.046 3.741 -23.743 1.00 84.74 424 THR A CA 1
ATOM 3371 C C . THR A 1 432 ? -52.890 4.731 -22.941 1.00 86.47 424 THR A C 1
ATOM 3372 O O . THR A 1 432 ? -52.701 5.943 -23.046 1.00 91.85 424 THR A O 1
ATOM 3376 N N . ARG A 1 433 ? -53.825 4.218 -22.149 1.00 85.56 425 ARG A N 1
ATOM 3377 C CA . ARG A 1 433 ? -54.673 5.073 -21.324 1.00 88.21 425 ARG A CA 1
ATOM 3378 C C . ARG A 1 433 ? -55.058 4.362 -20.030 1.00 90.21 425 ARG A C 1
ATOM 3379 O O . ARG A 1 433 ? -54.891 3.149 -19.910 1.00 89.87 425 ARG A O 1
ATOM 3387 N N . GLU A 1 434 ? -55.566 5.119 -19.062 1.00 94.56 426 GLU A N 1
ATOM 3388 C CA . GLU A 1 434 ? -55.939 4.545 -17.772 1.00 100.82 426 GLU A CA 1
ATOM 3389 C C . GLU A 1 434 ? -57.313 3.888 -17.824 1.00 97.47 426 GLU A C 1
ATOM 3390 O O . GLU A 1 434 ? -57.491 2.760 -17.360 1.00 96.59 426 GLU A O 1
ATOM 3396 N N . TRP A 1 435 ? -58.283 4.598 -18.388 1.00 91.75 427 TRP A N 1
ATOM 3397 C CA . TRP A 1 435 ? -59.646 4.089 -18.466 1.00 93.33 427 TRP A CA 1
ATOM 3398 C C . TRP A 1 435 ? -60.107 3.967 -19.911 1.00 88.22 427 TRP A C 1
ATOM 3399 O O . TRP A 1 435 ? -60.108 4.945 -20.656 1.00 88.09 427 TRP A O 1
ATOM 3410 N N . ALA A 1 436 ? -60.502 2.761 -20.300 1.00 102.77 428 ALA A N 1
ATOM 3411 C CA . ALA A 1 436 ? -60.967 2.515 -21.658 1.00 85.87 428 ALA A CA 1
ATOM 3412 C C . ALA A 1 436 ? -62.377 1.947 -21.659 1.00 88.71 428 ALA A C 1
ATOM 3413 O O . ALA A 1 436 ? -62.565 0.749 -21.869 1.00 93.48 428 ALA A O 1
ATOM 3415 N N . PRO A 1 437 ? -63.376 2.809 -21.426 1.00 86.92 429 PRO A N 1
ATOM 3416 C CA . PRO A 1 437 ? -64.773 2.377 -21.392 1.00 83.64 429 PRO A CA 1
ATOM 3417 C C . PRO A 1 437 ? -65.334 2.197 -22.792 1.00 80.60 429 PRO A C 1
ATOM 3418 O O . PRO A 1 437 ? -64.885 2.878 -23.713 1.00 82.08 429 PRO A O 1
ATOM 3422 N N . MET A 1 438 ? -66.300 1.297 -22.944 1.00 78.01 430 MET A N 1
ATOM 3423 C CA . MET A 1 438 ? -66.905 1.039 -24.243 1.00 79.29 430 MET A CA 1
ATOM 3424 C C . MET A 1 438 ? -68.185 0.224 -24.132 1.00 79.19 430 MET A C 1
ATOM 3425 O O . MET A 1 438 ? -68.464 -0.389 -23.101 1.00 85.38 430 MET A O 1
ATOM 3430 N N . TRP A 1 439 ? -68.954 0.224 -25.215 1.00 81.74 431 TRP A N 1
ATOM 3431 C CA . TRP A 1 439 ? -70.152 -0.595 -25.332 1.00 79.89 431 TRP A CA 1
ATOM 3432 C C . TRP A 1 439 ? -69.997 -1.600 -26.464 1.00 81.28 431 TRP A C 1
ATOM 3433 O O . TRP A 1 439 ? -69.730 -1.218 -27.602 1.00 89.91 431 TRP A O 1
ATOM 3444 N N . VAL A 1 440 ? -70.166 -2.879 -26.159 1.00 75.09 432 VAL A N 1
ATOM 3445 C CA . VAL A 1 440 ? -70.225 -3.890 -27.203 1.00 75.90 432 VAL A CA 1
ATOM 3446 C C . VAL A 1 440 ? -71.686 -4.173 -27.525 1.00 80.80 432 VAL A C 1
ATOM 3447 O O . VAL A 1 440 ? -72.448 -4.615 -26.665 1.00 82.99 432 VAL A O 1
ATOM 3451 N N . VAL A 1 441 ? -72.071 -3.899 -28.766 1.00 82.96 433 VAL A N 1
ATOM 3452 C CA . VAL A 1 441 ? -73.464 -3.997 -29.181 1.00 82.81 433 VAL A CA 1
ATOM 3453 C C . VAL A 1 441 ? -73.632 -4.904 -30.393 1.00 84.76 433 VAL A C 1
ATOM 3454 O O . VAL A 1 441 ? -72.648 -5.342 -30.989 1.00 83.83 433 VAL A O 1
ATOM 3458 N N . ASP A 1 442 ? -74.887 -5.172 -30.744 1.00 89.74 434 ASP A N 1
ATOM 3459 C CA . ASP A 1 442 ? -75.233 -5.986 -31.910 1.00 91.28 434 ASP A CA 1
ATOM 3460 C C . ASP A 1 442 ? -74.656 -7.394 -31.824 1.00 83.81 434 ASP A C 1
ATOM 3461 O O . ASP A 1 442 ? -73.840 -7.794 -32.653 1.00 78.85 434 ASP A O 1
ATOM 3466 N N . PHE A 1 443 ? -75.090 -8.137 -30.812 1.00 85.86 435 PHE A N 1
ATOM 3467 C CA . PHE A 1 443 ? -74.693 -9.529 -30.648 1.00 83.34 435 PHE A CA 1
ATOM 3468 C C . PHE A 1 443 ? -75.506 -10.446 -31.554 1.00 90.11 435 PHE A C 1
ATOM 3469 O O . PHE A 1 443 ? -76.573 -10.068 -32.035 1.00 93.44 435 PHE A O 1
ATOM 3477 N N . PRO A 1 444 ? -74.992 -11.657 -31.802 1.00 88.99 436 PRO A N 1
ATOM 3478 C CA . PRO A 1 444 ? -75.825 -12.723 -32.358 1.00 89.80 436 PRO A CA 1
ATOM 3479 C C . PRO A 1 444 ? -76.826 -13.178 -31.311 1.00 96.68 436 PRO A C 1
ATOM 3480 O O . PRO A 1 444 ? -76.598 -12.953 -30.124 1.00 96.58 436 PRO A O 1
ATOM 3484 N N . MET A 1 445 ? -77.915 -13.807 -31.731 1.00 103.48 437 MET A N 1
ATOM 3485 C CA . MET A 1 445 ? -78.899 -14.282 -30.772 1.00 104.29 437 MET A CA 1
ATOM 3486 C C . MET A 1 445 ? -78.445 -15.596 -30.135 1.00 110.59 437 MET A C 1
ATOM 3487 O O . MET A 1 445 ? -78.546 -15.769 -28.919 1.00 111.82 437 MET A O 1
ATOM 3492 N N . PHE A 1 446 ? -77.924 -16.509 -30.951 1.00 110.33 438 PHE A N 1
ATOM 3493 C CA . PHE A 1 446 ? -77.517 -17.822 -30.455 1.00 114.38 438 PHE A CA 1
ATOM 3494 C C . PHE A 1 446 ? -76.067 -18.190 -30.778 1.00 120.32 438 PHE A C 1
ATOM 3495 O O . PHE A 1 446 ? -75.369 -17.475 -31.501 1.00 113.98 438 PHE A O 1
ATOM 3503 N N . GLU A 1 447 ? -75.638 -19.323 -30.227 1.00 124.10 439 GLU A N 1
ATOM 3504 C CA . GLU A 1 447 ? -74.350 -19.936 -30.549 1.00 128.72 439 GLU A CA 1
ATOM 3505 C C . GLU A 1 447 ? -74.429 -21.431 -30.249 1.00 138.01 439 GLU A C 1
ATOM 3506 O O . GLU A 1 447 ? -75.164 -21.840 -29.352 1.00 140.71 439 GLU A O 1
ATOM 3512 N N . GLU A 1 448 ? -73.688 -22.250 -30.991 1.00 143.12 440 GLU A N 1
ATOM 3513 C CA . GLU A 1 448 ? -73.709 -23.693 -30.746 1.00 147.02 440 GLU A CA 1
ATOM 3514 C C . GLU A 1 448 ? -72.531 -24.116 -29.870 1.00 149.36 440 GLU A C 1
ATOM 3515 O O . GLU A 1 448 ? -71.441 -23.549 -29.961 1.00 147.97 440 GLU A O 1
ATOM 3521 N N . ASN A 1 449 ? -72.761 -25.110 -29.017 1.00 150.80 441 ASN A N 1
ATOM 3522 C CA . ASN A 1 449 ? -71.771 -25.522 -28.024 1.00 161.71 441 ASN A CA 1
ATOM 3523 C C . ASN A 1 449 ? -71.225 -26.934 -28.239 1.00 169.26 441 ASN A C 1
ATOM 3524 O O . ASN A 1 449 ? -71.759 -27.895 -27.681 1.00 169.28 441 ASN A O 1
ATOM 3529 N N . ASP A 1 450 ? -70.166 -27.050 -29.045 1.00 169.96 442 ASP A N 1
ATOM 3530 C CA . ASP A 1 450 ? -69.488 -28.329 -29.305 1.00 169.68 442 ASP A CA 1
ATOM 3531 C C . ASP A 1 450 ? -70.429 -29.426 -29.802 1.00 168.21 442 ASP A C 1
ATOM 3532 O O . ASP A 1 450 ? -70.079 -30.607 -29.798 1.00 168.83 442 ASP A O 1
ATOM 3537 N N . ASP A 1 451 ? -71.611 -29.022 -30.251 1.00 165.32 443 ASP A N 1
ATOM 3538 C CA . ASP A 1 451 ? -72.725 -29.939 -30.438 1.00 160.96 443 ASP A CA 1
ATOM 3539 C C . ASP A 1 451 ? -73.844 -29.180 -31.145 1.00 163.69 443 ASP A C 1
ATOM 3540 O O . ASP A 1 451 ? -73.841 -27.948 -31.155 1.00 165.25 443 ASP A O 1
ATOM 3545 N N . GLY A 1 452 ? -74.785 -29.904 -31.748 1.00 158.70 444 GLY A N 1
ATOM 3546 C CA . GLY A 1 452 ? -75.905 -29.283 -32.437 1.00 153.53 444 GLY A CA 1
ATOM 3547 C C . GLY A 1 452 ? -76.748 -28.386 -31.544 1.00 150.99 444 GLY A C 1
ATOM 3548 O O . GLY A 1 452 ? -77.505 -27.545 -32.033 1.00 143.20 444 GLY A O 1
ATOM 3549 N N . SER A 1 453 ? -76.613 -28.566 -30.232 1.00 155.67 445 SER A N 1
ATOM 3550 C CA . SER A 1 453 ? -77.339 -27.768 -29.246 1.00 150.68 445 SER A CA 1
ATOM 3551 C C . SER A 1 453 ? -76.992 -26.284 -29.338 1.00 146.43 445 SER A C 1
ATOM 3552 O O . SER A 1 453 ? -75.831 -25.916 -29.520 1.00 146.12 445 SER A O 1
ATOM 3555 N N . LEU A 1 454 ? -78.007 -25.434 -29.212 1.00 137.21 446 LEU A N 1
ATOM 3556 C CA . LEU A 1 454 ? -77.797 -23.992 -29.225 1.00 130.56 446 LEU A CA 1
ATOM 3557 C C . LEU A 1 454 ? -78.006 -23.379 -27.843 1.00 130.96 446 LEU A C 1
ATOM 3558 O O . LEU A 1 454 ? -78.639 -23.976 -26.970 1.00 132.74 446 LEU A O 1
ATOM 3563 N N . SER A 1 455 ? -77.463 -22.183 -27.657 1.00 124.30 447 SER A N 1
ATOM 3564 C CA . SER A 1 455 ? -77.609 -21.446 -26.413 1.00 122.74 447 SER A CA 1
ATOM 3565 C C . SER A 1 455 ? -77.539 -19.956 -26.702 1.00 122.13 447 SER A C 1
ATOM 3566 O O . SER A 1 455 ? -76.720 -19.511 -27.511 1.00 126.67 447 SER A O 1
ATOM 3569 N N . ALA A 1 456 ? -78.407 -19.189 -26.054 1.00 116.25 448 ALA A N 1
ATOM 3570 C CA . ALA A 1 456 ? -78.368 -17.739 -26.184 1.00 119.83 448 ALA A CA 1
ATOM 3571 C C . ALA A 1 456 ? -77.129 -17.202 -25.482 1.00 118.96 448 ALA A C 1
ATOM 3572 O O . ALA A 1 456 ? -76.884 -17.525 -24.320 1.00 124.80 448 ALA A O 1
ATOM 3574 N N . LEU A 1 457 ? -76.341 -16.392 -26.181 1.00 111.01 449 LEU A N 1
ATOM 3575 C CA . LEU A 1 457 ? -75.101 -15.887 -25.602 1.00 119.73 449 LEU A CA 1
ATOM 3576 C C . LEU A 1 457 ? -75.373 -14.820 -24.548 1.00 120.64 449 LEU A C 1
ATOM 3577 O O . LEU A 1 457 ? -74.469 -14.411 -23.821 1.00 126.11 449 LEU A O 1
ATOM 3582 N N . HIS A 1 458 ? -76.620 -14.367 -24.472 1.00 116.95 450 HIS A N 1
ATOM 3583 C CA . HIS A 1 458 ? -77.031 -13.504 -23.376 1.00 113.95 450 HIS A CA 1
ATOM 3584 C C . HIS A 1 458 ? -77.904 -14.303 -22.413 1.00 114.89 450 HIS A C 1
ATOM 3585 O O . HIS A 1 458 ? -77.409 -14.827 -21.416 1.00 125.78 450 HIS A O 1
ATOM 3592 N N . HIS A 1 459 ? -79.197 -14.391 -22.715 1.00 107.02 451 HIS A N 1
ATOM 3593 C CA . HIS A 1 459 ? -80.104 -15.303 -22.015 1.00 107.12 451 HIS A CA 1
ATOM 3594 C C . HIS A 1 459 ? -81.386 -15.469 -22.836 1.00 102.96 451 HIS A C 1
ATOM 3595 O O . HIS A 1 459 ? -81.748 -14.577 -23.602 1.00 107.58 451 HIS A O 1
ATOM 3602 N N . PRO A 1 460 ? -82.071 -16.619 -22.692 1.00 97.97 452 PRO A N 1
ATOM 3603 C CA . PRO A 1 460 ? -83.226 -16.958 -23.538 1.00 100.83 452 PRO A CA 1
ATOM 3604 C C . PRO A 1 460 ? -84.414 -15.995 -23.459 1.00 105.85 452 PRO A C 1
ATOM 3605 O O . PRO A 1 460 ? -85.432 -16.253 -24.098 1.00 110.67 452 PRO A O 1
ATOM 3609 N N . PHE A 1 461 ? -84.293 -14.914 -22.698 1.00 105.90 453 PHE A N 1
ATOM 3610 C CA . PHE A 1 461 ? -85.374 -13.941 -22.593 1.00 104.61 453 PHE A CA 1
ATOM 3611 C C . PHE A 1 461 ? -85.043 -12.682 -23.388 1.00 101.59 453 PHE A C 1
ATOM 3612 O O . PHE A 1 461 ? -85.803 -11.713 -23.388 1.00 100.44 453 PHE A O 1
ATOM 3620 N N . THR A 1 462 ? -83.902 -12.714 -24.067 1.00 95.77 454 THR A N 1
ATOM 3621 C CA . THR A 1 462 ? -83.437 -11.585 -24.861 1.00 96.41 454 THR A CA 1
ATOM 3622 C C . THR A 1 462 ? -84.235 -11.455 -26.157 1.00 97.00 454 THR A C 1
ATOM 3623 O O . THR A 1 462 ? -84.506 -12.446 -26.834 1.00 97.36 454 THR A O 1
ATOM 3627 N N . SER A 1 463 ? -84.611 -10.224 -26.491 1.00 90.67 455 SER A N 1
ATOM 3628 C CA . SER A 1 463 ? -85.395 -9.956 -27.689 1.00 96.20 455 SER A CA 1
ATOM 3629 C C . SER A 1 463 ? -84.544 -10.049 -28.950 1.00 101.36 455 SER A C 1
ATOM 3630 O O . SER A 1 463 ? -83.523 -9.371 -29.068 1.00 100.04 455 SER A O 1
ATOM 3633 N N . PRO A 1 464 ? -84.958 -10.909 -29.893 1.00 100.02 456 PRO A N 1
ATOM 3634 C CA . PRO A 1 464 ? -84.331 -10.988 -31.216 1.00 96.75 456 PRO A CA 1
ATOM 3635 C C . PRO A 1 464 ? -84.790 -9.845 -32.118 1.00 102.63 456 PRO A C 1
ATOM 3636 O O . PRO A 1 464 ? -85.866 -9.286 -31.900 1.00 107.72 456 PRO A O 1
ATOM 3640 N N . LYS A 1 465 ? -83.983 -9.507 -33.119 1.00 107.81 457 LYS A N 1
ATOM 3641 C CA . LYS A 1 465 ? -84.315 -8.432 -34.050 1.00 110.71 457 LYS A CA 1
ATOM 3642 C C . LYS A 1 465 ? -85.402 -8.842 -35.045 1.00 116.18 457 LYS A C 1
ATOM 3643 O O . LYS A 1 465 ? -86.101 -7.991 -35.595 1.00 118.86 457 LYS A O 1
ATOM 3649 N N . CYS A 1 466 ? -85.542 -10.145 -35.271 1.00 112.64 458 CYS A N 1
ATOM 3650 C CA . CYS A 1 466 ? -86.487 -10.652 -36.263 1.00 115.89 458 CYS A CA 1
ATOM 3651 C C . CYS A 1 466 ? -87.830 -11.063 -35.652 1.00 115.61 458 CYS A C 1
ATOM 3652 O O . CYS A 1 466 ? -88.129 -10.742 -34.503 1.00 115.95 458 CYS A O 1
ATOM 3655 N N . THR A 1 467 ? -88.633 -11.772 -36.443 1.00 118.79 459 THR A N 1
ATOM 3656 C CA . THR A 1 467 ? -89.960 -12.227 -36.032 1.00 117.26 459 THR A CA 1
ATOM 3657 C C . THR A 1 467 ? -89.901 -13.685 -35.565 1.00 121.60 459 THR A C 1
ATOM 3658 O O . THR A 1 467 ? -88.932 -14.383 -35.864 1.00 124.64 459 THR A O 1
ATOM 3662 N N . PRO A 1 468 ? -90.929 -14.157 -34.828 1.00 122.18 460 PRO A N 1
ATOM 3663 C CA . PRO A 1 468 ? -90.872 -15.540 -34.330 1.00 123.74 460 PRO A CA 1
ATOM 3664 C C . PRO A 1 468 ? -90.851 -16.604 -35.433 1.00 127.14 460 PRO A C 1
ATOM 3665 O O . PRO A 1 468 ? -90.586 -17.772 -35.144 1.00 126.10 460 PRO A O 1
ATOM 3669 N N . ALA A 1 469 ? -91.124 -16.204 -36.672 1.00 128.66 461 ALA A N 1
ATOM 3670 C CA . ALA A 1 469 ? -91.053 -17.119 -37.807 1.00 127.31 461 ALA A CA 1
ATOM 3671 C C . ALA A 1 469 ? -89.655 -17.111 -38.423 1.00 127.65 461 ALA A C 1
ATOM 3672 O O . ALA A 1 469 ? -89.100 -18.162 -38.747 1.00 125.51 461 ALA A O 1
ATOM 3674 N N . GLU A 1 470 ? -89.084 -15.917 -38.565 1.00 125.29 462 GLU A N 1
ATOM 3675 C CA . GLU A 1 470 ? -87.737 -15.754 -39.106 1.00 124.59 462 GLU A CA 1
ATOM 3676 C C . GLU A 1 470 ? -86.676 -16.187 -38.100 1.00 127.88 462 GLU A C 1
ATOM 3677 O O . GLU A 1 470 ? -85.478 -16.026 -38.334 1.00 131.76 462 GLU A O 1
ATOM 3683 N N . LEU A 1 471 ? -87.128 -16.732 -36.976 1.00 130.19 463 LEU A N 1
ATOM 3684 C CA . LEU A 1 471 ? -86.248 -17.119 -35.884 1.00 128.48 463 LEU A CA 1
ATOM 3685 C C . LEU A 1 471 ? -86.027 -18.626 -35.853 1.00 127.08 463 LEU A C 1
ATOM 3686 O O . LEU A 1 471 ? -84.894 -19.093 -35.736 1.00 125.25 463 LEU A O 1
ATOM 3691 N N . GLU A 1 472 ? -87.115 -19.383 -35.955 1.00 128.80 464 GLU A N 1
ATOM 3692 C CA . GLU A 1 472 ? -87.026 -20.838 -36.007 1.00 130.98 464 GLU A CA 1
ATOM 3693 C C . GLU A 1 472 ? -86.487 -21.287 -37.364 1.00 139.65 464 GLU A C 1
ATOM 3694 O O . GLU A 1 472 ? -86.050 -22.427 -37.527 1.00 142.55 464 GLU A O 1
ATOM 3700 N N . ALA A 1 473 ? -86.526 -20.380 -38.335 1.00 137.75 465 ALA A N 1
ATOM 3701 C CA . ALA A 1 473 ? -85.843 -20.579 -39.608 1.00 134.26 465 ALA A CA 1
ATOM 3702 C C . ALA A 1 473 ? -84.524 -19.813 -39.590 1.00 140.21 465 ALA A C 1
ATOM 3703 O O . ALA A 1 473 ? -84.507 -18.617 -39.291 1.00 146.59 465 ALA A O 1
ATOM 3705 N N . ASN A 1 474 ? -83.436 -20.506 -39.929 1.00 140.14 466 ASN A N 1
ATOM 3706 C CA . ASN A 1 474 ? -82.056 -20.004 -39.802 1.00 144.08 466 ASN A CA 1
ATOM 3707 C C . ASN A 1 474 ? -81.815 -19.100 -38.581 1.00 139.57 466 ASN A C 1
ATOM 3708 O O . ASN A 1 474 ? -81.647 -17.888 -38.718 1.00 135.09 466 ASN A O 1
ATOM 3713 N N . PRO A 1 475 ? -81.782 -19.701 -37.377 1.00 135.09 467 PRO A N 1
ATOM 3714 C CA . PRO A 1 475 ? -81.588 -18.973 -36.117 1.00 128.00 467 PRO A CA 1
ATOM 3715 C C . PRO A 1 475 ? -80.218 -18.304 -36.012 1.00 127.25 467 PRO A C 1
ATOM 3716 O O . PRO A 1 475 ? -80.021 -17.437 -35.160 1.00 122.97 467 PRO A O 1
ATOM 3720 N N . GLY A 1 476 ? -79.286 -18.712 -36.868 1.00 124.97 468 GLY A N 1
ATOM 3721 C CA . GLY A 1 476 ? -77.937 -18.179 -36.840 1.00 122.08 468 GLY A CA 1
ATOM 3722 C C . GLY A 1 476 ? -77.849 -16.768 -37.386 1.00 122.00 468 GLY A C 1
ATOM 3723 O O . GLY A 1 476 ? -76.906 -16.035 -37.088 1.00 121.00 468 GLY A O 1
ATOM 3724 N N . ALA A 1 477 ? -78.836 -16.386 -38.188 1.00 119.42 469 ALA A N 1
ATOM 3725 C CA . ALA A 1 477 ? -78.865 -15.055 -38.779 1.00 125.21 469 ALA A CA 1
ATOM 3726 C C . ALA A 1 477 ? -79.630 -14.084 -37.889 1.00 122.81 469 ALA A C 1
ATOM 3727 O O . ALA A 1 477 ? -79.874 -12.939 -38.268 1.00 128.17 469 ALA A O 1
ATOM 3729 N N . ALA A 1 478 ? -80.003 -14.550 -36.701 1.00 116.30 470 ALA A N 1
ATOM 3730 C CA . ALA A 1 478 ? -80.776 -13.740 -35.768 1.00 112.79 470 ALA A CA 1
ATOM 3731 C C . ALA A 1 478 ? -79.871 -12.906 -34.873 1.00 106.35 470 ALA A C 1
ATOM 3732 O O . ALA A 1 478 ? -78.925 -13.422 -34.278 1.00 107.32 470 ALA A O 1
ATOM 3734 N N . LEU A 1 479 ? -80.165 -11.614 -34.782 1.00 104.82 471 LEU A N 1
ATOM 3735 C CA . LEU A 1 479 ? -79.431 -10.727 -33.888 1.00 108.28 471 LEU A CA 1
ATOM 3736 C C . LEU A 1 479 ? -80.220 -10.485 -32.611 1.00 104.95 471 LEU A C 1
ATOM 3737 O O . LEU A 1 479 ? -81.450 -10.490 -32.619 1.00 105.20 471 LEU A O 1
ATOM 3742 N N . SER A 1 480 ? -79.509 -10.272 -31.512 1.00 104.79 472 SER A N 1
ATOM 3743 C CA . SER A 1 480 ? -80.164 -9.996 -30.245 1.00 98.64 472 SER A CA 1
ATOM 3744 C C . SER A 1 480 ? -80.172 -8.503 -29.956 1.00 93.10 472 SER A C 1
ATOM 3745 O O . SER A 1 480 ? -79.324 -7.753 -30.445 1.00 88.11 472 SER A O 1
ATOM 3748 N N . ARG A 1 481 ? -81.146 -8.080 -29.160 1.00 94.04 473 ARG A N 1
ATOM 3749 C CA . ARG A 1 481 ? -81.237 -6.700 -28.713 1.00 93.07 473 ARG A CA 1
ATOM 3750 C C . ARG A 1 481 ? -80.423 -6.528 -27.428 1.00 92.10 473 ARG A C 1
ATOM 3751 O O . ARG A 1 481 ? -80.872 -5.893 -26.473 1.00 87.12 473 ARG A O 1
ATOM 3759 N N . ALA A 1 482 ? -79.224 -7.105 -27.414 1.00 92.39 474 ALA A N 1
ATOM 3760 C CA . ALA A 1 482 ? -78.379 -7.106 -26.226 1.00 84.17 474 ALA A CA 1
ATOM 3761 C C . ALA A 1 482 ? -77.236 -6.098 -26.323 1.00 85.33 474 ALA A C 1
ATOM 3762 O O . ALA A 1 482 ? -76.897 -5.624 -27.408 1.00 93.38 474 ALA A O 1
ATOM 3764 N N . TYR A 1 483 ? -76.641 -5.790 -25.175 1.00 81.04 475 TYR A N 1
ATOM 3765 C CA . TYR A 1 483 ? -75.588 -4.787 -25.076 1.00 77.21 475 TYR A CA 1
ATOM 3766 C C . TYR A 1 483 ? -74.758 -5.019 -23.818 1.00 78.11 475 TYR A C 1
ATOM 3767 O O . TYR A 1 483 ? -75.307 -5.276 -22.749 1.00 88.07 475 TYR A O 1
ATOM 3776 N N . ASP A 1 484 ? -73.437 -4.945 -23.944 1.00 78.12 476 ASP A N 1
ATOM 3777 C CA . ASP A 1 484 ? -72.548 -5.149 -22.801 1.00 80.18 476 ASP A CA 1
ATOM 3778 C C . ASP A 1 484 ? -71.667 -3.927 -22.564 1.00 79.31 476 ASP A C 1
ATOM 3779 O O . ASP A 1 484 ? -71.232 -3.278 -23.512 1.00 78.27 476 ASP A O 1
ATOM 3784 N N . MET A 1 485 ? -71.402 -3.607 -21.302 1.00 78.66 477 MET A N 1
ATOM 3785 C CA . MET A 1 485 ? -70.469 -2.529 -20.998 1.00 79.53 477 MET A CA 1
ATOM 3786 C C . MET A 1 485 ? -69.114 -3.094 -20.599 1.00 80.80 477 MET A C 1
ATOM 3787 O O . MET A 1 485 ? -69.016 -3.945 -19.715 1.00 92.60 477 MET A O 1
ATOM 3792 N N . VAL A 1 486 ? -68.068 -2.610 -21.255 1.00 81.92 478 VAL A N 1
ATOM 3793 C CA . VAL A 1 486 ? -66.727 -3.116 -21.014 1.00 82.01 478 VAL A CA 1
ATOM 3794 C C . VAL A 1 486 ? -65.798 -1.995 -20.568 1.00 86.45 478 VAL A C 1
ATOM 3795 O O . VAL A 1 486 ? -65.782 -0.916 -21.161 1.00 86.97 478 VAL A O 1
ATOM 3799 N N . LEU A 1 487 ? -65.033 -2.249 -19.512 1.00 81.96 479 LEU A N 1
ATOM 3800 C CA . LEU A 1 487 ? -64.045 -1.287 -19.047 1.00 77.70 479 LEU A CA 1
ATOM 3801 C C . LEU A 1 487 ? -62.709 -1.975 -18.844 1.00 80.84 479 LEU A C 1
ATOM 3802 O O . LEU A 1 487 ? -62.624 -2.974 -18.127 1.00 84.45 479 LEU A O 1
ATOM 3807 N N . ASN A 1 488 ? -61.676 -1.437 -19.487 1.00 81.77 480 ASN A N 1
ATOM 3808 C CA . ASN A 1 488 ? -60.327 -1.985 -19.405 1.00 83.05 480 ASN A CA 1
ATOM 3809 C C . ASN A 1 488 ? -60.306 -3.500 -19.582 1.00 84.69 480 ASN A C 1
ATOM 3810 O O . ASN A 1 488 ? -59.707 -4.222 -18.787 1.00 84.69 480 ASN A O 1
ATOM 3815 N N . GLY A 1 489 ? -60.995 -3.973 -20.614 1.00 86.12 481 GLY A N 1
ATOM 3816 C CA . GLY A 1 489 ? -60.993 -5.381 -20.954 1.00 87.07 481 GLY A CA 1
ATOM 3817 C C . GLY A 1 489 ? -61.861 -6.278 -20.093 1.00 87.84 481 GLY A C 1
ATOM 3818 O O . GLY A 1 489 ? -62.049 -7.450 -20.419 1.00 94.22 481 GLY A O 1
ATOM 3819 N N . THR A 1 490 ? -62.389 -5.751 -18.993 1.00 85.99 482 THR A N 1
ATOM 3820 C CA . THR A 1 490 ? -63.248 -6.565 -18.136 1.00 93.37 482 THR A CA 1
ATOM 3821 C C . THR A 1 490 ? -64.711 -6.155 -18.287 1.00 88.42 482 THR A C 1
ATOM 3822 O O . THR A 1 490 ? -65.023 -4.980 -18.495 1.00 87.13 482 THR A O 1
ATOM 3826 N N . GLU A 1 491 ? -65.601 -7.137 -18.195 1.00 85.06 483 GLU A N 1
ATOM 3827 C CA . GLU A 1 491 ? -67.026 -6.905 -18.394 1.00 85.81 483 GLU A CA 1
ATOM 3828 C C . GLU A 1 491 ? -67.674 -6.312 -17.150 1.00 89.49 483 GLU A C 1
ATOM 3829 O O . GLU A 1 491 ? -67.891 -7.012 -16.161 1.00 99.39 483 GLU A O 1
ATOM 3835 N N . LEU A 1 492 ? -67.988 -5.021 -17.201 1.00 88.12 484 LEU A N 1
ATOM 3836 C CA . LEU A 1 492 ? -68.642 -4.360 -16.075 1.00 84.02 484 LEU A CA 1
ATOM 3837 C C . LEU A 1 492 ? -70.067 -4.858 -15.913 1.00 87.93 484 LEU A C 1
ATOM 3838 O O . LEU A 1 492 ? -70.627 -4.828 -14.819 1.00 92.51 484 LEU A O 1
ATOM 3843 N N . GLY A 1 493 ? -70.651 -5.314 -17.013 1.00 87.84 485 GLY A N 1
ATOM 3844 C CA . GLY A 1 493 ? -72.000 -5.835 -16.987 1.00 88.78 485 GLY A CA 1
ATOM 3845 C C . GLY A 1 493 ? -72.678 -5.727 -18.333 1.00 86.62 485 GLY A C 1
ATOM 3846 O O . GLY A 1 493 ? -72.022 -5.681 -19.373 1.00 90.88 485 GLY A O 1
ATOM 3847 N N . GLY A 1 494 ? -74.002 -5.687 -18.310 1.00 82.19 486 GLY A N 1
ATOM 3848 C CA . GLY A 1 494 ? -74.771 -5.607 -19.532 1.00 76.36 486 GLY A CA 1
ATOM 3849 C C . GLY A 1 494 ? -76.171 -6.149 -19.355 1.00 81.62 486 GLY A C 1
ATOM 3850 O O . GLY A 1 494 ? -76.519 -6.685 -18.302 1.00 89.06 486 GLY A O 1
ATOM 3851 N N . GLY A 1 495 ? -76.978 -6.002 -20.397 1.00 85.63 487 GLY A N 1
ATOM 3852 C CA . GLY A 1 495 ? -78.348 -6.468 -20.376 1.00 88.57 487 GLY A CA 1
ATOM 3853 C C . GLY A 1 495 ? -78.925 -6.444 -21.774 1.00 83.62 487 GLY A C 1
ATOM 3854 O O . GLY A 1 495 ? -78.184 -6.465 -22.757 1.00 83.88 487 GLY A O 1
ATOM 3855 N N . SER A 1 496 ? -80.249 -6.387 -21.866 1.00 83.08 488 SER A N 1
ATOM 3856 C CA . SER A 1 496 ? -80.914 -6.446 -23.161 1.00 84.46 488 SER A CA 1
ATOM 3857 C C . SER A 1 496 ? -82.370 -6.034 -23.063 1.00 86.25 488 SER A C 1
ATOM 3858 O O . SER A 1 496 ? -82.897 -5.833 -21.969 1.00 90.74 488 SER A O 1
ATOM 3861 N N . ILE A 1 497 ? -83.018 -5.907 -24.216 1.00 85.88 489 ILE A N 1
ATOM 3862 C CA . ILE A 1 497 ? -84.459 -5.716 -24.253 1.00 83.76 489 ILE A CA 1
ATOM 3863 C C . ILE A 1 497 ? -85.093 -7.096 -24.217 1.00 85.47 489 ILE A C 1
ATOM 3864 O O . ILE A 1 497 ? -84.632 -8.014 -24.893 1.00 89.94 489 ILE A O 1
ATOM 3869 N N . ARG A 1 498 ? -86.130 -7.249 -23.405 1.00 86.94 490 ARG A N 1
ATOM 3870 C CA . ARG A 1 498 ? -86.712 -8.561 -23.163 1.00 89.19 490 ARG A CA 1
ATOM 3871 C C . ARG A 1 498 ? -87.818 -8.901 -24.156 1.00 88.44 490 ARG A C 1
ATOM 3872 O O . ARG A 1 498 ? -88.323 -8.036 -24.870 1.00 90.59 490 ARG A O 1
ATOM 3880 N N . ILE A 1 499 ? -88.179 -10.177 -24.190 1.00 91.55 491 ILE A N 1
ATOM 3881 C CA . ILE A 1 499 ? -89.282 -10.662 -25.005 1.00 92.24 491 ILE A CA 1
ATOM 3882 C C . ILE A 1 499 ? -90.603 -10.463 -24.270 1.00 96.80 491 ILE A C 1
ATOM 3883 O O . ILE A 1 499 ? -90.697 -10.743 -23.075 1.00 95.19 491 ILE A O 1
ATOM 3888 N N . HIS A 1 500 ? -91.620 -9.976 -24.974 1.00 101.34 492 HIS A N 1
ATOM 3889 C CA . HIS A 1 500 ? -92.934 -9.804 -24.365 1.00 98.36 492 HIS A CA 1
ATOM 3890 C C . HIS A 1 500 ? -94.063 -10.341 -25.246 1.00 102.10 492 HIS A C 1
ATOM 3891 O O . HIS A 1 500 ? -95.239 -10.153 -24.939 1.00 108.22 492 HIS A O 1
ATOM 3898 N N . ASP A 1 501 ? -93.702 -11.022 -26.330 1.00 101.49 493 ASP A N 1
ATOM 3899 C CA . ASP A 1 501 ? -94.688 -11.534 -27.279 1.00 116.60 493 ASP A CA 1
ATOM 3900 C C . ASP A 1 501 ? -95.199 -12.927 -26.931 1.00 122.81 493 ASP A C 1
ATOM 3901 O O . ASP A 1 501 ? -96.122 -13.428 -27.573 1.00 131.28 493 ASP A O 1
ATOM 3906 N N . LYS A 1 502 ? -94.586 -13.553 -25.930 1.00 114.23 494 LYS A N 1
ATOM 3907 C CA . LYS A 1 502 ? -94.882 -14.937 -25.541 1.00 116.10 494 LYS A CA 1
ATOM 3908 C C . LYS A 1 502 ? -94.712 -15.946 -26.680 1.00 119.23 494 LYS A C 1
ATOM 3909 O O . LYS A 1 502 ? -94.063 -16.975 -26.499 1.00 126.42 494 LYS A O 1
ATOM 3915 N N . SER A 1 503 ? -95.317 -15.668 -27.832 1.00 115.01 495 SER A N 1
ATOM 3916 C CA . SER A 1 503 ? -95.117 -16.479 -29.026 1.00 116.89 495 SER A CA 1
ATOM 3917 C C . SER A 1 503 ? -93.633 -16.556 -29.352 1.00 120.40 495 SER A C 1
ATOM 3918 O O . SER A 1 503 ? -93.096 -17.631 -29.632 1.00 114.73 495 SER A O 1
ATOM 3921 N N . MET A 1 504 ? -92.984 -15.396 -29.300 1.00 117.02 496 MET A N 1
ATOM 3922 C CA . MET A 1 504 ? -91.548 -15.285 -29.503 1.00 108.50 496 MET A CA 1
ATOM 3923 C C . MET A 1 504 ? -90.771 -16.041 -28.435 1.00 111.41 496 MET A C 1
ATOM 3924 O O . MET A 1 504 ? -89.812 -16.755 -28.738 1.00 117.13 496 MET A O 1
ATOM 3929 N N . GLN A 1 505 ? -91.186 -15.866 -27.183 1.00 113.07 497 GLN A N 1
ATOM 3930 C CA . GLN A 1 505 ? -90.558 -16.543 -26.052 1.00 114.28 497 GLN A CA 1
ATOM 3931 C C . GLN A 1 505 ? -90.655 -18.057 -26.211 1.00 115.16 497 GLN A C 1
ATOM 3932 O O . GLN A 1 505 ? -89.718 -18.796 -25.894 1.00 113.75 497 GLN A O 1
ATOM 3938 N N . GLN A 1 506 ? -91.799 -18.514 -26.709 1.00 116.97 498 GLN A N 1
ATOM 3939 C CA . GLN A 1 506 ? -91.988 -19.930 -26.982 1.00 117.63 498 GLN A CA 1
ATOM 3940 C C . GLN A 1 506 ? -91.130 -20.361 -28.166 1.00 118.52 498 GLN A C 1
ATOM 3941 O O . GLN A 1 506 ? -90.666 -21.496 -28.213 1.00 119.36 498 GLN A O 1
ATOM 3947 N N . ALA A 1 507 ? -90.906 -19.451 -29.110 1.00 115.52 499 ALA A N 1
ATOM 3948 C CA . ALA A 1 507 ? -90.049 -19.745 -30.253 1.00 114.20 499 ALA A CA 1
ATOM 3949 C C . ALA A 1 507 ? -88.610 -20.001 -29.798 1.00 115.30 499 ALA A C 1
ATOM 3950 O O . ALA A 1 507 ? -88.023 -21.045 -30.119 1.00 111.14 499 ALA A O 1
ATOM 3952 N N . VAL A 1 508 ? -88.048 -19.060 -29.039 1.00 118.53 500 VAL A N 1
ATOM 3953 C CA . VAL A 1 508 ? -86.689 -19.233 -28.523 1.00 118.18 500 VAL A CA 1
ATOM 3954 C C . VAL A 1 508 ? -86.606 -20.392 -27.531 1.00 119.04 500 VAL A C 1
ATOM 3955 O O . VAL A 1 508 ? -85.545 -20.991 -27.367 1.00 115.03 500 VAL A O 1
ATOM 3959 N N . PHE A 1 509 ? -87.714 -20.704 -26.863 1.00 118.94 501 PHE A N 1
ATOM 3960 C CA . PHE A 1 509 ? -87.732 -21.847 -25.954 1.00 115.94 501 PHE A CA 1
ATOM 3961 C C . PHE A 1 509 ? -87.683 -23.160 -26.733 1.00 121.28 501 PHE A C 1
ATOM 3962 O O . PHE A 1 509 ? -87.060 -24.127 -26.294 1.00 120.10 501 PHE A O 1
ATOM 3970 N N . ARG A 1 510 ? -88.341 -23.190 -27.890 1.00 126.09 502 ARG A N 1
ATOM 3971 C CA . ARG A 1 510 ? -88.323 -24.371 -28.749 1.00 120.58 502 ARG A CA 1
ATOM 3972 C C . ARG A 1 510 ? -86.952 -24.556 -29.385 1.00 121.24 502 ARG A C 1
ATOM 3973 O O . ARG A 1 510 ? -86.420 -25.668 -29.416 1.00 121.26 502 ARG A O 1
ATOM 3981 N N . VAL A 1 511 ? -86.376 -23.467 -29.888 1.00 114.56 503 VAL A N 1
ATOM 3982 C CA . VAL A 1 511 ? -85.099 -23.563 -30.590 1.00 112.34 503 VAL A CA 1
ATOM 3983 C C . VAL A 1 511 ? -83.945 -23.891 -29.636 1.00 114.58 503 VAL A C 1
ATOM 3984 O O . VAL A 1 511 ? -82.851 -24.243 -30.076 1.00 111.27 503 VAL A O 1
ATOM 3988 N N . LEU A 1 512 ? -84.191 -23.787 -28.332 1.00 119.15 504 LEU A N 1
ATOM 3989 C CA . LEU A 1 512 ? -83.165 -24.095 -27.339 1.00 117.74 504 LEU A CA 1
ATOM 3990 C C . LEU A 1 512 ? -83.337 -25.492 -26.754 1.00 117.25 504 LEU A C 1
ATOM 3991 O O . LEU A 1 512 ? -82.619 -25.874 -25.831 1.00 119.54 504 LEU A O 1
ATOM 3996 N N . GLY A 1 513 ? -84.293 -26.246 -27.287 1.00 116.94 505 GLY A N 1
ATOM 3997 C CA . GLY A 1 513 ? -84.479 -27.630 -26.887 1.00 125.19 505 GLY A CA 1
ATOM 3998 C C . GLY A 1 513 ? -85.438 -27.826 -25.729 1.00 120.92 505 GLY A C 1
ATOM 3999 O O . GLY A 1 513 ? -85.616 -28.944 -25.240 1.00 119.00 505 GLY A O 1
ATOM 4000 N N . ILE A 1 514 ? -86.056 -26.738 -25.285 1.00 121.59 506 ILE A N 1
ATOM 4001 C CA . ILE A 1 514 ? -87.044 -26.809 -24.214 1.00 125.48 506 ILE A CA 1
ATOM 4002 C C . ILE A 1 514 ? -88.438 -27.036 -24.801 1.00 126.88 506 ILE A C 1
ATOM 4003 O O . ILE A 1 514 ? -89.005 -26.152 -25.447 1.00 125.61 506 ILE A O 1
ATOM 4008 N N . ASP A 1 515 ? -88.978 -28.232 -24.586 1.00 122.56 507 ASP A N 1
ATOM 4009 C CA . ASP A 1 515 ? -90.311 -28.569 -25.073 1.00 124.62 507 ASP A CA 1
ATOM 4010 C C . ASP A 1 515 ? -91.373 -27.963 -24.166 1.00 128.58 507 ASP A C 1
ATOM 4011 O O . ASP A 1 515 ? -91.052 -27.380 -23.131 1.00 133.70 507 ASP A O 1
ATOM 4016 N N . GLU A 1 516 ? -92.639 -28.110 -24.545 1.00 127.10 508 GLU A N 1
ATOM 4017 C CA . GLU A 1 516 ? -93.731 -27.497 -23.795 1.00 125.39 508 GLU A CA 1
ATOM 4018 C C . GLU A 1 516 ? -93.887 -28.085 -22.395 1.00 127.89 508 GLU A C 1
ATOM 4019 O O . GLU A 1 516 ? -94.557 -27.499 -21.543 1.00 130.62 508 GLU A O 1
ATOM 4025 N N . ALA A 1 517 ? -93.266 -29.237 -22.161 1.00 124.04 509 ALA A N 1
ATOM 4026 C CA . ALA A 1 517 ? -93.260 -29.843 -20.835 1.00 125.09 509 ALA A CA 1
ATOM 4027 C C . ALA A 1 517 ? -92.546 -28.933 -19.842 1.00 129.82 509 ALA A C 1
ATOM 4028 O O . ALA A 1 517 ? -93.112 -28.547 -18.818 1.00 133.19 509 ALA A O 1
ATOM 4030 N N . GLU A 1 518 ? -91.302 -28.585 -20.155 1.00 130.45 510 GLU A N 1
ATOM 4031 C CA . GLU A 1 518 ? -90.538 -27.671 -19.315 1.00 129.79 510 GLU A CA 1
ATOM 4032 C C . GLU A 1 518 ? -91.069 -26.245 -19.424 1.00 128.57 510 GLU A C 1
ATOM 4033 O O . GLU A 1 518 ? -91.047 -25.496 -18.448 1.00 128.50 510 GLU A O 1
ATOM 4039 N N . GLN A 1 519 ? -91.541 -25.875 -20.611 1.00 121.30 511 GLN A N 1
ATOM 4040 C CA . GLN A 1 519 ? -92.125 -24.554 -20.819 1.00 116.38 511 GLN A CA 1
ATOM 4041 C C . GLN A 1 519 ? -93.293 -24.315 -19.875 1.00 122.66 511 GLN A C 1
ATOM 4042 O O . GLN A 1 519 ? -93.495 -23.201 -19.392 1.00 124.21 511 GLN A O 1
ATOM 4048 N N . GLU A 1 520 ? -94.060 -25.366 -19.614 1.00 126.30 512 GLU A N 1
ATOM 4049 C CA . GLU A 1 520 ? -95.200 -25.262 -18.715 1.00 130.72 512 GLU A CA 1
ATOM 4050 C C . GLU A 1 520 ? -94.778 -25.440 -17.257 1.00 130.91 512 GLU A C 1
ATOM 4051 O O . GLU A 1 520 ? -95.267 -24.738 -16.372 1.00 132.58 512 GLU A O 1
ATOM 4057 N N . GLU A 1 521 ? -93.860 -26.372 -17.014 1.00 126.36 513 GLU A N 1
ATOM 4058 C CA . GLU A 1 521 ? -93.477 -26.723 -15.649 1.00 129.26 513 GLU A CA 1
ATOM 4059 C C . GLU A 1 521 ? -92.463 -25.753 -15.044 1.00 128.50 513 GLU A C 1
ATOM 4060 O O . GLU A 1 521 ? -92.596 -25.344 -13.890 1.00 125.36 513 GLU A O 1
ATOM 4066 N N . LYS A 1 522 ? -91.453 -25.389 -15.826 1.00 125.95 514 LYS A N 1
ATOM 4067 C CA . LYS A 1 522 ? -90.362 -24.564 -15.320 1.00 124.54 514 LYS A CA 1
ATOM 4068 C C . LYS A 1 522 ? -90.633 -23.071 -15.492 1.00 121.82 514 LYS A C 1
ATOM 4069 O O . LYS A 1 522 ? -90.497 -22.298 -14.543 1.00 124.28 514 LYS A O 1
ATOM 4075 N N . PHE A 1 523 ? -91.020 -22.672 -16.700 1.00 117.01 515 PHE A N 1
ATOM 4076 C CA . PHE A 1 523 ? -91.218 -21.259 -17.010 1.00 110.99 515 PHE A CA 1
ATOM 4077 C C . PHE A 1 523 ? -92.683 -20.932 -17.276 1.00 108.66 515 PHE A C 1
ATOM 4078 O O . PHE A 1 523 ? -92.992 -20.000 -18.020 1.00 106.49 515 PHE A O 1
ATOM 4086 N N . GLY A 1 524 ? -93.578 -21.702 -16.665 1.00 107.59 516 GLY A N 1
ATOM 4087 C CA . GLY A 1 524 ? -95.004 -21.515 -16.855 1.00 109.62 516 GLY A CA 1
ATOM 4088 C C . GLY A 1 524 ? -95.471 -20.132 -16.450 1.00 106.97 516 GLY A C 1
ATOM 4089 O O . GLY A 1 524 ? -96.211 -19.474 -17.187 1.00 111.80 516 GLY A O 1
ATOM 4090 N N . PHE A 1 525 ? -95.026 -19.686 -15.280 1.00 104.18 517 PHE A N 1
ATOM 4091 C CA . PHE A 1 525 ? -95.426 -18.386 -14.752 1.00 108.24 517 PHE A CA 1
ATOM 4092 C C . PHE A 1 525 ? -94.944 -17.243 -15.640 1.00 103.31 517 PHE A C 1
ATOM 4093 O O . PHE A 1 525 ? -95.560 -16.178 -15.680 1.00 103.26 517 PHE A O 1
ATOM 4101 N N . LEU A 1 526 ? -93.842 -17.467 -16.351 1.00 101.74 518 LEU A N 1
ATOM 4102 C CA . LEU A 1 526 ? -93.321 -16.461 -17.268 1.00 102.40 518 LEU A CA 1
ATOM 4103 C C . LEU A 1 526 ? -94.259 -16.277 -18.455 1.00 104.48 518 LEU A C 1
ATOM 4104 O O . LEU A 1 526 ? -94.654 -15.156 -18.775 1.00 100.17 518 LEU A O 1
ATOM 4109 N N . LEU A 1 527 ? -94.612 -17.386 -19.099 1.00 102.30 519 LEU A N 1
ATOM 4110 C CA . LEU A 1 527 ? -95.535 -17.359 -20.228 1.00 102.42 519 LEU A CA 1
ATOM 4111 C C . LEU A 1 527 ? -96.877 -16.772 -19.800 1.00 101.76 519 LEU A C 1
ATOM 4112 O O . LEU A 1 527 ? -97.470 -15.953 -20.514 1.00 101.22 519 LEU A O 1
ATOM 4117 N N . ASP A 1 528 ? -97.340 -17.189 -18.624 1.00 102.56 520 ASP A N 1
ATOM 4118 C CA . ASP A 1 528 ? -98.552 -16.635 -18.031 1.00 101.05 520 ASP A CA 1
ATOM 4119 C C . ASP A 1 528 ? -98.472 -15.116 -17.919 1.00 97.90 520 ASP A C 1
ATOM 4120 O O . ASP A 1 528 ? -99.347 -14.405 -18.404 1.00 99.24 520 ASP A O 1
ATOM 4125 N N . ALA A 1 529 ? -97.412 -14.621 -17.290 1.00 97.73 521 ALA A N 1
ATOM 4126 C CA . ALA A 1 529 ? -97.266 -13.186 -17.079 1.00 97.42 521 ALA A CA 1
ATOM 4127 C C . ALA A 1 529 ? -97.146 -12.433 -18.398 1.00 95.83 521 ALA A C 1
ATOM 4128 O O . ALA A 1 529 ? -97.548 -11.274 -18.499 1.00 96.78 521 ALA A O 1
ATOM 4130 N N . LEU A 1 530 ? -96.594 -13.097 -19.406 1.00 94.56 522 LEU A N 1
ATOM 4131 C CA . LEU A 1 530 ? -96.467 -12.495 -20.724 1.00 95.53 522 LEU A CA 1
ATOM 4132 C C . LEU A 1 530 ? -97.826 -12.389 -21.399 1.00 96.47 522 LEU A C 1
ATOM 4133 O O . LEU A 1 530 ? -98.078 -11.457 -22.165 1.00 93.64 522 LEU A O 1
ATOM 4138 N N . LYS A 1 531 ? -98.704 -13.344 -21.107 1.00 96.35 523 LYS A N 1
ATOM 4139 C CA . LYS A 1 531 ? -100.022 -13.363 -21.732 1.00 92.72 523 LYS A CA 1
ATOM 4140 C C . LYS A 1 531 ? -101.00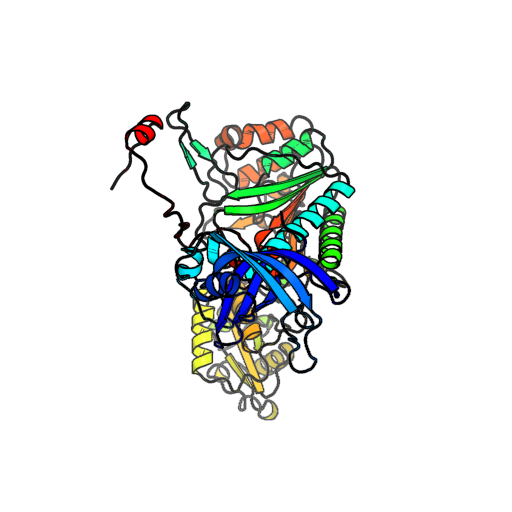0 -12.390 -21.067 1.00 97.22 523 LYS A C 1
ATOM 4141 O O . LYS A 1 531 ? -101.977 -11.974 -21.689 1.00 101.94 523 LYS A O 1
ATOM 4147 N N . TYR A 1 532 ? -100.736 -12.020 -19.816 1.00 98.46 524 TYR A N 1
ATOM 4148 C CA . TYR A 1 532 ? -101.661 -11.162 -19.072 1.00 93.09 524 TYR A CA 1
ATOM 4149 C C . TYR A 1 532 ? -101.271 -9.686 -19.094 1.00 88.70 524 TYR A C 1
ATOM 4150 O O . TYR A 1 532 ? -101.514 -8.962 -18.130 1.00 84.52 524 TYR A O 1
ATOM 4159 N N . GLY A 1 533 ? -100.670 -9.242 -20.193 1.00 92.05 525 GLY A N 1
ATOM 4160 C CA . GLY A 1 533 ? -100.407 -7.828 -20.390 1.00 94.37 525 GLY A CA 1
ATOM 4161 C C . GLY A 1 533 ? -99.024 -7.366 -19.980 1.00 96.32 525 GLY A C 1
ATOM 4162 O O . GLY A 1 533 ? -98.877 -6.549 -19.071 1.00 93.29 525 GLY A O 1
ATOM 4163 N N . ALA A 1 534 ? -98.008 -7.883 -20.663 1.00 100.09 526 ALA A N 1
ATOM 4164 C CA . ALA A 1 534 ? -96.628 -7.497 -20.394 1.00 90.40 526 ALA A CA 1
ATOM 4165 C C . ALA A 1 534 ? -96.199 -6.343 -21.296 1.00 91.02 526 ALA A C 1
ATOM 4166 O O . ALA A 1 534 ? -96.354 -6.412 -22.515 1.00 95.61 526 ALA A O 1
ATOM 4168 N N . PRO A 1 535 ? -95.657 -5.274 -20.695 1.00 91.61 527 PRO A N 1
ATOM 4169 C CA . PRO A 1 535 ? -95.203 -4.086 -21.423 1.00 88.66 527 PRO A CA 1
ATOM 4170 C C . PRO A 1 535 ? -93.821 -4.284 -22.031 1.00 92.34 527 PRO A C 1
ATOM 4171 O O . PRO A 1 535 ? -93.097 -5.183 -21.604 1.00 91.36 527 PRO A O 1
ATOM 4175 N N . PRO A 1 536 ? -93.455 -3.452 -23.019 1.00 93.49 528 PRO A N 1
ATOM 4176 C CA . PRO A 1 536 ? -92.088 -3.487 -23.543 1.00 95.42 528 PRO A CA 1
ATOM 4177 C C . PRO A 1 536 ? -91.088 -3.114 -22.456 1.00 96.45 528 PRO A C 1
ATOM 4178 O O . PRO A 1 536 ? -91.090 -1.980 -21.977 1.00 99.05 528 PRO A O 1
ATOM 4182 N N . HIS A 1 537 ? -90.251 -4.064 -22.062 1.00 89.14 529 HIS A N 1
ATOM 4183 C CA . HIS A 1 537 ? -89.319 -3.830 -20.972 1.00 84.27 529 HIS A CA 1
ATOM 4184 C C . HIS A 1 537 ? -87.924 -4.327 -21.311 1.00 89.72 529 HIS A C 1
ATOM 4185 O O . HIS A 1 537 ? -87.764 -5.312 -22.033 1.00 97.17 529 HIS A O 1
ATOM 4192 N N . GLY A 1 538 ? -86.918 -3.638 -20.785 1.00 89.78 530 GLY A N 1
ATOM 4193 C CA . GLY A 1 538 ? -85.534 -4.025 -20.989 1.00 88.68 530 GLY A CA 1
ATOM 4194 C C . GLY A 1 538 ? -84.706 -3.674 -19.769 1.00 89.84 530 GLY A C 1
ATOM 4195 O O . GLY A 1 538 ? -85.053 -2.753 -19.032 1.00 88.87 530 GLY A O 1
ATOM 4196 N N . GLY A 1 539 ? -83.614 -4.401 -19.551 1.00 87.45 531 GLY A N 1
ATOM 4197 C CA . GLY A 1 539 ? -82.798 -4.175 -18.374 1.00 80.10 531 GLY A CA 1
ATOM 4198 C C . GLY A 1 539 ? -81.3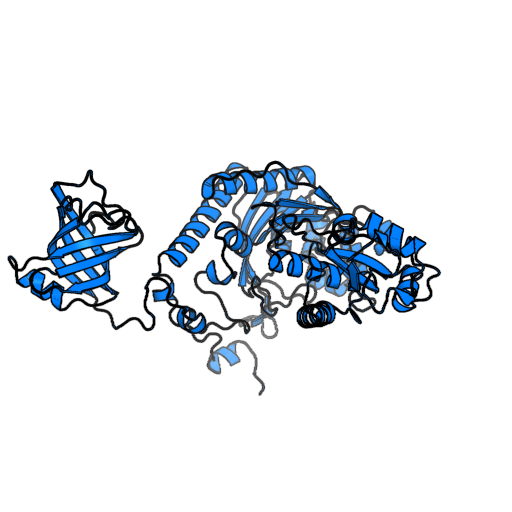08 -4.377 -18.548 1.00 80.91 531 GLY A C 1
ATOM 4199 O O . GLY A 1 539 ? -80.806 -4.535 -19.664 1.00 86.48 531 GLY A O 1
ATOM 4200 N N . LEU A 1 540 ? -80.607 -4.379 -17.417 1.00 82.15 532 LEU A N 1
ATOM 4201 C CA . LEU A 1 540 ? -79.154 -4.474 -17.377 1.00 78.91 532 LEU A CA 1
ATOM 4202 C C . LEU A 1 540 ? -78.689 -4.814 -15.960 1.00 81.14 532 LEU A C 1
ATOM 4203 O O . LEU A 1 540 ? -79.364 -4.487 -14.984 1.00 86.40 532 LEU A O 1
ATOM 4208 N N . ALA A 1 541 ? -77.539 -5.473 -15.850 1.00 80.67 533 ALA A N 1
ATOM 4209 C CA . ALA A 1 541 ? -76.962 -5.787 -14.546 1.00 78.75 533 ALA A CA 1
ATOM 4210 C C . ALA A 1 541 ? -75.469 -5.465 -14.507 1.00 81.40 533 ALA A C 1
ATOM 4211 O O . ALA A 1 541 ? -74.772 -5.605 -15.509 1.00 88.85 533 ALA A O 1
ATOM 4213 N N . PHE A 1 542 ? -74.986 -5.025 -13.348 1.00 83.06 534 PHE A N 1
ATOM 4214 C CA . PHE A 1 542 ? -73.565 -4.735 -13.160 1.00 82.76 534 PHE A CA 1
ATOM 4215 C C . PHE A 1 542 ? -72.915 -5.711 -12.184 1.00 83.12 534 PHE A C 1
ATOM 4216 O O . PHE A 1 542 ? -73.491 -6.036 -11.154 1.00 87.94 534 PHE A O 1
ATOM 4224 N N . GLY A 1 543 ? -71.710 -6.170 -12.491 1.00 75.14 535 GLY A N 1
ATOM 4225 C CA . GLY A 1 543 ? -70.971 -6.978 -11.537 1.00 83.70 535 GLY A CA 1
ATOM 4226 C C . GLY A 1 543 ? -70.291 -6.086 -10.517 1.00 82.02 535 GLY A C 1
ATOM 4227 O O . GLY A 1 543 ? -69.183 -5.607 -10.760 1.00 87.96 535 GLY A O 1
ATOM 4228 N N . LEU A 1 544 ? -70.950 -5.859 -9.381 1.00 75.71 536 LEU A N 1
ATOM 4229 C CA . LEU A 1 544 ? -70.461 -4.906 -8.383 1.00 75.43 536 LEU A CA 1
ATOM 4230 C C . LEU A 1 544 ? -69.048 -5.236 -7.921 1.00 80.86 536 LEU A C 1
ATOM 4231 O O . LEU A 1 544 ? -68.210 -4.343 -7.758 1.00 84.95 536 LEU A O 1
ATOM 4236 N N . ASP A 1 545 ? -68.792 -6.523 -7.720 1.00 80.12 537 ASP A N 1
ATOM 4237 C CA . ASP A 1 545 ? -67.474 -6.991 -7.321 1.00 82.74 537 ASP A CA 1
ATOM 4238 C C . ASP A 1 545 ? -66.398 -6.522 -8.303 1.00 84.77 537 ASP A C 1
ATOM 4239 O O . ASP A 1 545 ? -65.426 -5.882 -7.904 1.00 83.56 537 ASP A O 1
ATOM 4244 N N . ARG A 1 546 ? -66.588 -6.825 -9.586 1.00 87.10 538 ARG A N 1
ATOM 4245 C CA . ARG A 1 546 ? -65.629 -6.436 -10.620 1.00 83.31 538 ARG A CA 1
ATOM 4246 C C . ARG A 1 546 ? -65.479 -4.924 -10.708 1.00 87.28 538 ARG A C 1
ATOM 4247 O O . ARG A 1 546 ? -64.379 -4.408 -10.914 1.00 92.18 538 ARG A O 1
ATOM 4255 N N . LEU A 1 547 ? -66.595 -4.221 -10.555 1.00 85.90 539 LEU A N 1
ATOM 4256 C CA . LEU A 1 547 ? -66.600 -2.766 -10.589 1.00 81.64 539 LEU A CA 1
ATOM 4257 C C . LEU A 1 547 ? -65.684 -2.192 -9.513 1.00 83.62 539 LEU A C 1
ATOM 4258 O O . LEU A 1 547 ? -64.843 -1.326 -9.786 1.00 83.27 539 LEU A O 1
ATOM 4263 N N . VAL A 1 548 ? -65.845 -2.686 -8.290 1.00 87.33 540 VAL A N 1
ATOM 4264 C CA . VAL A 1 548 ? -65.022 -2.217 -7.187 1.00 83.73 540 VAL A CA 1
ATOM 4265 C C . VAL A 1 548 ? -63.574 -2.643 -7.393 1.00 85.18 540 VAL A C 1
ATOM 4266 O O . VAL A 1 548 ? -62.652 -1.900 -7.069 1.00 90.64 540 VAL A O 1
ATOM 4270 N N . MET A 1 549 ? -63.377 -3.834 -7.950 1.00 87.19 541 MET A N 1
ATOM 4271 C CA . MET A 1 549 ? -62.030 -4.319 -8.235 1.00 88.45 541 MET A CA 1
ATOM 4272 C C . MET A 1 549 ? -61.303 -3.378 -9.189 1.00 88.32 541 MET A C 1
ATOM 4273 O O . MET A 1 549 ? -60.111 -3.120 -9.032 1.00 91.59 541 MET A O 1
ATOM 4278 N N . LEU A 1 550 ? -62.029 -2.866 -10.177 1.00 88.49 542 LEU A N 1
ATOM 4279 C CA . LEU A 1 550 ? -61.449 -1.927 -11.127 1.00 85.97 542 LEU A CA 1
ATOM 4280 C C . LEU A 1 550 ? -61.191 -0.576 -10.480 1.00 84.70 542 LEU A C 1
ATOM 4281 O O . LEU A 1 550 ? -60.112 -0.005 -10.632 1.00 87.02 542 LEU A O 1
ATOM 4286 N N . MET A 1 551 ? -62.184 -0.065 -9.758 1.00 83.04 543 MET A N 1
ATOM 4287 C CA . MET A 1 551 ? -62.080 1.277 -9.194 1.00 77.98 543 MET A CA 1
ATOM 4288 C C . MET A 1 551 ? -61.020 1.381 -8.104 1.00 84.99 543 MET A C 1
ATOM 4289 O O . MET A 1 551 ? -60.421 2.440 -7.916 1.00 85.78 543 MET A O 1
ATOM 4294 N N . THR A 1 552 ? -60.791 0.285 -7.388 1.00 89.97 544 THR A N 1
ATOM 4295 C CA . THR A 1 552 ? -59.746 0.244 -6.370 1.00 88.94 544 THR A CA 1
ATOM 4296 C C . THR A 1 552 ? -58.383 0.017 -7.011 1.00 93.05 544 THR A C 1
ATOM 4297 O O . THR A 1 552 ? -57.366 0.512 -6.525 1.00 93.22 544 THR A O 1
ATOM 4301 N N . GLY A 1 553 ? -58.373 -0.734 -8.108 1.00 92.94 545 GLY A N 1
ATOM 4302 C CA . GLY A 1 553 ? -57.137 -1.131 -8.751 1.00 87.73 545 GLY A CA 1
ATOM 4303 C C . GLY A 1 553 ? -56.637 -2.427 -8.148 1.00 89.78 545 GLY A C 1
ATOM 4304 O O . GLY A 1 553 ? -55.440 -2.710 -8.153 1.00 98.63 545 GLY A O 1
ATOM 4305 N N . ALA A 1 554 ? -57.567 -3.217 -7.621 1.00 87.37 546 ALA A N 1
ATOM 4306 C CA . ALA A 1 554 ? -57.224 -4.466 -6.957 1.00 94.71 546 ALA A CA 1
ATOM 4307 C C . ALA A 1 554 ? -56.825 -5.536 -7.964 1.00 97.39 546 ALA A C 1
ATOM 4308 O O . ALA A 1 554 ? -57.221 -5.490 -9.128 1.00 93.35 546 ALA A O 1
ATOM 4310 N N . SER A 1 555 ? -56.035 -6.498 -7.500 1.00 104.35 547 SER A N 1
ATOM 4311 C CA . SER A 1 555 ? -55.563 -7.591 -8.342 1.00 104.62 547 SER A CA 1
ATOM 4312 C C . SER A 1 555 ? -56.635 -8.657 -8.516 1.00 99.30 547 SER A C 1
ATOM 4313 O O . SER A 1 555 ? -56.901 -9.119 -9.624 1.00 95.80 547 SER A O 1
ATOM 4316 N N . SER A 1 556 ? -57.244 -9.041 -7.402 1.00 104.38 548 SER A N 1
ATOM 4317 C CA . SER A 1 556 ? -58.260 -10.079 -7.391 1.00 97.19 548 SER A CA 1
ATOM 4318 C C . SER A 1 556 ? -59.578 -9.537 -6.855 1.00 97.66 548 SER A C 1
ATOM 4319 O O . SER A 1 556 ? -59.614 -8.480 -6.229 1.00 102.97 548 SER A O 1
ATOM 4322 N N . ILE A 1 557 ? -60.658 -10.267 -7.104 1.00 96.63 549 ILE A N 1
ATOM 4323 C CA . ILE A 1 557 ? -61.964 -9.895 -6.580 1.00 89.79 549 ILE A CA 1
ATOM 4324 C C . ILE A 1 557 ? -61.970 -10.053 -5.058 1.00 94.46 549 ILE A C 1
ATOM 4325 O O . ILE A 1 557 ? -62.672 -9.330 -4.346 1.00 93.12 549 ILE A O 1
ATOM 4330 N N . ARG A 1 558 ? -61.148 -10.976 -4.564 1.00 92.88 550 ARG A N 1
ATOM 4331 C CA . ARG A 1 558 ? -61.106 -11.287 -3.142 1.00 88.07 550 ARG A CA 1
ATOM 4332 C C . ARG A 1 558 ? -60.632 -10.095 -2.321 1.00 90.22 550 ARG A C 1
ATOM 4333 O O . ARG A 1 558 ? -60.857 -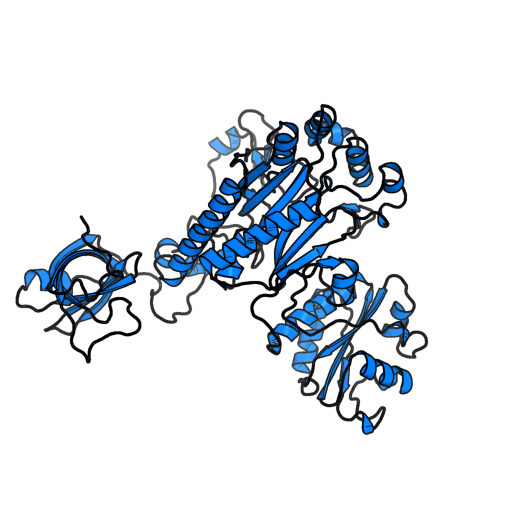10.033 -1.114 1.00 93.76 550 ARG A O 1
ATOM 4341 N N . GLU A 1 559 ? -59.982 -9.146 -2.985 1.00 87.20 551 GLU A N 1
ATOM 4342 C CA . GLU A 1 559 ? -59.477 -7.961 -2.312 1.00 89.25 551 GLU A CA 1
ATOM 4343 C C . GLU A 1 559 ? -60.582 -6.948 -2.028 1.00 87.67 551 GLU A C 1
ATOM 4344 O O . GLU A 1 559 ? -60.419 -6.070 -1.182 1.00 85.83 551 GLU A O 1
ATOM 4350 N N . VAL A 1 560 ? -61.708 -7.069 -2.726 1.00 86.98 552 VAL A N 1
ATOM 4351 C CA . VAL A 1 560 ? -62.803 -6.124 -2.525 1.00 84.89 552 VAL A CA 1
ATOM 4352 C C . VAL A 1 560 ? -64.037 -6.802 -1.941 1.00 87.44 552 VAL A C 1
ATOM 4353 O O . VAL A 1 560 ? -65.149 -6.282 -2.033 1.00 87.85 552 VAL A O 1
ATOM 4357 N N . ILE A 1 561 ? -63.830 -7.967 -1.336 1.00 87.60 553 ILE A N 1
ATOM 4358 C CA . ILE A 1 561 ? -64.901 -8.685 -0.657 1.00 81.72 553 ILE A CA 1
ATOM 4359 C C . ILE A 1 561 ? -64.506 -8.918 0.794 1.00 83.04 553 ILE A C 1
ATOM 4360 O O . ILE A 1 561 ? -63.377 -9.317 1.073 1.00 87.54 553 ILE A O 1
ATOM 4365 N N . ALA A 1 562 ? -65.433 -8.657 1.711 1.00 84.19 554 ALA A N 1
ATOM 4366 C CA . ALA A 1 562 ? -65.168 -8.791 3.140 1.00 81.98 554 ALA A CA 1
ATOM 4367 C C . ALA A 1 562 ? -64.654 -10.183 3.493 1.00 80.93 554 ALA A C 1
ATOM 4368 O O . ALA A 1 562 ? -63.555 -10.327 4.025 1.00 82.07 554 ALA A O 1
ATOM 4370 N N . PHE A 1 563 ? -65.446 -11.204 3.185 1.00 82.97 555 PHE A N 1
ATOM 4371 C CA . PHE A 1 563 ? -65.059 -12.579 3.490 1.00 88.74 555 PHE A CA 1
ATOM 4372 C C . PHE A 1 563 ? -65.223 -13.499 2.282 1.00 94.62 555 PHE A C 1
ATOM 4373 O O . PHE A 1 563 ? -66.190 -14.256 2.198 1.00 97.78 555 PHE A O 1
ATOM 4381 N N . PRO A 1 564 ? -64.263 -13.440 1.346 1.00 87.99 556 PRO A N 1
ATOM 4382 C CA . PRO A 1 564 ? -64.299 -14.207 0.097 1.00 79.92 556 PRO A CA 1
ATOM 4383 C C . PRO A 1 564 ? -64.076 -15.698 0.307 1.00 88.19 556 PRO A C 1
ATOM 4384 O O . PRO A 1 564 ? -63.876 -16.141 1.438 1.00 94.17 556 PRO A O 1
ATOM 4388 N N . LYS A 1 565 ? -64.101 -16.456 -0.786 1.00 91.22 557 LYS A N 1
ATOM 4389 C CA . LYS A 1 565 ? -63.906 -17.901 -0.732 1.00 92.47 557 LYS A CA 1
ATOM 4390 C C . LYS A 1 565 ? -62.760 -18.353 -1.636 1.00 96.75 557 LYS A C 1
ATOM 4391 O O . LYS A 1 565 ? -62.343 -17.629 -2.542 1.00 92.52 557 LYS A O 1
ATOM 4397 N N . THR A 1 566 ? -62.257 -19.556 -1.377 1.00 95.47 558 THR A N 1
ATOM 4398 C CA . THR A 1 566 ? -61.140 -20.111 -2.134 1.00 95.91 558 THR A CA 1
ATOM 4399 C C . THR A 1 566 ? -61.606 -20.745 -3.442 1.00 93.81 558 THR A C 1
ATOM 4400 O O . THR A 1 566 ? -62.805 -20.812 -3.714 1.00 90.74 558 THR A O 1
ATOM 4404 N N . GLN A 1 567 ? -60.652 -21.222 -4.238 1.00 93.31 559 GLN A N 1
ATOM 4405 C CA . GLN A 1 567 ? -60.942 -21.776 -5.559 1.00 90.19 559 GLN A CA 1
ATOM 4406 C C . GLN A 1 567 ? -61.846 -23.007 -5.481 1.00 91.52 559 GLN A C 1
ATOM 4407 O O . GLN A 1 567 ? -62.484 -23.384 -6.466 1.00 95.41 559 GLN A O 1
ATOM 4413 N N . SER A 1 568 ? -61.903 -23.623 -4.304 1.00 89.48 560 SER A N 1
ATOM 4414 C CA . SER A 1 568 ? -62.773 -24.771 -4.075 1.00 92.54 560 SER A CA 1
ATOM 4415 C C . SER A 1 568 ? -64.033 -24.360 -3.317 1.00 95.70 560 SER A C 1
ATOM 4416 O O . SER A 1 568 ? -64.686 -25.189 -2.678 1.00 87.35 560 SER A O 1
ATOM 4419 N N . ALA A 1 569 ? -64.354 -23.070 -3.391 1.00 97.65 561 ALA A N 1
ATOM 4420 C CA . ALA A 1 569 ? -65.556 -22.505 -2.779 1.00 90.14 561 ALA A CA 1
ATOM 4421 C C . ALA A 1 569 ? -65.619 -22.745 -1.273 1.00 90.84 561 ALA A C 1
ATOM 4422 O O . ALA A 1 569 ? -66.703 -22.823 -0.697 1.00 96.85 561 ALA A O 1
ATOM 4424 N N . GLY A 1 570 ? -64.458 -22.855 -0.639 1.00 89.72 562 GLY A N 1
ATOM 4425 C CA . GLY A 1 570 ? -64.396 -23.040 0.797 1.00 85.66 562 GLY A CA 1
ATOM 4426 C C . GLY A 1 570 ? -63.852 -21.812 1.499 1.00 94.84 562 GLY A C 1
ATOM 4427 O O . GLY A 1 570 ? -63.109 -21.029 0.907 1.00 100.91 562 GLY A O 1
ATOM 4428 N N . ASP A 1 571 ? -64.231 -21.635 2.761 1.00 95.80 563 ASP A N 1
ATOM 4429 C CA . ASP A 1 571 ? -63.711 -20.537 3.569 1.00 99.54 563 ASP A CA 1
ATOM 4430 C C . ASP A 1 571 ? -62.767 -21.077 4.634 1.00 100.28 563 ASP A C 1
ATOM 4431 O O . ASP A 1 571 ? -63.169 -21.860 5.493 1.00 101.68 563 ASP A O 1
ATOM 4436 N N . VAL A 1 572 ? -61.510 -20.653 4.574 1.00 103.92 564 VAL A N 1
ATOM 4437 C CA . VAL A 1 572 ? -60.490 -21.196 5.460 1.00 108.05 564 VAL A CA 1
ATOM 4438 C C . VAL A 1 572 ? -60.638 -20.678 6.885 1.00 105.22 564 VAL A C 1
ATOM 4439 O O . VAL A 1 572 ? -60.133 -21.290 7.825 1.00 116.41 564 VAL A O 1
ATOM 4443 N N . MET A 1 573 ? -61.335 -19.559 7.048 1.00 101.92 565 MET A N 1
ATOM 4444 C CA . MET A 1 573 ? -61.501 -18.975 8.373 1.00 97.40 565 MET A CA 1
ATOM 4445 C C . MET A 1 573 ? -62.568 -19.701 9.184 1.00 102.98 565 MET A C 1
ATOM 4446 O O . MET A 1 573 ? -62.365 -19.998 10.362 1.00 104.15 565 MET A O 1
ATOM 4451 N N . THR A 1 574 ? -63.702 -19.985 8.551 1.00 101.55 566 THR A N 1
ATOM 4452 C CA . THR A 1 574 ? -64.831 -20.591 9.249 1.00 97.95 566 THR A CA 1
ATOM 4453 C C . THR A 1 574 ? -64.949 -22.089 8.986 1.00 104.90 566 THR A C 1
ATOM 4454 O O . THR A 1 574 ? -65.889 -22.731 9.455 1.00 109.64 566 THR A O 1
ATOM 4458 N N . GLN A 1 575 ? -63.997 -22.633 8.231 1.00 106.66 567 GLN A N 1
ATOM 4459 C CA . GLN A 1 575 ? -63.960 -24.059 7.902 1.00 107.56 567 GLN A CA 1
ATOM 4460 C C . GLN A 1 575 ? -65.229 -24.534 7.195 1.00 106.07 567 GLN A C 1
ATOM 4461 O O . GLN A 1 575 ? -65.612 -25.698 7.302 1.00 110.61 567 GLN A O 1
ATOM 4467 N N . ALA A 1 576 ? -65.874 -23.626 6.471 1.00 101.49 568 ALA A N 1
ATOM 4468 C CA . ALA A 1 576 ? -67.044 -23.968 5.673 1.00 95.33 568 ALA A CA 1
ATOM 4469 C C . ALA A 1 576 ? -66.608 -24.439 4.288 1.00 98.42 568 ALA A C 1
ATOM 4470 O O . ALA A 1 576 ? -65.622 -23.940 3.749 1.00 105.27 568 ALA A O 1
ATOM 4472 N N . PRO A 1 577 ? -67.331 -25.409 3.705 1.00 93.79 569 PRO A N 1
ATOM 4473 C CA . PRO A 1 577 ? -68.497 -26.099 4.267 1.00 92.22 569 PRO A CA 1
ATOM 4474 C C . PRO A 1 577 ? -68.113 -27.103 5.348 1.00 96.28 569 PRO A C 1
ATOM 4475 O O . PRO A 1 577 ? -67.023 -27.672 5.303 1.00 98.74 569 PRO A O 1
ATOM 4479 N N . GLY A 1 578 ? -69.003 -27.306 6.312 1.00 99.86 570 GLY A N 1
ATOM 4480 C CA . GLY A 1 578 ? -68.736 -28.205 7.418 1.00 106.89 570 GLY A CA 1
ATOM 4481 C C . GLY A 1 578 ? -69.652 -29.410 7.414 1.00 106.15 570 GLY A C 1
ATOM 4482 O O . GLY A 1 578 ? -70.467 -29.579 6.507 1.00 100.34 570 GLY A O 1
ATOM 4483 N N . SER A 1 579 ? -69.516 -30.250 8.434 1.00 112.17 571 SER A N 1
ATOM 4484 C CA . SER A 1 579 ? -70.334 -31.451 8.549 1.00 108.50 571 SER A CA 1
ATOM 4485 C C . SER A 1 579 ? -71.578 -31.192 9.388 1.00 112.44 571 SER A C 1
ATOM 4486 O O . SER A 1 579 ? -71.547 -30.421 10.348 1.00 113.40 571 SER A O 1
ATOM 4489 N N . VAL A 1 580 ? -72.674 -31.843 9.016 1.00 109.68 572 VAL A N 1
ATOM 4490 C CA . VAL A 1 580 ? -73.921 -31.727 9.758 1.00 114.16 572 VAL A CA 1
ATOM 4491 C C . VAL A 1 580 ? -74.307 -33.093 10.331 1.00 118.89 572 VAL A C 1
ATOM 4492 O O . VAL A 1 580 ? -74.087 -34.126 9.695 1.00 116.41 572 VAL A O 1
ATOM 4496 N N . ASP A 1 581 ? -74.857 -33.095 11.544 1.00 123.11 573 ASP A N 1
ATOM 4497 C CA . ASP A 1 581 ? -75.248 -34.333 12.216 1.00 124.77 573 ASP A CA 1
ATOM 4498 C C . ASP A 1 581 ? -76.341 -35.069 11.445 1.00 120.34 573 ASP A C 1
ATOM 4499 O O . ASP A 1 581 ? -77.102 -34.460 10.694 1.00 121.69 573 ASP A O 1
ATOM 4504 N N . GLY A 1 582 ? -76.413 -36.382 11.643 1.00 117.01 574 GLY A N 1
ATOM 4505 C CA . GLY A 1 582 ? -77.326 -37.224 10.890 1.00 117.99 574 GLY A CA 1
ATOM 4506 C C . GLY A 1 582 ? -78.794 -36.917 11.108 1.00 116.92 574 GLY A C 1
ATOM 4507 O O . GLY A 1 582 ? -79.640 -37.268 10.283 1.00 117.69 574 GLY A O 1
ATOM 4508 N N . LYS A 1 583 ? -79.100 -36.261 12.221 1.00 118.15 575 LYS A N 1
ATOM 4509 C CA . LYS A 1 583 ? -80.475 -35.910 12.541 1.00 120.20 575 LYS A CA 1
ATOM 4510 C C . LYS A 1 583 ? -81.026 -34.903 11.536 1.00 116.29 575 LYS A C 1
ATOM 4511 O O . LYS A 1 583 ? -82.021 -35.171 10.860 1.00 115.09 575 LYS A O 1
ATOM 4517 N N . ALA A 1 584 ? -80.362 -33.754 11.433 1.00 122.00 576 ALA A N 1
ATOM 4518 C CA . ALA A 1 584 ? -80.774 -32.696 10.513 1.00 118.83 576 ALA A CA 1
ATOM 4519 C C . ALA A 1 584 ? -80.694 -33.157 9.064 1.00 114.66 576 ALA A C 1
ATOM 4520 O O . ALA A 1 584 ? -81.425 -32.667 8.204 1.00 116.41 576 ALA A O 1
ATOM 4522 N N . LEU A 1 585 ? -79.798 -34.102 8.802 1.00 116.38 577 LEU A N 1
ATOM 4523 C CA . LEU A 1 585 ? -79.640 -34.665 7.469 1.00 112.76 577 LEU A CA 1
ATOM 4524 C C . LEU A 1 585 ? -80.835 -35.542 7.116 1.00 110.36 577 LEU A C 1
ATOM 4525 O O . LEU A 1 585 ? -81.330 -35.516 5.990 1.00 109.56 577 LEU A O 1
ATOM 4530 N N . ARG A 1 586 ? -81.293 -36.318 8.091 1.00 113.91 578 ARG A N 1
ATOM 4531 C CA . ARG A 1 586 ? -82.428 -37.203 7.887 1.00 115.20 578 ARG A CA 1
ATOM 4532 C C . ARG A 1 586 ? -83.714 -36.395 7.790 1.00 115.02 578 ARG A C 1
ATOM 4533 O O . ARG A 1 586 ? -84.638 -36.759 7.064 1.00 116.68 578 ARG A O 1
ATOM 4541 N N . GLU A 1 587 ? -83.757 -35.290 8.527 1.00 115.19 579 GLU A N 1
ATOM 4542 C CA . GLU A 1 587 ? -84.931 -34.425 8.569 1.00 114.29 579 GLU A CA 1
ATOM 4543 C C . GLU A 1 587 ? -85.201 -33.791 7.208 1.00 115.44 579 GLU A C 1
ATOM 4544 O O . GLU A 1 587 ? -86.338 -33.440 6.887 1.00 112.90 579 GLU A O 1
ATOM 4550 N N . LEU A 1 588 ? -84.145 -33.650 6.413 1.00 114.40 580 LEU A N 1
ATOM 4551 C CA . LEU A 1 588 ? -84.252 -33.067 5.081 1.00 111.09 580 LEU A CA 1
ATOM 4552 C C . LEU A 1 588 ? -84.435 -34.160 4.028 1.00 115.78 580 LEU A C 1
ATOM 4553 O O . LEU A 1 588 ? -84.369 -33.897 2.826 1.00 116.10 580 LEU A O 1
ATOM 4558 N N . HIS A 1 589 ? -84.656 -35.386 4.501 1.00 116.80 581 HIS A N 1
ATOM 4559 C CA . HIS A 1 589 ? -85.008 -36.525 3.653 1.00 117.94 581 HIS A CA 1
ATOM 4560 C C . HIS A 1 589 ? -83.939 -36.873 2.623 1.00 115.14 581 HIS A C 1
ATOM 4561 O O . HIS A 1 589 ? -84.252 -37.104 1.455 1.00 117.15 581 HIS A O 1
ATOM 4568 N N . ILE A 1 590 ? -82.680 -36.915 3.052 1.00 115.98 582 ILE A N 1
ATOM 4569 C CA . ILE A 1 590 ? -81.585 -37.273 2.153 1.00 121.15 582 ILE A CA 1
ATOM 4570 C C . ILE A 1 590 ? -80.543 -38.169 2.820 1.00 119.97 582 ILE A C 1
ATOM 4571 O O . ILE A 1 590 ? -80.484 -38.275 4.046 1.00 114.12 582 ILE A O 1
ATOM 4576 N N . ARG A 1 591 ? -79.728 -38.815 1.991 1.00 123.94 583 ARG A N 1
ATOM 4577 C CA . ARG A 1 591 ? -78.614 -39.631 2.458 1.00 124.01 583 ARG A CA 1
ATOM 4578 C C . ARG A 1 591 ? -77.342 -39.250 1.711 1.00 122.24 583 ARG A C 1
ATOM 4579 O O . ARG A 1 591 ? -77.401 -38.695 0.615 1.00 121.68 583 ARG A O 1
ATOM 4587 N N . LEU A 1 592 ? -76.193 -39.558 2.302 1.00 116.48 584 LEU A N 1
ATOM 4588 C CA . LEU A 1 592 ? -74.914 -39.314 1.647 1.00 116.36 584 LEU A CA 1
ATOM 4589 C C . LEU A 1 592 ? -74.438 -40.560 0.908 1.00 126.19 584 LEU A C 1
ATOM 4590 O O . LEU A 1 592 ? -75.150 -41.560 0.839 1.00 136.46 584 LEU A O 1
ATOM 4595 N N . ARG A 1 593 ? -73.233 -40.489 0.353 1.00 132.63 585 ARG A N 1
ATOM 4596 C CA . ARG A 1 593 ? -72.586 -41.655 -0.241 1.00 141.89 585 ARG A CA 1
ATOM 4597 C C . ARG A 1 593 ? -71.074 -41.434 -0.310 1.00 151.86 585 ARG A C 1
ATOM 4598 O O . ARG A 1 593 ? -70.609 -40.367 -0.714 1.00 156.91 585 ARG A O 1
ATOM 4606 N N . GLU A 1 594 ? -70.308 -42.439 0.106 1.00 153.38 586 GLU A N 1
ATOM 4607 C CA . GLU A 1 594 ? -68.853 -42.318 0.149 1.00 155.69 586 GLU A CA 1
ATOM 4608 C C . GLU A 1 594 ? -68.191 -43.111 -0.973 1.00 149.81 586 GLU A C 1
ATOM 4609 O O . GLU A 1 594 ? -68.770 -43.292 -2.044 1.00 144.72 586 GLU A O 1
#

B-factor: mean 112.86, std 24.17, range [65.34, 179.52]

Radius of gyration: 30.22 Å; Cα contacts (8 Å, |Δi|>4): 1156; chains: 1; bounding box: 69×66×90 Å

CATH classification: 2.40.50.140 (+2 more: 3.30.930.10, 3.30.1360.30)

Sequence (585 aa):
MRSHYCGQLNESLDGQEVTLCGWVHRRRDHGGVIFLDVRDREGLAQVVFDPDRAETFAKADRVRSEFVVKITGKVRLRPEGARNPNMASGSIEVLGYELEVLNQAETPPFPLDEYSDVGEETRLRYRFIDLRRPEMAAKLKLRARITSSIRRYLDDNGFLDVETPILGRPTPEGARDYLVPSRTYPGHFFALPQSPQLFKQLLMVAGFDRYYQIAKCFRDEDLRADRQPEFTQIDIETSFLDESDIIGITEKMVRQLFKEVLDVEFDEFPHMPFEEAMRRYGSDKPDLRIPLELVDVADQLKEVEFKVFSGPANDPKGRVAALRVPGAASMPRSQIDDYTKFVGIYGAKGLAYIKVNERAKGVEGLQSPIVKFIPEANLNVILDRVGAVDGDIVFFGADKAKIVCDALGALRIKVGHDLKLLTREWAPMWVVDFPMFEENDDGSLSALHHPFTSPKCTPAELEANPGAALSRAYDMVLNGTELGGGSIRIHDKSMQQAVFRVLGIDEAEQEEKFGFLLDALKYGAPPHGGLAFGLDRLVMLMTGASSIREVIAFPKTQSAGDVMTQAPGSVDGKALRELHIRLRE

Solvent-accessible surface area: 29321 Å² total

InterPro domains:
  IPR002312 Aspartyl/Asparaginyl-tRNA synthetase, class IIb [PR01042] (193-205)
  IPR002312 Aspartyl/Asparaginyl-tRNA synthetase, class IIb [PR01042] (210-223)
  IPR002312 Aspartyl/Asparaginyl-tRNA synthetase, class IIb [PR01042] (475-491)
  IPR002312 Aspartyl/Asparaginyl-tRNA synthetase, class IIb [PR01042] (519-533)
  IPR004115 GAD-like domain superfamily [G3DSA:3.30.1360.30] (274-423)
  IPR004115 GAD-like domain superfamily [SSF55261] (292-422)
  IPR004364 Aminoacyl-tRNA synthetase, class II (D/K/N) [PF00152] (121-559)
  IPR004365 OB-fold nucleic acid binding domain, AA-tRNA synthetase-type [PF01336] (19-101)
  IPR004524 Aspartate-tRNA ligase, type 1 [MF_00044] (2-585)
  IPR004524 Aspartate-tRNA ligase, type 1 [NF001750] (1-586)
  IPR004524 Aspartate-tRNA ligase, type 1 [TIGR00459] (1-583)
  IPR006195 Aminoacyl-tRNA synthetase, class II [PS50862] (141-556)
  IPR012340 Nucleic acid-binding, OB-fold [G3DSA:2.40.50.140] (1-107)
  IPR012340 Nucleic acid-binding, OB-fold [SSF50249] (2-106)
  IPR029351 GAD domain [PF02938] (310-409)
  IPR045864 Class II Aminoacyl-tRNA synthetase/Biotinyl protein ligase (BPL) and lipoyl protein ligase (LPL) [G3DSA:3.30.930.10] (113-582)
  IPR045864 Class II Aminoacyl-tRNA synthetase/Biotinyl protein ligase (BPL) and lipoyl protein ligase (LPL) [SSF55681] (109-585)
  IPR047089 Aspartate-tRNA ligase, type 1, anticodon recognition domain [cd04317] (3-137)
  IPR047090 Aspartate-tRNA ligase, type 1, core domain [cd00777] (141-560)

Secondary structure (DSSP, 8-state):
---S-GGG--STTTT-EEEEEEEEEEEEE-SSSEEEEEEETTEEEEEEE-TTSHHHHHHHHS--TT-EEEEEEEEE---GGG--SSSTTTT-EEEEEEEEEEE--PPPSS---TT----HHHHHHTHHHHTTSHHHHHHHHHHHHHHHHHHHHHHHTT-EE----SSB---SSSSPPPEEE-SSSTT-EEE--S-SHHHHHHHHHTT-SEEEEEEEEE--SPPBTTB-SEEEEEEEEEES--HHHHHHHHHHHHHHHHHHTT--------EEEHHHHHHHTSSSS--TT----EEE-GGG-TT-S-HHHHHHHH-TTEEEEEEEETT-TT--HHHHHHHHHHHHTTT-S--EEEEES-GGGTTTTEE-SSTTTS-HHHHHHHHHHHT--TT-EEEEEEEEHHHHHHHHHHHHHHHHHHTT----S--EEEEE--BSEEE-SSS-EEESS-TTBPBSS-SHHHHSSGGGPBB-EEEEEETTEEEEEEEEBP-SSHHHHHHHHHTT--HHHHHHTSHHHHHHHHTT---EEEEEEEHHHHHHHHHT-SSGGGGSSS---TTS-BTTTTBS----HHHHHHTT-----

Organism: Pseudomonas aeruginosa (strain ATCC 15692 / DSM 22644 / CIP 104116 / JCM 14847 / LMG 12228 / 1C / PRS 101 / PAO1) (NCBI:txid208964)